Protein AF-A0A4Q5M2B2-F1 (afdb_monomer_lite)

Sequence (400 aa):
MSEEEKFHRIIREKLNHFQPEHSPDDWNKMKRKIMIDNLLRFSIPSAVVLILGLSYYWFAGSDPLPIKSEVIAQKITPTEIKPKQEESIDDKTFTKIELPKEKKSVPAPVVVKTTTPTEPLKPAESAETTPLTNFKVNKLASRKVAAPAEKHTDLVDTEIRFLNSSAVSMSDKIMRVRELGKTYELTSYEALDRNADKWKNIVIVCDMTSSMFPYTTQVFDWMMENVDNNSIKGIIFFTDCDSLGNETRGKLPGKMFMVKKKDELLLWDTMFAAISNTENNKNKAENNIEALLFAQKNFPEIDDIVMIADNSSPVKDMRNLSKLKKKTHIILCGETYEKNLAFQSDYVQIAKKTDGSIHTLEDDIVNPANIKEMTVIRVGKIYFRFQKGKFYTTKMIFRP

Foldseek 3Di:
DPVVVVVVVVVVVVVVVDDDDDDVVVVVVVVVVVVVVVCCVPVPVVVVVVVVVVVCCVVVVDDDDDDDDDDDDDDDDDDDDDDDDDDDDDDDDDDDDDDDDDDDDDDDDDDDDDDDDDDDDDDDDDDDDDDPDDPPPPPDPQDDDADDDVVLLVVLLVLLVVLPDPVDDLVVNLVVLLVNLSNAQLLLQQQCVVCLVVQALEEEEEEDASVCSSNVSSVLVNCVVVVVSNRYQWYKYKAQAFLVQHGDPPPDDIDIQIDRHSDSVSVSVSSSVNSNGHSRHPALAGQVVVSQVVRCVVRVPGQAYEYEDEQQGHHPVLVCLVVHAHQYAYRYADAHPDQWDRGHVSVLVSNQSHQYWYGTSPDTGNGSPDDDAQDWDDHRQWIWGDHPNITGTDPDRDDD

Secondary structure (DSSP, 8-state):
--HHHHHHHHHHHHHHT------HHHHHHHHHHHHHHHHHHHHHHHHHHHHHHHHHHHHHTSPPPP------PPPP------------------PPP---------------------------------------------------GGGHHHHHHHHHHHHT-TTS-HHHHHHHHHHHHTTS--HHHHHHHTTTTT--SEEEEEE-STTTHHHHHHHHHHHHHTTT-TTEEEEEEEESB-TT--B-SSS-SSEEEEE-S--HHHHHHHHHHHHHHHTT-----B-HHHHHHHHHHH-TT-SEEEEEEETT--BTTGGGGGG--SEEEEEEES----TT-SS-HHHHHHHHHHT--EE-SS-EES-TTSPPTT-EEEETTEEEEEETTEEEE-S-SS--

pLDDT: mean 74.73, std 23.36, range [24.86, 98.38]

Structure (mmCIF, N/CA/C/O backbone):
data_AF-A0A4Q5M2B2-F1
#
_entry.id   AF-A0A4Q5M2B2-F1
#
loop_
_atom_site.group_PDB
_atom_site.id
_atom_site.type_symbol
_atom_site.label_atom_id
_atom_site.label_alt_id
_atom_site.label_comp_id
_atom_site.label_asym_id
_atom_site.label_entity_id
_atom_site.label_seq_id
_atom_site.pdbx_PDB_ins_code
_atom_site.Cartn_x
_atom_site.Cartn_y
_atom_site.Cartn_z
_atom_site.occupancy
_atom_site.B_iso_or_equiv
_atom_site.auth_seq_id
_atom_site.auth_comp_id
_atom_site.auth_asym_id
_atom_site.auth_atom_id
_atom_site.pdbx_PDB_model_num
ATOM 1 N N . MET A 1 1 ? 34.717 -10.531 -36.504 1.00 56.97 1 MET A N 1
ATOM 2 C CA . MET A 1 1 ? 34.078 -9.490 -35.680 1.00 56.97 1 MET A CA 1
ATOM 3 C C . MET A 1 1 ? 32.596 -9.746 -35.563 1.00 56.97 1 MET A C 1
ATOM 5 O O . MET A 1 1 ? 31.812 -9.207 -36.338 1.00 56.97 1 MET A O 1
ATOM 9 N N . SER A 1 2 ? 32.244 -10.560 -34.571 1.00 79.94 2 SER A N 1
ATOM 10 C CA . SER A 1 2 ? 30.933 -10.530 -33.926 1.00 79.94 2 SER A CA 1
ATOM 11 C C . SER A 1 2 ? 30.699 -9.172 -33.244 1.00 79.94 2 SER A C 1
ATOM 13 O O . SER A 1 2 ? 31.630 -8.378 -33.067 1.00 79.94 2 SER A O 1
ATOM 15 N N . GLU A 1 3 ? 29.461 -8.890 -32.829 1.00 73.31 3 GLU A N 1
ATOM 16 C CA . GLU A 1 3 ? 29.168 -7.690 -32.027 1.00 73.31 3 GLU A CA 1
ATOM 17 C C . GLU A 1 3 ? 29.875 -7.719 -30.660 1.00 73.31 3 GLU A C 1
ATOM 19 O O . GLU A 1 3 ? 30.287 -6.678 -30.156 1.00 73.31 3 GLU A O 1
ATOM 24 N N . GLU A 1 4 ? 30.104 -8.909 -30.105 1.00 70.81 4 GLU A N 1
ATOM 25 C CA . GLU A 1 4 ? 30.860 -9.137 -28.870 1.00 70.81 4 GLU A CA 1
ATOM 26 C C . GLU A 1 4 ? 32.341 -8.737 -29.022 1.00 70.81 4 GLU A C 1
ATOM 28 O O . GLU A 1 4 ? 32.875 -7.997 -28.194 1.00 70.81 4 GLU A O 1
ATOM 33 N N . GLU A 1 5 ? 32.993 -9.103 -30.135 1.00 75.62 5 GLU A N 1
ATOM 34 C CA . GLU A 1 5 ? 34.355 -8.644 -30.451 1.00 75.62 5 GLU A CA 1
ATOM 35 C C . GLU A 1 5 ? 34.422 -7.113 -30.610 1.00 75.62 5 GLU A C 1
ATOM 37 O O . GLU A 1 5 ? 35.372 -6.479 -30.138 1.00 75.62 5 GLU A O 1
ATOM 42 N N . LYS A 1 6 ? 33.403 -6.488 -31.225 1.00 79.81 6 LYS A N 1
ATOM 43 C CA . LYS A 1 6 ? 33.315 -5.018 -31.321 1.00 79.81 6 LYS A CA 1
ATOM 44 C C . LYS A 1 6 ? 33.140 -4.376 -29.943 1.00 79.81 6 LYS A C 1
ATOM 46 O O . LYS A 1 6 ? 33.822 -3.393 -29.652 1.00 79.81 6 LYS A O 1
ATOM 51 N N . PHE A 1 7 ? 32.265 -4.925 -29.100 1.00 78.44 7 PHE A N 1
ATOM 52 C CA . PHE A 1 7 ? 32.016 -4.438 -27.744 1.00 78.44 7 PHE A CA 1
ATOM 53 C C . PHE A 1 7 ? 33.283 -4.517 -26.886 1.00 78.44 7 PHE A C 1
ATOM 55 O O . PHE A 1 7 ? 33.717 -3.501 -26.342 1.00 78.44 7 PHE A O 1
ATOM 62 N N . HIS A 1 8 ? 33.953 -5.672 -26.845 1.00 74.19 8 HIS A N 1
ATOM 63 C CA . HIS A 1 8 ? 35.212 -5.824 -26.113 1.00 74.19 8 HIS A CA 1
ATOM 64 C C . HIS A 1 8 ? 36.323 -4.908 -26.636 1.00 74.19 8 HIS A C 1
ATOM 66 O O . HIS A 1 8 ? 37.120 -4.415 -25.834 1.00 74.19 8 HIS A O 1
ATOM 72 N N . ARG A 1 9 ? 36.370 -4.628 -27.947 1.00 80.38 9 ARG A N 1
ATOM 73 C CA . ARG A 1 9 ? 37.295 -3.635 -28.509 1.00 80.38 9 ARG A CA 1
ATOM 74 C C . ARG A 1 9 ? 36.992 -2.228 -27.989 1.00 80.38 9 ARG A C 1
ATOM 76 O O . ARG A 1 9 ? 37.904 -1.592 -27.479 1.00 80.38 9 ARG A O 1
ATOM 83 N N . ILE A 1 10 ? 35.733 -1.781 -28.038 1.00 80.25 10 ILE A N 1
ATOM 84 C CA . ILE A 1 10 ? 35.307 -0.455 -27.547 1.00 80.25 10 ILE A CA 1
ATOM 85 C C . ILE A 1 10 ? 35.575 -0.302 -26.041 1.00 80.25 10 ILE A C 1
ATOM 87 O O . ILE A 1 10 ? 36.059 0.740 -25.602 1.00 80.25 10 ILE A O 1
ATOM 91 N N . ILE A 1 11 ? 35.302 -1.339 -25.243 1.00 77.19 11 ILE A N 1
ATOM 92 C CA . ILE A 1 11 ? 35.585 -1.348 -23.799 1.00 77.19 11 ILE A CA 1
ATOM 93 C C . ILE A 1 11 ? 37.091 -1.215 -23.534 1.00 77.19 11 ILE A C 1
ATOM 95 O O . ILE A 1 11 ? 37.496 -0.377 -22.730 1.00 77.19 11 ILE A O 1
ATOM 99 N N . ARG A 1 12 ? 37.929 -1.983 -24.242 1.00 75.00 12 ARG A N 1
ATOM 100 C CA . ARG A 1 12 ? 39.397 -1.928 -24.120 1.00 75.00 12 ARG A CA 1
ATOM 101 C C . ARG A 1 12 ? 39.956 -0.570 -24.558 1.00 75.00 12 ARG A C 1
ATOM 103 O O . ARG A 1 12 ? 40.815 -0.011 -23.888 1.00 75.00 12 ARG A O 1
ATOM 110 N N . GLU A 1 13 ? 39.431 -0.021 -25.647 1.00 79.44 13 GLU A N 1
ATOM 111 C CA . GLU A 1 13 ? 39.807 1.281 -26.199 1.00 79.44 13 GLU A CA 1
ATOM 112 C C . GLU A 1 13 ? 39.447 2.437 -25.252 1.00 79.44 13 GLU A C 1
ATOM 114 O O . GLU A 1 13 ? 40.269 3.329 -25.046 1.00 79.44 13 GLU A O 1
ATOM 119 N N . LYS A 1 14 ? 38.280 2.394 -24.592 1.00 75.00 14 LYS A N 1
ATOM 120 C CA . LYS A 1 14 ? 37.898 3.394 -23.579 1.00 75.00 14 LYS A CA 1
ATOM 121 C C . LYS A 1 14 ? 38.642 3.238 -22.252 1.00 75.00 14 LYS A C 1
ATOM 123 O O . LYS A 1 14 ? 39.056 4.247 -21.691 1.00 75.00 14 LYS A O 1
ATOM 128 N N . LEU A 1 15 ? 38.853 2.013 -21.762 1.00 72.12 15 LEU A N 1
ATOM 129 C CA . LEU A 1 15 ? 39.608 1.774 -20.522 1.00 72.12 15 LEU A CA 1
ATOM 130 C C . LEU A 1 15 ? 41.075 2.202 -20.645 1.00 72.12 15 LEU A C 1
ATOM 132 O O . LEU A 1 15 ? 41.599 2.811 -19.719 1.00 72.12 15 LEU A O 1
ATOM 136 N N . ASN A 1 16 ? 41.714 1.977 -21.796 1.00 68.31 16 ASN A N 1
ATOM 137 C CA . ASN A 1 16 ? 43.099 2.403 -22.028 1.00 68.31 16 ASN A CA 1
ATOM 138 C C . ASN A 1 16 ? 43.290 3.934 -21.997 1.00 68.31 16 ASN A C 1
ATOM 140 O O . ASN A 1 16 ? 44.404 4.397 -21.766 1.00 68.31 16 ASN A O 1
ATOM 144 N N . HIS A 1 17 ? 42.223 4.713 -22.208 1.00 63.62 17 HIS A N 1
ATOM 145 C CA . HIS A 1 17 ? 42.229 6.177 -22.091 1.00 63.62 17 HIS A CA 1
ATOM 146 C C . HIS A 1 17 ? 41.685 6.680 -20.740 1.00 63.62 17 HIS A C 1
ATOM 148 O O . HIS A 1 17 ? 41.693 7.885 -20.488 1.00 63.62 17 HIS A O 1
ATOM 154 N N . PHE A 1 18 ? 41.225 5.791 -19.853 1.00 63.09 18 PHE A N 1
ATOM 155 C CA . PHE A 1 18 ? 40.727 6.165 -18.532 1.00 63.09 18 PHE A CA 1
ATOM 156 C C . PHE A 1 18 ? 41.885 6.309 -17.536 1.00 63.09 18 PHE A C 1
ATOM 158 O O . PHE A 1 18 ? 42.190 5.400 -16.764 1.00 63.09 18 PHE A O 1
ATOM 165 N N . GLN A 1 19 ? 42.529 7.477 -17.544 1.00 56.34 19 GLN A N 1
ATOM 166 C CA . GLN A 1 19 ? 43.384 7.908 -16.439 1.00 56.34 19 GLN A CA 1
ATOM 167 C C . GLN A 1 19 ? 42.530 8.704 -15.438 1.00 56.34 19 GLN A C 1
ATOM 169 O O . GLN A 1 19 ? 42.156 9.836 -15.746 1.00 56.34 19 GLN A O 1
ATOM 174 N N . PRO A 1 20 ? 42.177 8.145 -14.263 1.00 57.75 20 PRO A N 1
ATOM 175 C CA . PRO A 1 20 ? 41.517 8.921 -13.221 1.00 57.75 20 PRO A CA 1
ATOM 176 C C . PRO A 1 20 ? 42.485 9.986 -12.695 1.00 57.75 20 PRO A C 1
ATOM 178 O O . PRO A 1 20 ? 43.643 9.689 -12.397 1.00 57.75 20 PRO A O 1
ATOM 181 N N . GLU A 1 21 ? 42.009 11.225 -12.583 1.00 52.56 21 GLU A N 1
ATOM 182 C CA . GLU A 1 21 ? 42.830 12.362 -12.167 1.00 52.56 21 GLU A CA 1
ATOM 183 C C . GLU A 1 21 ? 43.380 12.143 -10.748 1.00 52.56 21 GLU A C 1
ATOM 185 O O . GLU A 1 21 ? 42.634 11.976 -9.779 1.00 52.56 21 GLU A O 1
ATOM 190 N N . HIS A 1 22 ? 44.709 12.080 -10.624 1.00 56.88 22 HIS A N 1
ATOM 191 C CA . HIS A 1 22 ? 45.361 11.713 -9.372 1.00 56.88 22 HIS A CA 1
ATOM 192 C C . HIS A 1 22 ? 45.378 12.897 -8.397 1.00 56.88 22 HIS A C 1
ATOM 194 O O . HIS A 1 22 ? 46.350 13.644 -8.336 1.00 56.88 22 HIS A O 1
ATOM 200 N N . SER A 1 23 ? 44.300 13.050 -7.625 1.00 66.94 23 SER A N 1
ATOM 201 C CA . SER A 1 23 ? 44.187 14.011 -6.520 1.00 66.94 23 SER A CA 1
ATOM 202 C C . SER A 1 23 ? 44.917 13.498 -5.261 1.00 66.94 23 SER A C 1
ATOM 204 O O . SER A 1 23 ? 44.379 12.642 -4.545 1.00 66.94 23 SER A O 1
ATOM 206 N N . PRO A 1 24 ? 46.123 14.006 -4.922 1.00 65.75 24 PRO A N 1
ATOM 207 C CA . PRO A 1 24 ? 46.805 13.617 -3.685 1.00 65.75 24 PRO A CA 1
ATOM 208 C C . PRO A 1 24 ? 46.068 14.126 -2.437 1.00 65.75 24 PRO A C 1
ATOM 210 O O . PRO A 1 24 ? 46.184 13.536 -1.360 1.00 65.75 24 PRO A O 1
ATOM 213 N N . ASP A 1 25 ? 45.277 15.195 -2.564 1.00 69.62 25 ASP A N 1
ATOM 214 C CA . ASP A 1 25 ? 44.520 15.768 -1.454 1.00 69.62 25 ASP A CA 1
ATOM 215 C C . ASP A 1 25 ? 43.383 14.862 -0.989 1.00 69.62 25 ASP A C 1
ATOM 217 O O . ASP A 1 25 ? 43.128 14.784 0.212 1.00 69.62 25 ASP A O 1
ATOM 221 N N . ASP A 1 26 ? 42.729 14.123 -1.885 1.00 66.56 26 ASP A N 1
ATOM 222 C CA . ASP A 1 26 ? 41.687 13.173 -1.483 1.00 66.56 26 ASP A CA 1
ATOM 223 C C . ASP A 1 26 ? 42.274 11.927 -0.811 1.00 66.56 26 ASP A C 1
ATOM 225 O O . ASP A 1 26 ? 41.714 11.436 0.174 1.00 66.56 26 ASP A O 1
ATOM 229 N N . TRP A 1 27 ? 43.474 11.497 -1.218 1.00 66.88 27 TRP A N 1
ATOM 230 C CA . TRP A 1 27 ? 44.235 10.487 -0.477 1.00 66.88 27 TRP A CA 1
ATOM 231 C C . TRP A 1 27 ? 44.627 10.982 0.925 1.00 66.88 27 TRP A C 1
ATOM 233 O O . TRP A 1 27 ? 44.463 10.259 1.911 1.00 66.88 27 TRP A O 1
ATOM 243 N N . ASN A 1 28 ? 45.063 12.240 1.054 1.00 74.00 28 ASN A N 1
ATOM 244 C CA . ASN A 1 28 ? 45.384 12.855 2.346 1.00 74.00 28 ASN A CA 1
ATOM 245 C C . ASN A 1 28 ? 44.144 13.036 3.246 1.00 74.00 28 ASN A C 1
ATOM 247 O O . ASN A 1 28 ? 44.222 12.765 4.450 1.00 74.00 28 ASN A O 1
ATOM 251 N N . LYS A 1 29 ? 42.986 13.422 2.688 1.00 74.25 29 LYS A N 1
ATOM 252 C CA . LYS A 1 29 ? 41.691 13.462 3.397 1.00 74.25 29 LYS A CA 1
ATOM 253 C C . LYS A 1 29 ? 41.292 12.067 3.886 1.00 74.25 29 LYS A C 1
ATOM 255 O O . LYS A 1 29 ? 40.973 11.909 5.065 1.00 74.25 29 LYS A O 1
ATOM 260 N N . MET A 1 30 ? 41.364 11.049 3.024 1.00 73.38 30 MET A N 1
ATOM 261 C CA . MET A 1 30 ? 41.017 9.671 3.388 1.00 73.38 30 MET A CA 1
ATOM 262 C C . MET A 1 30 ? 41.956 9.116 4.468 1.00 73.38 30 MET A C 1
ATOM 264 O O . MET A 1 30 ? 41.490 8.547 5.454 1.00 73.38 30 MET A O 1
ATOM 268 N N . LYS A 1 31 ? 43.268 9.354 4.348 1.00 75.69 31 LYS A N 1
ATOM 269 C CA . LYS A 1 31 ? 44.272 8.950 5.345 1.00 75.69 31 LYS A CA 1
ATOM 270 C C . LYS A 1 31 ? 44.037 9.618 6.705 1.00 75.69 31 LYS A C 1
ATOM 272 O O . LYS A 1 31 ? 44.109 8.935 7.726 1.00 75.69 31 LYS A O 1
ATOM 277 N N . ARG A 1 32 ? 43.686 10.913 6.733 1.00 76.44 32 ARG A N 1
ATOM 278 C CA . ARG A 1 32 ? 43.257 11.609 7.963 1.00 76.44 32 ARG A CA 1
ATOM 279 C C . ARG A 1 32 ? 41.995 10.984 8.559 1.00 76.44 32 ARG A C 1
ATOM 281 O O . ARG A 1 32 ? 41.980 10.723 9.758 1.00 76.44 32 ARG A O 1
ATOM 288 N N . LYS A 1 33 ? 40.972 10.694 7.746 1.00 79.38 33 LYS A N 1
ATOM 289 C CA . LYS A 1 33 ? 39.728 10.064 8.221 1.00 79.38 33 LYS A CA 1
ATOM 290 C C . LYS A 1 33 ? 39.986 8.686 8.841 1.00 79.38 33 LYS A C 1
ATOM 292 O O . LYS A 1 33 ? 39.565 8.451 9.964 1.00 79.38 33 LYS A O 1
ATOM 297 N N . ILE A 1 34 ? 40.759 7.825 8.174 1.00 78.31 34 ILE A N 1
ATOM 298 C CA . ILE A 1 34 ? 41.124 6.491 8.686 1.00 78.31 34 ILE A CA 1
ATOM 299 C C . ILE A 1 34 ? 41.932 6.590 9.993 1.00 78.31 34 ILE A C 1
ATOM 301 O O . ILE A 1 34 ? 41.708 5.803 10.911 1.00 78.31 34 ILE A O 1
ATOM 305 N N . MET A 1 35 ? 42.844 7.563 10.116 1.00 76.31 35 MET A N 1
ATOM 306 C CA . MET A 1 35 ? 43.565 7.806 11.374 1.00 76.31 35 MET A CA 1
ATOM 307 C C . MET A 1 35 ? 42.634 8.251 12.510 1.00 76.31 35 MET A C 1
ATOM 309 O O . MET A 1 35 ? 42.787 7.761 13.626 1.00 76.31 35 MET A O 1
ATOM 313 N N . ILE A 1 36 ? 41.661 9.126 12.238 1.00 78.62 36 ILE A N 1
ATOM 314 C CA . ILE A 1 36 ? 40.677 9.587 13.231 1.00 78.62 36 ILE A CA 1
ATOM 315 C C . ILE A 1 36 ? 39.734 8.446 13.643 1.00 78.62 36 ILE A C 1
ATOM 317 O O . ILE A 1 36 ? 39.560 8.211 14.837 1.00 78.62 36 ILE A O 1
ATOM 321 N N . ASP A 1 37 ? 39.189 7.691 12.686 1.00 75.44 37 ASP A N 1
ATOM 322 C CA . ASP A 1 37 ? 38.284 6.567 12.955 1.00 75.44 37 ASP A CA 1
ATOM 323 C C . ASP A 1 37 ? 38.982 5.466 13.775 1.00 75.44 37 ASP A C 1
ATOM 325 O O . ASP A 1 37 ? 38.403 4.941 14.729 1.00 75.44 37 ASP A O 1
ATOM 329 N N . ASN A 1 38 ? 40.247 5.147 13.471 1.00 72.50 38 ASN A N 1
ATOM 330 C CA . ASN A 1 38 ? 41.036 4.202 14.267 1.00 72.50 38 ASN A CA 1
ATOM 331 C C . ASN A 1 38 ? 41.380 4.762 15.656 1.00 72.50 38 ASN A C 1
ATOM 333 O O . ASN A 1 38 ? 41.254 4.039 16.644 1.00 72.50 38 ASN A O 1
ATOM 337 N N . LEU A 1 39 ? 41.762 6.041 15.762 1.00 71.88 39 LEU A N 1
ATOM 338 C CA . LEU A 1 39 ? 42.028 6.674 17.056 1.00 71.88 39 LEU A CA 1
ATOM 339 C C . LEU A 1 39 ? 40.787 6.612 17.959 1.00 71.88 39 LEU A C 1
ATOM 341 O O . LEU A 1 39 ? 40.899 6.178 19.103 1.00 71.88 39 LEU A O 1
ATOM 345 N N . LEU A 1 40 ? 39.604 6.965 17.449 1.00 70.00 40 LEU A N 1
ATOM 346 C CA . LEU A 1 40 ? 38.334 6.890 18.183 1.00 70.00 40 LEU A CA 1
ATOM 347 C C . LEU A 1 40 ? 37.991 5.450 18.597 1.00 70.00 40 LEU A C 1
ATOM 349 O O . LEU A 1 40 ? 37.651 5.212 19.756 1.00 70.00 40 LEU A O 1
ATOM 353 N N . ARG A 1 41 ? 38.136 4.481 17.680 1.00 72.62 41 ARG A N 1
ATOM 354 C CA . ARG A 1 41 ?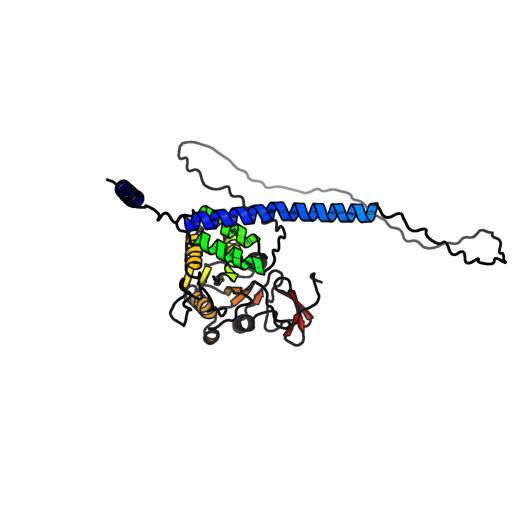 37.848 3.057 17.936 1.00 72.62 41 ARG A CA 1
ATOM 355 C C . ARG A 1 41 ? 38.696 2.437 19.046 1.00 72.62 41 ARG A C 1
ATOM 357 O O . ARG A 1 41 ? 38.179 1.579 19.753 1.00 72.62 41 ARG A O 1
ATOM 364 N N . PHE A 1 42 ? 39.956 2.845 19.214 1.00 69.19 42 PHE A N 1
ATOM 365 C CA . PHE A 1 42 ? 40.845 2.259 20.228 1.00 69.19 42 PHE A CA 1
ATOM 366 C C . PHE A 1 42 ? 40.990 3.106 21.501 1.00 69.19 42 PHE A C 1
ATOM 368 O O . PHE A 1 42 ? 41.087 2.544 22.595 1.00 69.19 42 PHE A O 1
ATOM 375 N N . SER A 1 43 ? 40.958 4.440 21.405 1.00 69.94 43 SER A N 1
ATOM 376 C CA . SER A 1 43 ? 41.125 5.313 22.579 1.00 69.94 43 SER A CA 1
ATOM 377 C C . SER A 1 43 ? 39.896 5.343 23.490 1.00 69.94 43 SER A C 1
ATOM 379 O O . SER A 1 43 ? 40.059 5.283 24.707 1.00 69.94 43 SER A O 1
ATOM 381 N N . ILE A 1 44 ? 38.676 5.369 22.935 1.00 74.75 44 ILE A N 1
ATOM 382 C CA . ILE A 1 44 ? 37.448 5.476 23.740 1.00 74.75 44 ILE A CA 1
ATOM 383 C C . ILE A 1 44 ? 37.235 4.237 24.632 1.00 74.75 44 ILE A C 1
ATOM 385 O O . ILE A 1 44 ? 37.057 4.425 25.837 1.00 74.75 44 ILE A O 1
ATOM 389 N N . PRO A 1 45 ? 37.313 2.981 24.135 1.00 74.81 45 PRO A N 1
ATOM 390 C CA . PRO A 1 45 ? 37.176 1.805 24.997 1.00 74.81 45 PRO A CA 1
ATOM 391 C C . PRO A 1 45 ? 38.273 1.735 26.063 1.00 74.81 45 PRO A C 1
ATOM 393 O O . PRO A 1 45 ? 37.984 1.435 27.220 1.00 74.81 45 PRO A O 1
ATOM 396 N N . SER A 1 46 ? 39.514 2.079 25.699 1.00 76.44 46 SER A N 1
ATOM 397 C CA . SER A 1 46 ? 40.645 2.100 26.635 1.00 76.44 46 SER A CA 1
ATOM 398 C C . SER A 1 46 ? 40.424 3.110 27.764 1.00 76.44 46 SER A C 1
ATOM 400 O O . SER A 1 46 ? 40.611 2.772 28.929 1.00 76.44 46 SER A O 1
ATOM 402 N N . ALA A 1 47 ? 39.962 4.324 27.444 1.00 80.81 47 ALA A N 1
ATOM 403 C CA . ALA A 1 47 ? 39.645 5.351 28.434 1.00 80.81 47 ALA A CA 1
ATOM 404 C C . ALA A 1 47 ? 38.489 4.932 29.360 1.00 80.81 47 ALA A C 1
ATOM 406 O O . ALA A 1 47 ? 38.583 5.122 30.570 1.00 80.81 47 ALA A O 1
ATOM 407 N N . VAL A 1 48 ? 37.432 4.311 28.821 1.00 85.62 48 VAL A N 1
ATOM 408 C CA . VAL A 1 48 ? 36.307 3.791 29.620 1.00 85.62 48 VAL A CA 1
ATOM 409 C C . VAL A 1 48 ? 36.771 2.704 30.595 1.00 85.62 48 VAL A C 1
ATOM 411 O O . VAL A 1 48 ? 36.425 2.767 31.772 1.00 85.62 48 VAL A O 1
ATOM 414 N N . VAL A 1 49 ? 37.599 1.751 30.153 1.00 86.81 49 VAL A N 1
ATOM 415 C CA . VAL A 1 49 ? 38.166 0.711 31.034 1.00 86.81 49 VAL A CA 1
ATOM 416 C C . VAL A 1 49 ? 39.059 1.320 32.121 1.00 86.81 49 VAL A C 1
ATOM 418 O O . VAL A 1 49 ? 38.979 0.902 33.274 1.00 86.81 49 VAL A O 1
ATOM 421 N N . LEU A 1 50 ? 39.864 2.336 31.792 1.00 87.50 50 LEU A N 1
ATOM 422 C CA . LEU A 1 50 ? 40.750 3.008 32.749 1.00 87.50 50 LEU A CA 1
ATOM 423 C C . LEU A 1 50 ? 39.951 3.795 33.808 1.00 87.50 50 LEU A C 1
ATOM 425 O O . LEU A 1 50 ? 40.236 3.686 34.999 1.00 87.50 50 LEU A O 1
ATOM 429 N N . ILE A 1 51 ? 38.900 4.514 33.399 1.00 88.50 51 ILE A N 1
ATOM 430 C CA . ILE A 1 51 ? 37.979 5.220 34.309 1.00 88.50 51 ILE A CA 1
ATOM 431 C C . ILE A 1 51 ? 37.246 4.229 35.224 1.00 88.50 51 ILE A C 1
ATOM 433 O O . ILE A 1 51 ? 37.187 4.447 36.434 1.00 88.50 51 ILE A O 1
ATOM 437 N N . LEU A 1 52 ? 36.734 3.118 34.679 1.00 86.81 52 LEU A N 1
ATOM 438 C CA . LEU A 1 52 ? 36.075 2.078 35.473 1.00 86.81 52 LEU A CA 1
ATOM 439 C C . LEU A 1 52 ? 37.046 1.441 36.479 1.00 86.81 52 LEU A C 1
ATOM 441 O O . LEU A 1 52 ? 36.706 1.339 37.656 1.00 86.81 52 LEU A O 1
ATOM 445 N N . GLY A 1 53 ? 38.270 1.105 36.060 1.00 85.94 53 GLY A N 1
ATOM 446 C CA . GLY A 1 53 ? 39.314 0.571 36.940 1.00 85.94 53 GLY A CA 1
ATOM 447 C C . GLY A 1 53 ? 39.706 1.530 38.070 1.00 85.94 53 GLY A C 1
ATOM 448 O O . GLY A 1 53 ? 39.800 1.108 39.221 1.00 85.94 53 GLY A O 1
ATOM 449 N N . LEU A 1 54 ? 39.854 2.827 37.777 1.00 84.38 54 LEU A N 1
ATOM 450 C CA . LEU A 1 54 ? 40.109 3.857 38.792 1.00 84.38 54 LEU A CA 1
ATOM 451 C C . LEU A 1 54 ? 38.929 4.018 39.761 1.00 84.38 54 LEU A C 1
ATOM 453 O O . LEU A 1 54 ? 39.145 4.115 40.967 1.00 84.38 54 LEU A O 1
ATOM 457 N N . SER A 1 55 ? 37.688 3.996 39.261 1.00 80.69 55 SER A N 1
ATOM 458 C CA . SER A 1 55 ? 36.490 4.079 40.109 1.00 80.69 55 SER A CA 1
ATOM 459 C C . SER A 1 55 ? 36.349 2.863 41.032 1.00 80.69 55 SER A C 1
ATOM 461 O O . SER A 1 55 ? 36.039 3.023 42.212 1.00 80.69 55 SER A O 1
ATOM 463 N N . TYR A 1 56 ? 36.670 1.663 40.534 1.00 83.50 56 TYR A N 1
ATOM 464 C CA . TYR A 1 56 ? 36.709 0.440 41.331 1.00 83.50 56 TYR A CA 1
ATOM 465 C C . TYR A 1 56 ? 37.808 0.503 42.396 1.00 83.50 56 TYR A C 1
ATOM 467 O O . TYR A 1 56 ? 37.543 0.179 43.547 1.00 83.50 56 TYR A O 1
ATOM 475 N N . TYR A 1 57 ? 39.011 0.982 42.056 1.00 80.62 57 TYR A N 1
ATOM 476 C CA . TYR A 1 57 ? 40.098 1.161 43.025 1.00 80.62 57 TYR A CA 1
ATOM 477 C C . TYR A 1 57 ? 39.720 2.138 44.153 1.00 80.62 57 TYR A C 1
ATOM 479 O O . TYR A 1 57 ? 39.993 1.863 45.318 1.00 80.62 57 TYR A O 1
ATOM 487 N N . TRP A 1 58 ? 39.029 3.238 43.833 1.00 77.19 58 TRP A N 1
ATOM 488 C CA . TRP A 1 58 ? 38.523 4.192 44.831 1.00 77.19 58 TRP A CA 1
ATOM 489 C C . TRP A 1 58 ? 37.474 3.572 45.770 1.00 77.19 58 TRP A C 1
ATOM 491 O O . TRP A 1 58 ? 37.562 3.731 46.988 1.00 77.19 58 TRP A O 1
ATOM 501 N N . PHE A 1 59 ? 36.505 2.828 45.227 1.00 70.69 59 PHE A N 1
ATOM 502 C CA . PHE A 1 59 ? 35.467 2.175 46.034 1.00 70.69 59 PHE A CA 1
ATOM 503 C C . PHE A 1 59 ? 35.976 0.958 46.824 1.00 70.69 59 PHE A C 1
ATOM 505 O O . PHE A 1 59 ? 35.511 0.729 47.935 1.00 70.69 59 PHE A O 1
ATOM 512 N N . ALA A 1 60 ? 36.939 0.200 46.293 1.00 70.56 60 ALA A N 1
ATOM 513 C CA . ALA A 1 60 ? 37.534 -0.956 46.968 1.00 70.56 60 ALA A CA 1
ATOM 514 C C . ALA A 1 60 ? 38.609 -0.573 48.004 1.00 70.56 60 ALA A C 1
ATOM 516 O O . ALA A 1 60 ? 38.875 -1.350 48.915 1.00 70.56 60 ALA A O 1
ATOM 517 N N . GLY A 1 61 ? 39.215 0.614 47.880 1.00 62.91 61 GLY A N 1
ATOM 518 C CA . GLY A 1 61 ? 40.156 1.184 48.852 1.00 62.91 61 GLY A CA 1
ATOM 519 C C . GLY A 1 61 ? 39.502 2.005 49.971 1.00 62.91 61 GLY A C 1
ATOM 520 O O . GLY A 1 61 ? 40.210 2.667 50.725 1.00 62.91 61 GLY A O 1
ATOM 521 N N . SER A 1 62 ? 38.169 2.005 50.062 1.00 59.78 62 SER A N 1
ATOM 522 C CA . SER A 1 62 ? 37.413 2.682 51.120 1.00 59.78 62 SER A CA 1
ATOM 523 C C . SER A 1 62 ? 37.076 1.696 52.243 1.00 59.78 62 SER A C 1
ATOM 525 O O . SER A 1 62 ? 36.240 0.815 52.046 1.00 59.78 62 SER A O 1
ATOM 527 N N . ASP A 1 63 ? 37.688 1.849 53.423 1.00 60.81 63 ASP A N 1
ATOM 528 C CA . ASP A 1 63 ? 37.338 1.035 54.596 1.00 60.81 63 ASP A CA 1
ATOM 529 C C . ASP A 1 63 ? 35.839 1.178 54.946 1.00 60.81 63 ASP A C 1
ATOM 531 O O . ASP A 1 63 ? 35.303 2.294 54.939 1.00 60.81 63 ASP A O 1
ATOM 535 N N . PRO A 1 64 ? 35.134 0.079 55.281 1.00 56.88 64 PRO A N 1
ATOM 536 C CA . PRO A 1 64 ? 33.717 0.135 55.611 1.00 56.88 64 PRO A CA 1
ATOM 537 C C . PRO A 1 64 ? 33.494 0.907 56.918 1.00 56.88 64 PRO A C 1
ATOM 539 O O . PRO A 1 64 ? 33.935 0.495 57.992 1.00 56.88 64 PRO A O 1
ATOM 542 N N . LEU A 1 65 ? 32.768 2.026 56.827 1.00 51.22 65 LEU A N 1
ATOM 543 C CA . LEU A 1 65 ? 32.439 2.873 57.976 1.00 51.22 65 LEU A CA 1
ATOM 544 C C . LEU A 1 65 ? 31.732 2.065 59.085 1.00 51.22 65 LEU A C 1
ATOM 546 O O . LEU A 1 65 ? 30.807 1.301 58.791 1.00 51.22 65 LEU A O 1
ATOM 550 N N . PRO A 1 66 ? 32.107 2.247 60.367 1.00 46.81 66 PRO A N 1
ATOM 551 C CA . PRO A 1 66 ? 31.559 1.457 61.461 1.00 46.81 66 PRO A CA 1
ATOM 552 C C . PRO A 1 66 ? 30.076 1.771 61.684 1.00 46.81 66 PRO A C 1
ATOM 554 O O . PRO A 1 66 ? 29.701 2.888 62.054 1.00 46.81 66 PRO A O 1
ATOM 557 N N . ILE A 1 67 ? 29.227 0.759 61.498 1.00 44.22 67 ILE A N 1
ATOM 558 C CA . ILE A 1 67 ? 27.787 0.845 61.754 1.00 44.22 67 ILE A CA 1
ATOM 559 C C . ILE A 1 67 ? 27.567 1.030 63.261 1.00 44.22 67 ILE A C 1
ATOM 561 O O . ILE A 1 67 ? 27.821 0.122 64.054 1.00 44.22 67 ILE A O 1
ATOM 565 N N . LYS A 1 68 ? 27.064 2.200 63.668 1.00 39.31 68 LYS A N 1
ATOM 566 C CA . LYS A 1 68 ? 26.621 2.434 65.048 1.00 39.31 68 LYS A CA 1
ATOM 567 C C . LYS A 1 68 ? 25.332 1.660 65.320 1.00 39.31 68 LYS A C 1
ATOM 569 O O . LYS A 1 68 ? 24.290 1.971 64.753 1.00 39.31 68 LYS A O 1
ATOM 574 N N . SER A 1 69 ? 25.393 0.693 66.228 1.00 42.19 69 SER A N 1
ATOM 575 C CA . SER A 1 69 ? 24.219 0.009 66.768 1.00 42.19 69 SER A CA 1
ATOM 576 C C . SER A 1 69 ? 23.602 0.818 67.916 1.00 42.19 69 SER A C 1
ATOM 578 O O . SER A 1 69 ? 24.098 0.765 69.043 1.00 42.19 69 SER A O 1
ATOM 580 N N . GLU A 1 70 ? 22.519 1.552 67.657 1.00 39.66 70 GLU A N 1
ATOM 581 C CA . GLU A 1 70 ? 21.711 2.136 68.735 1.00 39.66 70 GLU A CA 1
ATOM 582 C C . GLU A 1 70 ? 20.830 1.061 69.383 1.00 39.66 70 GLU A C 1
ATOM 584 O O . GLU A 1 70 ? 19.949 0.478 68.752 1.00 39.66 70 GLU A O 1
ATOM 589 N N . VAL A 1 71 ? 21.076 0.794 70.667 1.00 35.97 71 VAL A N 1
ATOM 590 C CA . VAL A 1 71 ? 20.280 -0.137 71.474 1.00 35.97 71 VAL A CA 1
ATOM 591 C C . VAL A 1 71 ? 19.192 0.646 72.203 1.00 35.97 71 VAL A C 1
ATOM 593 O O . VAL A 1 71 ? 19.454 1.275 73.227 1.00 35.97 71 VAL A O 1
ATOM 596 N N . ILE A 1 72 ? 17.955 0.573 71.708 1.00 37.69 72 ILE A N 1
ATOM 597 C CA . ILE A 1 72 ? 16.773 1.020 72.456 1.00 37.69 72 ILE A CA 1
ATOM 598 C C . ILE A 1 72 ? 16.182 -0.196 73.176 1.00 37.69 72 ILE A C 1
ATOM 600 O O . ILE A 1 72 ? 15.634 -1.105 72.555 1.00 37.69 72 ILE A O 1
ATOM 604 N N . ALA A 1 73 ? 16.327 -0.228 74.500 1.00 35.50 73 ALA A N 1
ATOM 605 C CA . ALA A 1 73 ? 15.908 -1.359 75.320 1.00 35.50 73 ALA A CA 1
ATOM 606 C C . ALA A 1 73 ? 14.376 -1.450 75.446 1.00 35.50 73 ALA A C 1
ATOM 608 O O . ALA A 1 73 ? 13.734 -0.544 75.980 1.00 35.50 73 ALA A O 1
ATOM 609 N N . GLN A 1 74 ? 13.790 -2.580 75.036 1.00 34.47 74 GLN A N 1
ATOM 610 C CA . GLN A 1 74 ? 12.415 -2.926 75.405 1.00 34.47 74 GLN A CA 1
ATOM 611 C C . GLN A 1 74 ? 12.372 -3.593 76.785 1.00 34.47 74 GLN A C 1
ATOM 613 O O . GLN A 1 74 ? 13.159 -4.483 77.104 1.00 34.47 74 GLN A O 1
ATOM 618 N N . LYS A 1 75 ? 11.432 -3.137 77.614 1.00 33.06 75 LYS A N 1
ATOM 619 C CA . LYS A 1 75 ? 11.252 -3.541 79.012 1.00 33.06 75 LYS A CA 1
ATOM 620 C C . LYS A 1 75 ? 10.147 -4.598 79.099 1.00 33.06 75 LYS A C 1
ATOM 622 O O . LYS A 1 75 ? 9.019 -4.322 78.703 1.00 33.06 75 LYS A O 1
ATOM 627 N N . ILE A 1 76 ? 10.465 -5.788 79.609 1.00 33.94 76 ILE A N 1
ATOM 628 C CA . ILE A 1 76 ? 9.539 -6.934 79.664 1.00 33.94 76 ILE A CA 1
ATOM 629 C C . ILE A 1 76 ? 8.881 -7.037 81.047 1.00 33.94 76 ILE A C 1
ATOM 631 O O . ILE A 1 76 ? 9.576 -7.031 82.059 1.00 33.94 76 ILE A O 1
ATOM 635 N N . THR A 1 77 ? 7.558 -7.223 81.068 1.00 31.33 77 THR A N 1
ATOM 636 C CA . THR A 1 77 ? 6.765 -7.773 82.190 1.00 31.33 77 THR A CA 1
ATOM 637 C C . THR A 1 77 ? 5.505 -8.467 81.617 1.00 31.33 77 THR A C 1
ATOM 639 O O . THR A 1 77 ? 5.126 -8.113 80.498 1.00 31.33 77 THR A O 1
ATOM 642 N N . PRO A 1 78 ? 4.892 -9.475 82.283 1.00 49.09 78 PRO A N 1
ATOM 643 C CA . PRO A 1 78 ? 4.247 -10.583 81.553 1.00 49.09 78 PRO A CA 1
ATOM 644 C C . PRO A 1 78 ? 2.794 -10.952 81.944 1.00 49.09 78 PRO A C 1
ATOM 646 O O . PRO A 1 78 ? 2.364 -10.722 83.069 1.00 49.09 78 PRO A O 1
ATOM 649 N N . THR A 1 79 ? 2.125 -11.673 81.035 1.00 30.77 79 THR A N 1
ATOM 650 C CA . THR A 1 79 ? 1.010 -12.636 81.240 1.00 30.77 79 THR A CA 1
ATOM 651 C C . THR A 1 79 ? 1.006 -13.545 79.995 1.00 30.77 79 THR A C 1
ATOM 653 O O . THR A 1 79 ? 1.083 -13.043 78.879 1.00 30.77 79 THR A O 1
ATOM 656 N N . GLU A 1 80 ? 1.213 -14.864 80.055 1.00 32.22 80 GLU A N 1
ATOM 657 C CA . GLU A 1 80 ? 0.456 -15.957 80.702 1.00 32.22 80 GLU A CA 1
ATOM 658 C C . GLU A 1 80 ? -0.834 -16.369 79.963 1.00 32.22 80 GLU A C 1
ATOM 660 O O . GLU A 1 80 ? -1.794 -15.610 79.920 1.00 32.22 80 GLU A O 1
ATOM 665 N N . ILE A 1 81 ? -0.837 -17.611 79.446 1.00 33.00 81 ILE A N 1
ATOM 666 C CA . ILE A 1 81 ? -1.965 -18.562 79.301 1.00 33.00 81 ILE A CA 1
ATOM 667 C C . ILE A 1 81 ? -1.371 -19.957 78.969 1.00 33.00 81 ILE A C 1
ATOM 669 O O . ILE A 1 81 ? -0.280 -20.047 78.401 1.00 33.00 81 ILE A O 1
ATOM 673 N N . LYS A 1 82 ? -2.048 -21.053 79.354 1.00 32.12 82 LYS A N 1
ATOM 674 C CA . LYS A 1 82 ? -1.609 -22.464 79.185 1.00 32.12 82 LYS A CA 1
ATOM 675 C C . LYS A 1 82 ? -2.520 -23.273 78.218 1.00 32.12 82 LYS A C 1
ATOM 677 O O . LYS A 1 82 ? -3.607 -22.797 77.908 1.00 32.12 82 LYS A O 1
ATOM 682 N N . PRO A 1 83 ? -2.098 -24.468 77.732 1.00 44.22 83 PRO A N 1
ATOM 683 C CA . PRO A 1 83 ? -2.757 -25.213 76.635 1.00 44.22 83 PRO A CA 1
ATOM 684 C C . PRO A 1 83 ? -3.594 -26.454 77.064 1.00 44.22 83 PRO A C 1
ATOM 686 O O . PRO A 1 83 ? -3.638 -26.770 78.253 1.00 44.22 83 PRO A O 1
ATOM 689 N N . LYS A 1 84 ? -4.107 -27.212 76.058 1.00 28.98 84 LYS A N 1
ATOM 690 C CA . LYS A 1 84 ? -4.926 -28.473 76.063 1.00 28.98 84 LYS A CA 1
ATOM 691 C C . LYS A 1 84 ? -6.468 -28.252 76.079 1.00 28.98 84 LYS A C 1
ATOM 693 O O . LYS A 1 84 ? -6.892 -27.229 76.595 1.00 28.98 84 LYS A O 1
ATOM 698 N N . GLN A 1 85 ? -7.352 -29.119 75.533 1.00 29.83 85 GLN A N 1
ATOM 699 C CA . GLN A 1 85 ? -7.207 -30.408 74.801 1.00 29.83 85 GLN A CA 1
ATOM 700 C C . GLN A 1 85 ? -8.420 -30.750 73.871 1.00 29.83 85 GLN A C 1
ATOM 702 O O . GLN A 1 85 ? -9.484 -30.173 74.031 1.00 29.83 85 GLN A O 1
ATOM 707 N N . GLU A 1 86 ? -8.181 -31.692 72.940 1.00 30.88 86 GLU A N 1
ATOM 708 C CA . GLU A 1 86 ? -9.006 -32.681 72.170 1.00 30.88 86 GLU A CA 1
ATOM 709 C C . GLU A 1 86 ? -10.569 -32.752 72.106 1.00 30.88 86 GLU A C 1
ATOM 711 O O . GLU A 1 86 ? -11.267 -32.512 73.082 1.00 30.88 86 GLU A O 1
ATOM 716 N N . GLU A 1 87 ? -11.034 -33.273 70.940 1.00 29.14 87 GLU A N 1
ATOM 717 C CA . GLU A 1 87 ? -12.312 -33.974 70.583 1.00 29.14 87 GLU A CA 1
ATOM 718 C C . GLU A 1 87 ? -13.670 -33.204 70.626 1.00 29.14 87 GLU A C 1
ATOM 720 O O . GLU A 1 87 ? -13.912 -32.391 71.505 1.00 29.14 87 GLU A O 1
ATOM 725 N N . SER A 1 88 ? -14.644 -33.374 69.702 1.00 27.89 88 SER A N 1
ATOM 726 C CA . SER A 1 88 ? -15.058 -34.558 68.900 1.00 27.89 88 SER A CA 1
ATOM 727 C C . SER A 1 88 ? -15.932 -34.245 67.639 1.00 27.89 88 SER A C 1
ATOM 729 O O . SER A 1 88 ? -16.506 -33.167 67.529 1.00 27.89 88 SER A O 1
ATOM 731 N N . ILE A 1 89 ? -15.980 -35.217 66.702 1.00 29.67 89 ILE A N 1
ATOM 732 C CA . ILE A 1 89 ? -17.055 -35.712 65.771 1.00 29.67 89 ILE A CA 1
ATOM 733 C C . ILE A 1 89 ? -18.367 -34.861 65.678 1.00 29.67 89 ILE A C 1
ATOM 735 O O . ILE A 1 89 ? -18.945 -34.539 66.707 1.00 29.67 89 ILE A O 1
ATOM 739 N N . ASP A 1 90 ? -18.923 -34.485 64.502 1.00 29.05 90 ASP A N 1
ATOM 740 C CA . ASP A 1 90 ? -19.666 -35.385 63.572 1.00 29.05 90 ASP A CA 1
ATOM 741 C C . ASP A 1 90 ? -19.847 -34.908 62.087 1.00 29.05 90 ASP A C 1
ATOM 743 O O . ASP A 1 90 ? -19.396 -33.844 61.672 1.00 29.05 90 ASP A O 1
ATOM 747 N N . ASP A 1 91 ? -20.493 -35.786 61.309 1.00 27.94 91 ASP A N 1
ATOM 748 C CA . ASP A 1 91 ? -20.557 -36.087 59.864 1.00 27.94 91 ASP A CA 1
ATOM 749 C C . ASP A 1 91 ? -21.304 -35.144 58.859 1.00 27.94 91 ASP A C 1
ATOM 751 O O . ASP A 1 91 ? -22.086 -34.271 59.230 1.00 27.94 91 ASP A O 1
ATOM 755 N N . LYS A 1 92 ? -21.155 -35.470 57.552 1.00 30.94 92 LYS A N 1
ATOM 756 C CA . LYS A 1 92 ? -21.809 -34.958 56.308 1.00 30.94 92 LYS A CA 1
ATOM 757 C C . LYS A 1 92 ? -21.350 -33.579 55.772 1.00 30.94 92 LYS A C 1
ATOM 759 O O . LYS A 1 92 ? -21.243 -32.613 56.508 1.00 30.94 92 LYS A O 1
ATOM 764 N N . THR A 1 93 ? -21.120 -33.363 54.464 1.00 29.06 93 THR A N 1
ATOM 765 C CA . THR A 1 93 ? -21.272 -34.231 53.268 1.00 29.06 93 THR A CA 1
ATOM 766 C C . THR A 1 93 ? -20.178 -33.923 52.232 1.00 29.06 93 THR A C 1
ATOM 768 O O . THR A 1 93 ? -19.927 -32.754 51.952 1.00 29.06 93 THR A O 1
ATOM 771 N N . PHE A 1 94 ? -19.602 -34.941 51.581 1.00 29.47 94 PHE A N 1
ATOM 772 C CA . PHE A 1 94 ? -18.751 -34.782 50.388 1.00 29.47 94 PHE A CA 1
ATOM 773 C C . PHE A 1 94 ? -19.280 -35.658 49.245 1.00 29.47 94 PHE A C 1
ATOM 775 O O . PHE A 1 94 ? -19.408 -36.872 49.404 1.00 29.47 94 PHE A O 1
ATOM 782 N N . THR A 1 95 ? -19.574 -35.060 48.087 1.00 30.97 95 THR A N 1
ATOM 783 C CA . THR A 1 95 ? -20.078 -35.794 46.912 1.00 30.97 95 THR A CA 1
ATOM 784 C C . THR A 1 95 ? -18.929 -36.232 46.001 1.00 30.97 95 THR A C 1
ATOM 786 O O . THR A 1 95 ? -17.949 -35.517 45.799 1.00 30.97 95 THR A O 1
ATOM 789 N N . LYS A 1 96 ? -19.048 -37.454 45.482 1.00 28.66 96 LYS A N 1
ATOM 790 C CA . LYS A 1 96 ? -17.975 -38.276 44.910 1.00 28.66 96 LYS A CA 1
ATOM 791 C C . LYS A 1 96 ? -17.727 -38.006 43.414 1.00 28.66 96 LYS A C 1
ATOM 793 O O . LYS A 1 96 ? -18.672 -37.849 42.648 1.00 28.66 96 LYS A O 1
ATOM 798 N N . ILE A 1 97 ? -16.458 -38.047 42.991 1.00 32.72 97 ILE A N 1
ATOM 799 C CA . ILE A 1 97 ? -16.056 -38.150 41.574 1.00 32.72 97 ILE A CA 1
ATOM 800 C C . ILE A 1 97 ? -16.146 -39.622 41.145 1.00 32.72 97 ILE A C 1
ATOM 802 O O . ILE A 1 97 ? -15.592 -40.485 41.825 1.00 32.72 97 ILE A O 1
ATOM 806 N N . GLU A 1 98 ? -16.788 -39.927 40.014 1.00 30.75 98 GLU A N 1
ATOM 807 C CA . GLU A 1 98 ? -16.867 -41.298 39.489 1.00 30.75 98 GLU A CA 1
ATOM 808 C C . GLU A 1 98 ? -16.846 -41.347 37.950 1.00 30.75 98 GLU A C 1
ATOM 810 O O . GLU A 1 98 ? -17.313 -40.428 37.279 1.00 30.75 98 GLU A O 1
ATOM 815 N N . LEU A 1 99 ? -16.269 -42.421 37.395 1.00 36.16 99 LEU A N 1
ATOM 816 C CA . LEU A 1 99 ? -15.958 -42.586 35.972 1.00 36.16 99 LEU A CA 1
ATOM 817 C C . LEU A 1 99 ? -16.336 -44.004 35.482 1.00 36.16 99 LEU A C 1
ATOM 819 O O . LEU A 1 99 ? -15.875 -44.984 36.074 1.00 36.16 99 LEU A O 1
ATOM 823 N N . PRO A 1 100 ? -17.077 -44.144 34.368 1.00 38.03 100 PRO A N 1
ATOM 824 C CA . PRO A 1 100 ? -17.117 -45.373 33.561 1.00 38.03 100 PRO A CA 1
ATOM 825 C C . PRO A 1 100 ? -16.665 -45.087 32.106 1.00 38.03 100 PRO A C 1
ATOM 827 O O . PRO A 1 100 ? -17.163 -44.158 31.482 1.00 38.03 100 PRO A O 1
ATOM 830 N N . LYS A 1 101 ? -15.609 -45.698 31.544 1.00 30.97 101 LYS A N 1
ATOM 831 C CA . LYS A 1 101 ? -15.323 -47.119 31.200 1.00 30.97 101 LYS A CA 1
ATOM 832 C C . LYS A 1 101 ? -16.054 -47.659 29.952 1.00 30.97 101 LYS A C 1
ATOM 834 O O . LYS A 1 101 ? -17.273 -47.640 29.872 1.00 30.97 101 LYS A O 1
ATOM 839 N N . GLU A 1 102 ? -15.262 -48.197 29.015 1.00 32.44 102 GLU A N 1
ATOM 840 C CA . GLU A 1 102 ? -15.669 -48.807 27.732 1.00 32.44 102 GLU A CA 1
ATOM 841 C C . GLU A 1 102 ? -16.407 -50.159 27.851 1.00 32.44 102 GLU A C 1
ATOM 843 O O . GLU A 1 102 ? -16.181 -50.913 28.802 1.00 32.44 102 GLU A O 1
ATOM 848 N N . LYS A 1 103 ? -17.096 -50.561 26.762 1.00 29.20 103 LYS A N 1
ATOM 849 C CA . LYS A 1 103 ? -16.937 -51.897 26.131 1.00 29.20 103 LYS A CA 1
ATOM 850 C C . LYS A 1 103 ? -17.368 -51.906 24.642 1.00 29.20 103 LYS A C 1
ATOM 852 O O . LYS A 1 103 ? -17.752 -50.868 24.117 1.00 29.20 103 LYS A O 1
ATOM 857 N N . LYS A 1 104 ? -17.174 -53.038 23.939 1.00 31.52 104 LYS A N 1
ATOM 858 C CA . LYS A 1 104 ? -16.961 -53.144 22.467 1.00 31.52 104 LYS A CA 1
ATOM 859 C C . LYS A 1 104 ? -18.068 -53.890 21.670 1.00 31.52 104 LYS A C 1
ATOM 861 O O . LYS A 1 104 ? -18.976 -54.463 22.262 1.00 31.52 104 LYS A O 1
ATOM 866 N N . SER A 1 105 ? -17.836 -53.984 20.344 1.00 29.42 105 SER A N 1
ATOM 867 C CA . SER A 1 105 ? -18.398 -54.871 19.279 1.00 29.42 105 SER A CA 1
ATOM 868 C C . SER A 1 105 ? -19.810 -54.556 18.725 1.00 29.42 105 SER A C 1
ATOM 870 O O . SER A 1 105 ? -20.717 -54.369 19.520 1.00 29.42 105 SER A O 1
ATOM 872 N N . VAL A 1 106 ? -20.080 -54.379 17.408 1.00 34.12 106 VAL A N 1
ATOM 873 C CA . VAL A 1 106 ? -19.653 -55.056 16.131 1.00 34.12 106 VAL A CA 1
ATOM 874 C C . VAL A 1 106 ? -20.344 -56.428 15.979 1.00 34.12 106 VAL A C 1
ATOM 876 O O . VAL A 1 106 ? -20.130 -57.258 16.860 1.00 34.12 106 VAL A O 1
ATOM 879 N N . PRO A 1 107 ? -21.184 -56.681 14.935 1.00 41.78 107 PRO A N 1
ATOM 880 C CA . PRO A 1 107 ? -20.728 -56.820 13.534 1.00 41.78 107 PRO A CA 1
ATOM 881 C C . PRO A 1 107 ? -21.639 -56.236 12.419 1.00 41.78 107 PRO A C 1
ATOM 883 O O . PRO A 1 107 ? -22.704 -55.690 12.683 1.00 41.78 107 PRO A O 1
ATOM 886 N N . ALA A 1 108 ? -21.197 -56.372 11.156 1.00 33.50 108 ALA A N 1
ATOM 887 C CA . ALA A 1 108 ? -21.853 -55.872 9.935 1.00 33.50 108 ALA A CA 1
ATOM 888 C C . ALA A 1 108 ? -21.906 -56.919 8.787 1.00 33.50 108 ALA A C 1
ATOM 890 O O . ALA A 1 108 ? -21.085 -57.838 8.772 1.00 33.50 108 ALA A O 1
ATOM 891 N N . PRO A 1 109 ? -22.814 -56.739 7.800 1.00 45.44 109 PRO A N 1
ATOM 892 C CA . PRO A 1 109 ? -22.730 -57.299 6.430 1.00 45.44 109 PRO A CA 1
ATOM 893 C C . PRO A 1 109 ? -22.923 -56.228 5.306 1.00 45.44 109 PRO A C 1
ATOM 895 O O . PRO A 1 109 ? -23.431 -55.151 5.591 1.00 45.44 109 PRO A O 1
ATOM 898 N N . VAL A 1 110 ? -22.657 -56.433 3.997 1.00 32.09 110 VAL A N 1
ATOM 899 C CA . VAL A 1 110 ? -21.652 -57.256 3.268 1.00 32.09 110 VAL A CA 1
ATOM 900 C C . VAL A 1 110 ? -21.623 -56.850 1.759 1.00 32.09 110 VAL A C 1
ATOM 902 O O . VAL A 1 110 ? -22.653 -56.960 1.111 1.00 32.09 110 VAL A O 1
ATOM 905 N N . VAL A 1 111 ? -20.449 -56.468 1.200 1.00 32.69 111 VAL A N 1
ATOM 906 C CA . VAL A 1 111 ? -20.035 -56.543 -0.253 1.00 32.69 111 VAL A CA 1
ATOM 907 C C . VAL A 1 111 ? -20.835 -55.651 -1.271 1.00 32.69 111 VAL A C 1
ATOM 909 O O . VAL A 1 111 ? -21.995 -55.361 -1.038 1.00 32.69 111 VAL A O 1
ATOM 912 N N . VAL A 1 112 ? -20.323 -55.019 -2.357 1.00 29.11 112 VAL A N 1
ATOM 913 C CA . VAL A 1 112 ? -19.436 -55.328 -3.533 1.00 29.11 112 VAL A CA 1
ATOM 914 C C . VAL A 1 112 ? -18.614 -54.062 -3.923 1.00 29.11 112 VAL A C 1
ATOM 916 O O . VAL A 1 112 ? -19.126 -52.970 -3.711 1.00 29.11 112 VAL A O 1
ATOM 919 N N . LYS A 1 113 ? -17.377 -54.010 -4.474 1.00 28.53 113 LYS A N 1
ATOM 920 C CA . LYS A 1 113 ? -16.314 -54.955 -4.931 1.00 28.53 113 LYS A CA 1
ATOM 921 C C . LYS A 1 113 ? -16.210 -55.376 -6.434 1.00 28.53 113 LYS A C 1
ATOM 923 O O . LYS A 1 113 ? -16.462 -56.536 -6.742 1.00 28.53 113 LYS A O 1
ATOM 928 N N . THR A 1 114 ? -15.649 -54.516 -7.307 1.00 26.47 114 THR A N 1
ATOM 929 C CA . THR A 1 114 ? -15.041 -54.880 -8.630 1.00 26.47 114 THR A CA 1
ATOM 930 C C . THR A 1 114 ? -13.604 -54.313 -8.746 1.00 26.47 114 THR A C 1
ATOM 932 O O . THR A 1 114 ? -13.269 -53.395 -8.001 1.00 26.47 114 THR A O 1
ATOM 935 N N . THR A 1 115 ? -12.732 -54.872 -9.605 1.00 26.58 115 THR A N 1
ATOM 936 C CA . THR A 1 115 ? -11.252 -54.708 -9.564 1.00 26.58 115 THR A CA 1
ATOM 937 C C . THR A 1 115 ? -10.551 -54.476 -10.923 1.00 26.58 115 THR A C 1
ATOM 939 O O . THR A 1 115 ? -11.130 -54.730 -11.974 1.00 26.58 115 THR A O 1
ATOM 942 N N . THR A 1 116 ? -9.284 -54.028 -10.866 1.00 29.05 116 THR A N 1
ATOM 943 C CA . THR A 1 116 ? -8.297 -53.752 -11.949 1.00 29.05 116 THR A CA 1
ATOM 944 C C . THR A 1 116 ? -7.843 -54.989 -12.757 1.00 29.05 116 THR A C 1
ATOM 946 O O . THR A 1 116 ? -8.053 -56.109 -12.280 1.00 29.05 116 THR A O 1
ATOM 949 N N . PRO A 1 117 ? -7.254 -54.820 -13.972 1.00 38.62 117 PRO A N 1
ATOM 950 C CA . PRO A 1 117 ? -5.773 -54.745 -14.194 1.00 38.62 117 PRO A CA 1
ATOM 951 C C . PRO A 1 117 ? -5.331 -53.806 -15.374 1.00 38.62 117 PRO A C 1
ATOM 953 O O . PRO A 1 117 ? -6.211 -53.223 -15.998 1.00 38.62 117 PRO A O 1
ATOM 956 N N . THR A 1 118 ? -4.067 -53.630 -15.839 1.00 28.17 118 THR A N 1
ATOM 957 C CA . THR A 1 118 ? -2.684 -53.556 -15.259 1.00 28.17 118 THR A CA 1
ATOM 958 C C . THR A 1 118 ? -1.673 -53.024 -16.338 1.00 28.17 118 THR A C 1
ATOM 960 O O . THR A 1 118 ? -2.004 -52.964 -17.516 1.00 28.17 118 THR A O 1
ATOM 963 N N . GLU A 1 119 ? -0.473 -52.604 -15.902 1.00 28.06 119 GLU A N 1
ATOM 964 C CA . GLU A 1 119 ? 0.827 -52.251 -16.564 1.00 28.06 119 GLU A CA 1
ATOM 965 C C . GLU A 1 119 ? 1.445 -53.226 -17.626 1.00 28.06 119 GLU A C 1
ATOM 967 O O . GLU A 1 119 ? 0.857 -54.290 -17.833 1.00 28.06 119 GLU A O 1
ATOM 972 N N . PRO A 1 120 ? 2.680 -53.008 -18.196 1.00 43.06 120 PRO A N 1
ATOM 973 C CA . PRO A 1 120 ? 3.574 -51.809 -18.292 1.00 43.06 120 PRO A CA 1
ATOM 974 C C . PRO A 1 120 ? 4.264 -51.582 -19.685 1.00 43.06 120 PRO A C 1
ATOM 976 O O . PRO A 1 120 ? 4.168 -52.437 -20.559 1.00 43.06 120 PRO A O 1
ATOM 979 N N . LEU A 1 121 ? 5.068 -50.499 -19.863 1.00 24.86 121 LEU A N 1
ATOM 980 C CA . LEU A 1 121 ? 6.374 -50.486 -20.602 1.00 24.86 121 LEU A CA 1
ATOM 981 C C . LEU A 1 121 ? 7.155 -49.133 -20.520 1.00 24.86 121 LEU A C 1
ATOM 983 O O . LEU A 1 121 ? 6.612 -48.118 -20.093 1.00 24.86 121 LEU A O 1
ATOM 987 N N . LYS A 1 122 ? 8.456 -49.145 -20.883 1.00 27.30 122 LYS A N 1
ATOM 988 C CA . LYS A 1 122 ? 9.512 -48.087 -20.764 1.00 27.30 122 LYS A CA 1
ATOM 989 C C . LYS A 1 122 ? 10.710 -48.454 -21.694 1.00 27.30 122 LYS A C 1
ATOM 991 O O . LYS A 1 122 ? 10.695 -49.590 -22.167 1.00 27.30 122 LYS A O 1
ATOM 996 N N . PRO A 1 123 ? 11.829 -47.687 -21.814 1.00 38.88 123 PRO A N 1
ATOM 997 C CA . PRO A 1 123 ? 12.068 -46.222 -21.781 1.00 38.88 123 PRO A CA 1
ATOM 998 C C . PRO A 1 123 ? 12.996 -45.705 -22.938 1.00 38.88 123 PRO A C 1
ATOM 1000 O O . PRO A 1 123 ? 13.634 -46.518 -23.593 1.00 38.88 123 PRO A O 1
ATOM 1003 N N . ALA A 1 124 ? 13.135 -44.375 -23.133 1.00 27.25 124 ALA A N 1
ATOM 1004 C CA . ALA A 1 124 ? 14.267 -43.640 -23.782 1.00 27.25 124 ALA A CA 1
ATOM 1005 C C . ALA A 1 124 ? 13.883 -42.147 -24.002 1.00 27.25 124 ALA A C 1
ATOM 1007 O O . ALA A 1 124 ? 12.695 -41.877 -24.151 1.00 27.25 124 ALA A O 1
ATOM 1008 N N . GLU A 1 125 ? 14.760 -41.131 -24.090 1.00 28.36 125 GLU A N 1
ATOM 1009 C CA . GLU A 1 125 ? 16.127 -40.906 -23.566 1.00 28.36 125 GLU A CA 1
ATOM 1010 C C . GLU A 1 125 ? 16.444 -39.375 -23.588 1.00 28.36 125 GLU A C 1
ATOM 1012 O O . GLU A 1 125 ? 15.783 -38.618 -24.293 1.00 28.36 125 GLU A O 1
ATOM 1017 N N . SER A 1 126 ? 17.428 -38.927 -22.792 1.00 26.34 126 SER A N 1
ATOM 1018 C CA . SER A 1 126 ? 18.167 -37.638 -22.853 1.00 26.34 126 SER A CA 1
ATOM 1019 C C . SER A 1 126 ? 17.439 -36.296 -23.117 1.00 26.34 126 SER A C 1
ATOM 1021 O O . SER A 1 126 ? 17.219 -35.912 -24.264 1.00 26.34 126 SER A O 1
ATOM 1023 N N . ALA A 1 127 ? 17.298 -35.478 -22.063 1.00 27.33 127 ALA A N 1
ATOM 1024 C CA . ALA A 1 127 ? 17.545 -34.024 -22.106 1.00 27.33 127 ALA A CA 1
ATOM 1025 C C . ALA A 1 127 ? 17.737 -33.472 -20.676 1.00 27.33 127 ALA A C 1
ATOM 1027 O O . ALA A 1 127 ? 16.772 -33.342 -19.924 1.00 27.33 127 ALA A O 1
ATOM 1028 N N . GLU A 1 128 ? 18.970 -33.143 -20.276 1.00 29.67 128 GLU A N 1
ATOM 1029 C CA . GLU A 1 128 ? 19.232 -32.520 -18.969 1.00 29.67 128 GLU A CA 1
ATOM 1030 C C . GLU A 1 128 ? 18.969 -31.008 -19.010 1.00 29.67 128 GLU A C 1
ATOM 1032 O O . GLU A 1 128 ? 19.849 -30.210 -19.324 1.00 29.67 128 GLU A O 1
ATOM 1037 N N . THR A 1 129 ? 17.756 -30.593 -18.644 1.00 28.64 129 THR A N 1
ATOM 1038 C CA . THR A 1 129 ? 17.477 -29.205 -18.246 1.00 28.64 129 THR A CA 1
ATOM 1039 C C . THR A 1 129 ? 17.404 -29.128 -16.726 1.00 28.64 129 THR A C 1
ATOM 1041 O O . THR A 1 129 ? 16.375 -29.469 -16.142 1.00 28.64 129 THR A O 1
ATOM 1044 N N . THR A 1 130 ? 18.482 -28.692 -16.073 1.00 27.72 130 THR A N 1
ATOM 1045 C CA . THR A 1 130 ? 18.521 -28.447 -14.624 1.00 27.72 130 THR A CA 1
ATOM 1046 C C . THR A 1 130 ? 17.616 -27.264 -14.254 1.00 27.72 130 THR A C 1
ATOM 1048 O O . THR A 1 130 ? 17.929 -26.125 -14.608 1.00 27.72 130 THR A O 1
ATOM 1051 N N . PRO A 1 131 ? 16.498 -27.469 -13.530 1.00 29.05 131 PRO A N 1
ATOM 1052 C CA . PRO A 1 131 ? 15.647 -26.362 -13.119 1.00 29.05 131 PRO A CA 1
ATOM 1053 C C . PRO A 1 131 ? 16.276 -25.650 -11.917 1.00 29.05 131 PRO A C 1
ATOM 1055 O O . PRO A 1 131 ? 16.702 -26.296 -10.956 1.00 29.05 131 PRO A O 1
ATOM 1058 N N . LEU A 1 132 ? 16.283 -24.315 -11.922 1.00 33.66 132 LEU A N 1
ATOM 1059 C CA . LEU A 1 132 ? 16.699 -23.485 -10.781 1.00 33.66 132 LEU A CA 1
ATOM 1060 C C . LEU A 1 132 ? 15.621 -23.464 -9.676 1.00 33.66 132 LEU A C 1
ATOM 1062 O O . LEU A 1 132 ? 15.133 -22.416 -9.265 1.00 33.66 132 LEU A O 1
ATOM 1066 N N . THR A 1 133 ? 15.232 -24.642 -9.186 1.00 35.88 133 THR A N 1
ATOM 1067 C CA . THR A 1 133 ? 14.137 -24.825 -8.223 1.00 35.88 133 THR A CA 1
ATOM 1068 C C . THR A 1 133 ? 14.612 -25.541 -6.961 1.00 35.88 133 THR A C 1
ATOM 1070 O O . THR A 1 133 ? 14.467 -26.757 -6.846 1.00 35.88 133 THR A O 1
ATOM 1073 N N . ASN A 1 134 ? 15.165 -24.795 -5.995 1.00 30.06 134 ASN A N 1
ATOM 1074 C CA . ASN A 1 134 ? 15.132 -25.180 -4.571 1.00 30.06 134 ASN A CA 1
ATOM 1075 C C . ASN A 1 134 ? 15.487 -24.043 -3.584 1.00 30.06 134 ASN A C 1
ATOM 1077 O O . ASN A 1 134 ? 15.977 -24.300 -2.485 1.00 30.06 134 ASN A O 1
ATOM 1081 N N . PHE A 1 135 ? 15.151 -22.786 -3.902 1.00 30.75 135 PHE A N 1
ATOM 1082 C CA . PHE A 1 135 ? 14.958 -21.783 -2.846 1.00 30.75 135 PHE A CA 1
ATOM 1083 C C . PHE A 1 135 ? 13.638 -22.068 -2.119 1.00 30.75 135 PHE A C 1
ATOM 1085 O O . PHE A 1 135 ? 12.618 -21.426 -2.352 1.00 30.75 135 PHE A O 1
ATOM 1092 N N . LYS A 1 136 ? 13.650 -23.064 -1.224 1.00 27.91 136 LYS A N 1
ATOM 1093 C CA . LYS A 1 136 ? 12.585 -23.218 -0.231 1.00 27.91 136 LYS A CA 1
ATOM 1094 C C . LYS A 1 136 ? 12.660 -22.030 0.717 1.00 27.91 136 LYS A C 1
ATOM 1096 O O . LYS A 1 136 ? 13.533 -21.982 1.583 1.00 27.91 136 LYS A O 1
ATOM 1101 N N . VAL A 1 137 ? 11.754 -21.073 0.530 1.00 39.78 137 VAL A N 1
ATOM 1102 C CA . VAL A 1 137 ? 11.589 -19.941 1.440 1.00 39.78 137 VAL A CA 1
ATOM 1103 C C . VAL A 1 137 ? 11.289 -20.499 2.830 1.00 39.78 137 VAL A C 1
ATOM 1105 O O . VAL A 1 137 ? 10.286 -21.178 3.050 1.00 39.78 137 VAL A O 1
ATOM 1108 N N . ASN A 1 138 ? 12.193 -20.252 3.777 1.00 34.47 138 ASN A N 1
ATOM 1109 C CA . ASN A 1 138 ? 11.938 -20.556 5.177 1.00 34.47 138 ASN A CA 1
ATOM 1110 C C . ASN A 1 138 ? 10.863 -19.584 5.668 1.00 34.47 138 ASN A C 1
ATOM 1112 O O . ASN A 1 138 ? 11.182 -18.423 5.927 1.00 34.47 138 ASN A O 1
ATOM 1116 N N . LYS A 1 139 ? 9.619 -20.080 5.771 1.00 37.47 139 LYS A N 1
ATOM 1117 C CA . LYS A 1 139 ? 8.434 -19.393 6.315 1.00 37.47 139 LYS A CA 1
ATOM 1118 C C . LYS A 1 139 ? 8.839 -18.362 7.370 1.00 37.47 139 LYS A C 1
ATOM 1120 O O . LYS A 1 139 ? 9.410 -18.755 8.390 1.00 37.47 139 LYS A O 1
ATOM 1125 N N . LEU A 1 140 ? 8.577 -17.077 7.105 1.00 44.88 140 LEU A N 1
ATOM 1126 C CA . LEU A 1 140 ? 9.225 -15.950 7.788 1.00 44.88 140 LEU A CA 1
ATOM 1127 C C . LEU A 1 140 ? 9.071 -16.010 9.319 1.00 44.88 140 LEU A C 1
ATOM 1129 O O . LEU A 1 140 ? 8.099 -15.532 9.902 1.00 44.88 140 LEU A O 1
ATOM 1133 N N . ALA A 1 141 ? 10.085 -16.557 9.990 1.00 35.69 141 ALA A N 1
ATOM 1134 C CA . ALA A 1 141 ? 10.201 -16.538 11.440 1.00 35.69 141 ALA A CA 1
ATOM 1135 C C . ALA A 1 141 ? 10.635 -15.131 11.879 1.00 35.69 141 ALA A C 1
ATOM 1137 O O . ALA A 1 141 ? 11.827 -14.819 11.934 1.00 35.69 141 ALA A O 1
ATOM 1138 N N . SER A 1 142 ? 9.653 -14.267 12.147 1.00 41.50 142 SER A N 1
ATOM 1139 C CA . SER A 1 142 ? 9.809 -12.832 12.408 1.00 41.50 142 SER A CA 1
ATOM 1140 C C . SER A 1 142 ? 10.625 -12.526 13.675 1.00 41.50 142 SER A C 1
ATOM 1142 O O . SER A 1 142 ? 10.116 -12.269 14.770 1.00 41.50 142 SER A O 1
ATOM 1144 N N . ARG A 1 143 ? 11.954 -12.513 13.529 1.00 37.53 143 ARG A N 1
ATOM 1145 C CA . ARG A 1 143 ? 12.885 -12.129 14.592 1.00 37.53 143 ARG A CA 1
ATOM 1146 C C . ARG A 1 143 ? 12.849 -10.611 14.780 1.00 37.53 143 ARG A C 1
ATOM 1148 O O . ARG A 1 143 ? 13.520 -9.882 14.061 1.00 37.53 143 ARG A O 1
ATOM 1155 N N . LYS A 1 144 ? 12.068 -10.142 15.761 1.00 42.88 144 LYS A N 1
ATOM 1156 C CA . LYS A 1 144 ? 11.913 -8.718 16.119 1.00 42.88 144 LYS A CA 1
ATOM 1157 C C . LYS A 1 144 ? 13.266 -7.99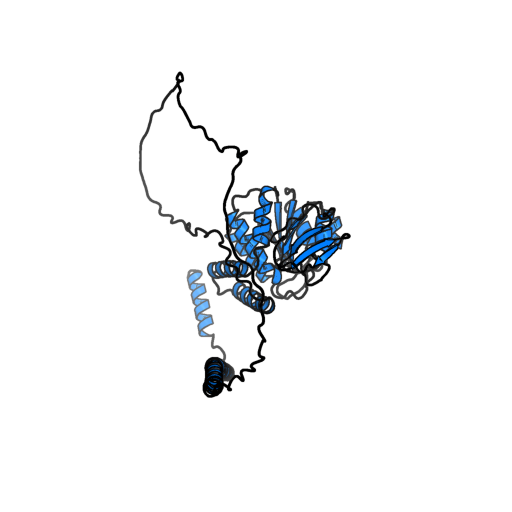5 16.259 1.00 42.88 144 LYS A C 1
ATOM 1159 O O . LYS A 1 144 ? 13.937 -8.150 17.278 1.00 42.88 144 LYS A O 1
ATOM 1164 N N . VAL A 1 145 ? 13.616 -7.153 15.285 1.00 39.41 145 VAL A N 1
ATOM 1165 C CA . VAL A 1 145 ? 14.748 -6.208 15.348 1.00 39.41 145 VAL A CA 1
ATOM 1166 C C . VAL A 1 145 ? 14.271 -4.828 14.887 1.00 39.41 145 VAL A C 1
ATOM 1168 O O . VAL A 1 145 ? 14.525 -4.392 13.770 1.00 39.41 145 VAL A O 1
ATOM 1171 N N . ALA A 1 146 ? 13.546 -4.129 15.761 1.00 43.38 146 ALA A N 1
ATOM 1172 C CA . ALA A 1 146 ? 13.105 -2.762 15.500 1.00 43.38 146 ALA A CA 1
ATOM 1173 C C . ALA A 1 146 ? 14.252 -1.768 15.762 1.00 43.38 146 ALA A C 1
ATOM 1175 O O . ALA A 1 146 ? 14.501 -1.384 16.906 1.00 43.38 146 ALA A O 1
ATOM 1176 N N . ALA A 1 147 ? 14.948 -1.341 14.707 1.00 40.59 147 ALA A N 1
ATOM 1177 C CA . ALA A 1 147 ? 15.893 -0.224 14.781 1.00 40.59 147 ALA A CA 1
ATOM 1178 C C . ALA A 1 147 ? 15.156 1.139 14.914 1.00 40.59 147 ALA A C 1
ATOM 1180 O O . ALA A 1 147 ? 13.986 1.244 14.523 1.00 40.59 147 ALA A O 1
ATOM 1181 N N . PRO A 1 148 ? 15.793 2.184 15.487 1.00 41.03 148 PRO A N 1
ATOM 1182 C CA . PRO A 1 148 ? 15.169 3.494 15.699 1.00 41.03 148 PRO A CA 1
ATOM 1183 C C . PRO A 1 148 ? 15.034 4.314 14.404 1.00 41.03 148 PRO A C 1
ATOM 1185 O O . PRO A 1 148 ? 15.907 4.274 13.539 1.00 41.03 148 PRO A O 1
ATOM 1188 N N . ALA A 1 149 ? 13.951 5.096 14.308 1.00 46.69 149 ALA A N 1
ATOM 1189 C CA . ALA A 1 149 ? 13.506 5.791 13.091 1.00 46.69 149 ALA A CA 1
ATOM 1190 C C . ALA A 1 149 ? 14.579 6.663 12.409 1.00 46.69 149 ALA A C 1
ATOM 1192 O O . ALA A 1 149 ? 14.725 6.607 11.193 1.00 46.69 149 ALA A O 1
ATOM 1193 N N . GLU A 1 150 ? 15.370 7.413 13.177 1.00 44.06 150 GLU A N 1
ATOM 1194 C CA . GLU A 1 150 ? 16.353 8.373 12.644 1.00 44.06 150 GLU A CA 1
ATOM 1195 C C . GLU A 1 150 ? 17.546 7.726 11.919 1.00 44.06 150 GLU A C 1
ATOM 1197 O O . GLU A 1 150 ? 18.291 8.421 11.240 1.00 44.06 150 GLU A O 1
ATOM 1202 N N . LYS A 1 151 ? 17.743 6.404 12.036 1.00 53.88 151 LYS A N 1
ATOM 1203 C CA . LYS A 1 151 ? 18.767 5.667 11.268 1.00 53.88 151 LYS A CA 1
ATOM 1204 C C . LYS A 1 151 ? 18.213 4.946 10.041 1.00 53.88 151 LYS A C 1
ATOM 1206 O O . LYS A 1 151 ? 18.990 4.391 9.271 1.00 53.88 151 LYS A O 1
ATOM 1211 N N . HIS A 1 152 ? 16.893 4.911 9.871 1.00 60.88 152 HIS A N 1
ATOM 1212 C CA . HIS A 1 152 ? 16.252 4.142 8.805 1.00 60.88 152 HIS A CA 1
ATOM 1213 C C . HIS A 1 152 ? 16.255 4.870 7.460 1.00 60.88 152 HIS A C 1
ATOM 1215 O O . HIS A 1 152 ? 16.495 4.229 6.442 1.00 60.88 152 HIS A O 1
ATOM 1221 N N . THR A 1 153 ? 16.075 6.195 7.438 1.00 63.22 153 THR A N 1
ATOM 1222 C CA . THR A 1 153 ? 16.146 6.995 6.198 1.00 63.22 153 THR A CA 1
ATOM 1223 C C . THR A 1 153 ? 17.510 6.864 5.525 1.00 63.22 153 THR A C 1
ATOM 1225 O O . THR A 1 153 ? 17.582 6.521 4.351 1.00 63.22 153 THR A O 1
ATOM 1228 N N . ASP A 1 154 ? 18.597 7.002 6.291 1.00 70.69 154 ASP A N 1
ATOM 1229 C CA . ASP A 1 154 ? 19.968 6.858 5.788 1.00 70.69 154 ASP A CA 1
ATOM 1230 C C . ASP A 1 154 ? 20.229 5.472 5.175 1.00 70.69 154 ASP A C 1
ATOM 1232 O O . ASP A 1 154 ? 20.959 5.360 4.187 1.00 70.69 154 ASP A O 1
ATOM 1236 N N . LEU A 1 155 ? 19.641 4.412 5.744 1.00 76.69 155 LEU A N 1
ATOM 1237 C CA . LEU A 1 155 ? 19.746 3.044 5.227 1.00 76.69 155 LEU A CA 1
ATOM 1238 C C . LEU A 1 155 ? 18.948 2.875 3.930 1.00 76.69 155 LEU A C 1
ATOM 1240 O O . LEU A 1 155 ? 19.497 2.380 2.948 1.00 76.69 155 LEU A O 1
ATOM 1244 N N . VAL A 1 156 ? 17.695 3.335 3.908 1.00 78.56 156 VAL A N 1
ATOM 1245 C CA . VAL A 1 156 ? 16.811 3.321 2.731 1.00 78.56 156 VAL A CA 1
ATOM 1246 C C . VAL A 1 156 ? 17.434 4.090 1.564 1.00 78.56 156 VAL A C 1
ATOM 1248 O O . VAL A 1 156 ? 17.582 3.536 0.478 1.00 78.56 156 VAL A O 1
ATOM 1251 N N . ASP A 1 157 ? 17.891 5.322 1.790 1.00 79.50 157 ASP A N 1
ATOM 1252 C CA . ASP A 1 157 ? 18.497 6.163 0.752 1.00 79.50 157 ASP A CA 1
ATOM 1253 C C . ASP A 1 157 ? 19.839 5.596 0.271 1.00 79.50 157 ASP A C 1
ATOM 1255 O O . ASP A 1 157 ? 20.216 5.742 -0.894 1.00 79.50 157 ASP A O 1
ATOM 1259 N N . THR A 1 158 ? 20.609 4.947 1.151 1.00 80.75 158 THR A N 1
ATOM 1260 C CA . THR A 1 158 ? 21.831 4.220 0.760 1.00 80.75 158 THR A CA 1
ATOM 1261 C C . THR A 1 158 ? 21.510 3.001 -0.098 1.00 80.75 158 THR A C 1
ATOM 1263 O O . THR A 1 158 ? 22.223 2.743 -1.068 1.00 80.75 158 THR A O 1
ATOM 1266 N N . GLU A 1 159 ? 20.428 2.286 0.206 1.00 83.12 159 GLU A N 1
ATOM 1267 C CA . GLU A 1 159 ? 20.027 1.108 -0.552 1.00 83.12 159 GLU A CA 1
ATOM 1268 C C . GLU A 1 159 ? 19.426 1.478 -1.912 1.00 83.12 159 GLU A C 1
ATOM 1270 O O . GLU A 1 159 ? 19.871 0.945 -2.920 1.00 83.12 159 GLU A O 1
ATOM 1275 N N . ILE A 1 160 ? 18.543 2.479 -2.002 1.00 77.94 160 ILE A N 1
ATOM 1276 C CA . ILE A 1 160 ? 18.026 2.993 -3.287 1.00 77.94 160 ILE A CA 1
ATOM 1277 C C . ILE A 1 160 ? 19.183 3.381 -4.230 1.00 77.94 160 ILE A C 1
ATOM 1279 O O . ILE A 1 160 ? 19.207 2.973 -5.393 1.00 77.94 160 ILE A O 1
ATOM 1283 N N . ARG A 1 161 ? 20.213 4.073 -3.715 1.00 79.50 161 ARG A N 1
ATOM 1284 C CA . ARG A 1 161 ? 21.430 4.410 -4.483 1.00 79.50 161 ARG A CA 1
ATOM 1285 C C . ARG A 1 161 ? 22.255 3.187 -4.906 1.00 79.50 161 ARG A C 1
ATOM 1287 O O . ARG A 1 161 ? 22.907 3.236 -5.947 1.00 79.50 161 ARG A O 1
ATOM 1294 N N . PHE A 1 162 ? 22.239 2.093 -4.143 1.00 81.31 162 PHE A N 1
ATOM 1295 C CA . PHE A 1 162 ? 22.862 0.826 -4.546 1.00 81.31 162 PHE A CA 1
ATOM 1296 C C . PHE A 1 162 ? 22.048 0.121 -5.643 1.00 81.31 162 PHE A C 1
ATOM 1298 O O . PHE A 1 162 ? 22.618 -0.317 -6.642 1.00 81.31 162 PHE A O 1
ATOM 1305 N N . LEU A 1 163 ? 20.721 0.071 -5.508 1.00 79.00 163 LEU A N 1
ATOM 1306 C CA . LEU A 1 163 ? 19.813 -0.567 -6.466 1.00 79.00 163 LEU A CA 1
ATOM 1307 C C . LEU A 1 163 ? 19.811 0.128 -7.831 1.00 79.00 163 LEU A C 1
ATOM 1309 O O . LEU A 1 163 ? 19.723 -0.545 -8.858 1.00 79.00 163 LEU A O 1
ATOM 1313 N N . ASN A 1 164 ? 19.990 1.447 -7.867 1.00 77.38 164 ASN A N 1
ATOM 1314 C CA . ASN A 1 164 ? 20.069 2.207 -9.117 1.00 77.38 164 ASN A CA 1
ATOM 1315 C C . ASN A 1 164 ? 21.477 2.182 -9.754 1.00 77.38 164 ASN A C 1
ATOM 1317 O O . ASN A 1 164 ? 21.663 2.668 -10.869 1.00 77.38 164 ASN A O 1
ATOM 1321 N N . SER A 1 165 ? 22.465 1.539 -9.117 1.00 78.19 165 SER A N 1
ATOM 1322 C CA . SER A 1 165 ? 23.760 1.260 -9.746 1.00 78.19 165 SER A CA 1
ATOM 1323 C C . SER A 1 165 ? 23.621 0.248 -10.889 1.00 78.19 165 SER A C 1
ATOM 1325 O O . SER A 1 165 ? 23.052 -0.840 -10.739 1.00 78.19 165 SER A O 1
ATOM 1327 N N . SER A 1 166 ? 24.186 0.587 -12.048 1.00 71.44 166 SER A N 1
ATOM 1328 C CA . SER A 1 166 ? 24.217 -0.271 -13.241 1.00 71.44 166 SER A CA 1
ATOM 1329 C C . SER A 1 166 ? 25.248 -1.403 -13.161 1.00 71.44 166 SER A C 1
ATOM 1331 O O . SER A 1 166 ? 25.189 -2.330 -13.962 1.00 71.44 166 SER A O 1
ATOM 1333 N N . ALA A 1 167 ? 26.172 -1.355 -12.194 1.00 80.19 167 ALA A N 1
ATOM 1334 C CA . ALA A 1 167 ? 27.216 -2.365 -11.996 1.00 80.19 167 ALA A CA 1
ATOM 1335 C C . ALA A 1 167 ? 26.810 -3.514 -11.046 1.00 80.19 167 ALA A C 1
ATOM 1337 O O . ALA A 1 167 ? 27.610 -4.411 -10.793 1.00 80.19 167 ALA A O 1
ATOM 1338 N N . VAL A 1 168 ? 25.596 -3.478 -10.487 1.00 83.00 168 VAL A N 1
ATOM 1339 C CA . VAL A 1 168 ? 25.100 -4.442 -9.489 1.00 83.00 168 VAL A CA 1
ATOM 1340 C C . VAL A 1 168 ? 24.227 -5.503 -10.163 1.00 83.00 168 VAL A C 1
ATOM 1342 O O . VAL A 1 168 ? 23.358 -5.160 -10.967 1.00 83.00 168 VAL A O 1
ATOM 1345 N N . SER A 1 169 ? 24.424 -6.785 -9.824 1.00 87.50 169 SER A N 1
ATOM 1346 C CA . SER A 1 169 ? 23.647 -7.881 -10.417 1.00 87.50 169 SER A CA 1
ATOM 1347 C C . SER A 1 169 ? 22.184 -7.860 -9.965 1.00 87.50 169 SER A C 1
ATOM 1349 O O . SER A 1 169 ? 21.870 -7.451 -8.846 1.00 87.50 169 SER A O 1
ATOM 1351 N N . MET A 1 170 ? 21.279 -8.354 -10.813 1.00 84.19 170 MET A N 1
ATOM 1352 C CA . MET A 1 170 ? 19.852 -8.459 -10.485 1.00 84.19 170 MET A CA 1
ATOM 1353 C C . MET A 1 170 ? 19.619 -9.265 -9.195 1.00 84.19 170 MET A C 1
ATOM 1355 O O . MET A 1 170 ? 18.856 -8.848 -8.331 1.00 84.19 170 MET A O 1
ATOM 1359 N N . SER A 1 171 ? 20.355 -10.364 -9.010 1.00 85.94 171 SER A N 1
ATOM 1360 C CA . SER A 1 171 ? 20.342 -11.183 -7.792 1.00 85.94 171 SER A CA 1
ATOM 1361 C C . SER A 1 171 ? 20.735 -10.413 -6.526 1.00 85.94 171 SER A C 1
ATOM 1363 O O . SER A 1 171 ? 20.087 -10.582 -5.494 1.00 85.94 171 SER A O 1
ATOM 1365 N N . ASP A 1 172 ? 21.745 -9.539 -6.588 1.00 86.44 172 ASP A N 1
ATOM 1366 C CA . ASP A 1 172 ? 22.158 -8.733 -5.429 1.00 86.44 172 ASP A CA 1
ATOM 1367 C C . ASP A 1 172 ? 21.086 -7.705 -5.057 1.00 86.44 172 ASP A C 1
ATOM 1369 O O . ASP A 1 172 ? 20.781 -7.531 -3.875 1.00 86.44 172 ASP A O 1
ATOM 1373 N N . LYS A 1 173 ? 20.476 -7.065 -6.067 1.00 84.88 173 LYS A N 1
ATOM 1374 C CA . LYS A 1 173 ? 19.355 -6.133 -5.879 1.00 84.88 173 LYS A CA 1
ATOM 1375 C C . LYS A 1 173 ? 18.191 -6.837 -5.183 1.00 84.88 173 LYS A C 1
ATOM 1377 O O . LYS A 1 173 ? 17.741 -6.393 -4.131 1.00 84.88 173 LYS A O 1
ATOM 1382 N N . ILE A 1 174 ? 17.776 -7.984 -5.719 1.00 84.44 174 ILE A N 1
ATOM 1383 C CA . ILE A 1 174 ? 16.710 -8.837 -5.176 1.00 84.44 174 ILE A CA 1
ATOM 1384 C C . ILE A 1 174 ? 16.966 -9.212 -3.710 1.00 84.44 174 ILE A C 1
ATOM 1386 O O . ILE A 1 174 ? 16.082 -9.042 -2.869 1.00 84.44 174 ILE A O 1
ATOM 1390 N N . MET A 1 175 ? 18.169 -9.698 -3.375 1.00 86.44 175 MET A N 1
ATOM 1391 C CA . MET A 1 175 ? 18.485 -10.087 -1.996 1.00 86.44 175 MET A CA 1
ATOM 1392 C C . MET A 1 175 ? 18.395 -8.906 -1.028 1.00 86.44 175 MET A C 1
ATOM 1394 O O . MET A 1 175 ? 17.813 -9.043 0.047 1.00 86.44 175 MET A O 1
ATOM 1398 N N . ARG A 1 176 ? 18.935 -7.739 -1.392 1.00 84.31 176 ARG A N 1
ATOM 1399 C CA . ARG A 1 176 ? 18.928 -6.580 -0.493 1.00 84.31 176 ARG A CA 1
ATOM 1400 C C . ARG A 1 176 ? 17.551 -5.955 -0.307 1.00 84.31 176 ARG A C 1
ATOM 1402 O O . ARG A 1 176 ? 17.219 -5.588 0.817 1.00 84.31 176 ARG A O 1
ATOM 1409 N N . VAL A 1 177 ? 16.732 -5.905 -1.359 1.00 82.38 177 VAL A N 1
ATOM 1410 C CA . VAL A 1 177 ? 15.321 -5.490 -1.266 1.00 82.38 177 VAL A CA 1
ATOM 1411 C C . VAL A 1 177 ? 14.582 -6.364 -0.242 1.00 82.38 177 VAL A C 1
ATOM 1413 O O . VAL A 1 177 ? 13.909 -5.846 0.650 1.00 82.38 177 VAL A O 1
ATOM 1416 N N . ARG A 1 178 ? 14.778 -7.689 -0.309 1.00 84.38 178 ARG A N 1
ATOM 1417 C CA . ARG A 1 178 ? 14.201 -8.659 0.638 1.00 84.38 178 ARG A CA 1
ATOM 1418 C C . ARG A 1 178 ? 14.713 -8.482 2.070 1.00 84.38 178 ARG A C 1
ATOM 1420 O O . ARG A 1 178 ? 13.925 -8.583 3.007 1.00 84.38 178 ARG A O 1
ATOM 1427 N N . GLU A 1 179 ? 16.002 -8.211 2.276 1.00 84.94 179 GLU A N 1
ATOM 1428 C CA . GLU A 1 179 ? 16.532 -7.941 3.623 1.00 84.94 179 GLU A CA 1
ATOM 1429 C C . GLU A 1 179 ? 16.038 -6.605 4.202 1.00 84.94 179 GLU A C 1
ATOM 1431 O O . GLU A 1 179 ? 15.711 -6.550 5.388 1.00 84.94 179 GLU A O 1
ATOM 1436 N N . LEU A 1 180 ? 15.898 -5.549 3.390 1.00 81.94 180 LEU A N 1
ATOM 1437 C CA . LEU A 1 180 ? 15.389 -4.252 3.851 1.00 81.94 180 LEU A CA 1
ATOM 1438 C C . LEU A 1 180 ? 13.956 -4.372 4.389 1.00 81.94 180 LEU A C 1
ATOM 1440 O O . LEU A 1 180 ? 13.679 -3.903 5.496 1.00 81.94 180 LEU A O 1
ATOM 1444 N N . GLY A 1 181 ? 13.071 -5.064 3.666 1.00 81.00 181 GLY A N 1
ATOM 1445 C CA . GLY A 1 181 ? 11.684 -5.294 4.088 1.00 81.00 181 GLY A CA 1
ATOM 1446 C C . GLY A 1 181 ? 11.539 -5.961 5.461 1.00 81.00 181 GLY A C 1
ATOM 1447 O O . GLY A 1 181 ? 10.601 -5.654 6.200 1.00 81.00 181 GLY A O 1
ATOM 1448 N N . LYS A 1 182 ? 12.502 -6.817 5.842 1.00 81.56 182 LYS A N 1
ATOM 1449 C CA . LYS A 1 182 ? 12.558 -7.526 7.138 1.00 81.56 182 LYS A CA 1
ATOM 1450 C C . LYS A 1 182 ? 13.014 -6.645 8.308 1.00 81.56 182 LYS A C 1
ATOM 1452 O O . LYS A 1 182 ? 12.885 -7.061 9.457 1.00 81.56 182 LYS A O 1
ATOM 1457 N N . THR A 1 183 ? 13.547 -5.449 8.044 1.00 82.00 183 THR A N 1
ATOM 1458 C CA . THR A 1 183 ? 13.938 -4.482 9.093 1.00 82.00 183 THR A CA 1
ATOM 1459 C C . THR A 1 183 ? 12.775 -3.605 9.579 1.00 82.00 183 THR A C 1
ATOM 1461 O O . THR A 1 183 ? 12.918 -2.876 10.565 1.00 82.00 183 THR A O 1
ATOM 1464 N N . TYR A 1 184 ? 11.618 -3.704 8.917 1.00 84.19 184 TYR A N 1
ATOM 1465 C CA . TYR A 1 184 ? 10.385 -2.975 9.214 1.00 84.19 184 TYR A CA 1
ATOM 1466 C C . TYR A 1 184 ? 9.309 -3.909 9.782 1.00 84.19 184 TYR A C 1
ATOM 1468 O O . TYR A 1 184 ? 9.429 -5.133 9.750 1.00 84.19 184 TYR A O 1
ATOM 1476 N N . GLU A 1 185 ? 8.230 -3.331 10.316 1.00 87.00 185 GLU A N 1
ATOM 1477 C CA . GLU A 1 185 ? 7.045 -4.120 10.663 1.00 87.00 185 GLU A CA 1
ATOM 1478 C C . GLU A 1 185 ? 6.373 -4.630 9.379 1.00 87.00 185 GLU A C 1
ATOM 1480 O O . GLU A 1 185 ? 6.264 -3.885 8.403 1.00 87.00 185 GLU A O 1
ATOM 1485 N N . LEU A 1 186 ? 5.923 -5.889 9.374 1.00 91.94 186 LEU A N 1
ATOM 1486 C CA . LEU A 1 186 ? 5.409 -6.598 8.190 1.00 91.94 186 LEU A CA 1
ATOM 1487 C C . LEU A 1 186 ? 3.985 -6.166 7.779 1.00 91.94 186 LEU A C 1
ATOM 1489 O O . LEU A 1 186 ? 3.170 -6.983 7.360 1.00 91.94 186 LEU A O 1
ATOM 1493 N N . THR A 1 187 ? 3.666 -4.876 7.917 1.00 94.50 187 THR A N 1
ATOM 1494 C CA . THR A 1 187 ? 2.316 -4.309 7.790 1.00 94.50 187 THR A CA 1
ATOM 1495 C C . THR A 1 187 ? 1.642 -4.647 6.468 1.00 94.50 187 THR A C 1
ATOM 1497 O O . THR A 1 187 ? 0.457 -4.967 6.470 1.00 94.50 187 THR A O 1
ATOM 1500 N N . SER A 1 188 ? 2.375 -4.608 5.351 1.00 95.69 188 SER A N 1
ATOM 1501 C CA . SER A 1 188 ? 1.796 -4.951 4.048 1.00 95.69 188 SER A CA 1
ATOM 1502 C C . SER A 1 188 ? 1.595 -6.453 3.887 1.00 95.69 188 SER A C 1
ATOM 1504 O O . SER A 1 188 ? 0.532 -6.869 3.434 1.00 95.69 188 SER A O 1
ATOM 1506 N N . TYR A 1 189 ? 2.569 -7.262 4.318 1.00 95.25 189 TYR A N 1
ATOM 1507 C CA . TYR A 1 189 ? 2.487 -8.724 4.256 1.00 95.25 189 TYR A CA 1
ATOM 1508 C C . TYR A 1 189 ? 1.302 -9.244 5.081 1.00 95.25 189 TYR A C 1
ATOM 1510 O O . TYR A 1 189 ? 0.393 -9.873 4.552 1.00 95.25 189 TYR A O 1
ATOM 1518 N N . GLU A 1 190 ? 1.279 -8.918 6.375 1.00 95.56 190 GLU A N 1
ATOM 1519 C CA . GLU A 1 190 ? 0.292 -9.403 7.346 1.00 95.56 190 GLU A CA 1
ATOM 1520 C C . GLU A 1 190 ? -1.130 -8.936 6.997 1.00 95.56 190 GLU A C 1
ATOM 1522 O O . GLU A 1 190 ? -2.096 -9.681 7.166 1.00 95.56 190 GLU A O 1
ATOM 1527 N N . ALA A 1 191 ? -1.287 -7.707 6.491 1.00 96.38 191 ALA A N 1
ATOM 1528 C CA . ALA A 1 191 ? -2.596 -7.192 6.104 1.00 96.38 191 ALA A CA 1
ATOM 1529 C C . ALA A 1 191 ? -3.120 -7.798 4.790 1.00 96.38 191 ALA A C 1
ATOM 1531 O O . ALA A 1 191 ? -4.334 -7.973 4.670 1.00 96.38 191 ALA A O 1
ATOM 1532 N N . LEU A 1 192 ? -2.244 -8.148 3.838 1.00 95.88 192 LEU A N 1
ATOM 1533 C CA . LEU A 1 192 ? -2.616 -8.933 2.656 1.00 95.88 192 LEU A CA 1
ATOM 1534 C C . LEU A 1 192 ? -3.001 -10.362 3.061 1.00 95.88 192 LEU A C 1
ATOM 1536 O O . LEU A 1 192 ? -4.108 -10.803 2.751 1.00 95.88 192 LEU A O 1
ATOM 1540 N N . ASP A 1 193 ? -2.147 -11.042 3.828 1.00 95.19 193 ASP A N 1
ATOM 1541 C CA . ASP A 1 193 ? -2.314 -12.447 4.215 1.00 95.19 193 ASP A CA 1
ATOM 1542 C C . ASP A 1 193 ? -3.628 -12.697 4.975 1.00 95.19 193 ASP A C 1
ATOM 1544 O O . ASP A 1 193 ? -4.417 -13.568 4.610 1.00 95.19 193 ASP A O 1
ATOM 1548 N N . ARG A 1 194 ? -3.963 -11.838 5.950 1.00 95.44 194 ARG A N 1
ATOM 1549 C CA . ARG A 1 194 ? -5.235 -11.918 6.697 1.00 95.44 194 ARG A CA 1
ATOM 1550 C C . ARG A 1 194 ? -6.497 -11.688 5.861 1.00 95.44 194 ARG A C 1
ATOM 1552 O O . ARG A 1 194 ? -7.597 -11.919 6.377 1.00 95.44 194 ARG A O 1
ATOM 1559 N N . ASN A 1 195 ? -6.401 -11.138 4.648 1.00 95.12 195 ASN A N 1
ATOM 1560 C CA . ASN A 1 195 ? -7.553 -10.601 3.911 1.00 95.12 195 ASN A CA 1
ATOM 1561 C C . ASN A 1 195 ? -7.690 -11.097 2.459 1.00 95.12 195 ASN A C 1
ATOM 1563 O O . ASN A 1 195 ? -8.774 -10.960 1.890 1.00 95.12 195 ASN A O 1
ATOM 1567 N N . ALA A 1 196 ? -6.672 -11.730 1.876 1.00 86.75 196 ALA A N 1
ATOM 1568 C CA . ALA A 1 196 ? -6.674 -12.160 0.475 1.00 86.75 196 ALA A CA 1
ATOM 1569 C C . ALA A 1 196 ? -7.778 -13.171 0.099 1.00 86.75 196 ALA A C 1
ATOM 1571 O O . ALA A 1 196 ? -8.265 -13.143 -1.028 1.00 86.75 196 ALA A O 1
ATOM 1572 N N . ASP A 1 197 ? -8.241 -14.010 1.033 1.00 88.31 197 ASP A N 1
ATOM 1573 C CA . ASP A 1 197 ? -9.393 -14.906 0.813 1.00 88.31 197 ASP A CA 1
ATOM 1574 C C . ASP A 1 197 ? -10.735 -14.155 0.701 1.00 88.31 197 ASP A C 1
ATOM 1576 O O . ASP A 1 197 ? -11.696 -14.632 0.082 1.00 88.31 197 ASP A O 1
ATOM 1580 N N . LYS A 1 198 ? -10.810 -12.973 1.327 1.00 91.69 198 LYS A N 1
ATOM 1581 C CA . LYS A 1 198 ? -11.994 -12.100 1.371 1.00 91.69 198 LYS A CA 1
ATOM 1582 C C . LYS A 1 198 ? -12.065 -11.237 0.108 1.00 91.69 198 LYS A C 1
ATOM 1584 O O . LYS A 1 198 ? -13.154 -10.998 -0.410 1.00 91.69 198 LYS A O 1
ATOM 1589 N N . TRP A 1 199 ? -10.908 -10.789 -0.377 1.00 93.19 199 TRP A N 1
ATOM 1590 C CA . TRP A 1 199 ? -10.753 -9.916 -1.537 1.00 93.19 199 TRP A CA 1
ATOM 1591 C C . TRP A 1 199 ? -10.644 -10.711 -2.839 1.00 93.19 199 TRP A C 1
ATOM 1593 O O . TRP A 1 199 ? -9.653 -11.392 -3.097 1.00 93.19 199 TRP A O 1
ATOM 1603 N N . LYS A 1 200 ? -11.666 -10.610 -3.692 1.00 90.50 200 LYS A N 1
ATOM 1604 C CA . LYS A 1 200 ? -11.752 -11.357 -4.954 1.00 90.50 200 LYS A CA 1
ATOM 1605 C C . LYS A 1 200 ? -11.703 -10.407 -6.140 1.00 90.50 200 LYS A C 1
ATOM 1607 O O . LYS A 1 200 ? -12.135 -9.268 -6.040 1.00 90.50 200 LYS A O 1
ATOM 1612 N N . ASN A 1 201 ? -11.116 -10.892 -7.236 1.00 94.06 201 ASN A N 1
ATOM 1613 C CA . ASN A 1 201 ? -10.854 -10.127 -8.457 1.00 94.06 201 ASN A CA 1
ATOM 1614 C C . ASN A 1 201 ? -10.287 -8.726 -8.172 1.00 94.06 201 ASN A C 1
ATOM 1616 O O . ASN A 1 201 ? -10.932 -7.735 -8.484 1.00 94.06 201 ASN A O 1
ATOM 1620 N N . ILE A 1 202 ? -9.099 -8.640 -7.574 1.00 95.69 202 ILE A N 1
ATOM 1621 C CA . ILE A 1 202 ? -8.484 -7.370 -7.167 1.00 95.69 202 ILE A CA 1
ATOM 1622 C C . ILE A 1 202 ? -7.300 -6.962 -8.036 1.00 95.69 202 ILE A C 1
ATOM 1624 O O . ILE A 1 202 ? -6.633 -7.797 -8.648 1.00 95.69 202 ILE A O 1
ATOM 1628 N N . VAL A 1 203 ? -6.988 -5.669 -8.015 1.00 96.75 203 VAL A N 1
ATOM 1629 C CA . VAL A 1 203 ? -5.667 -5.137 -8.377 1.00 96.75 203 VAL A CA 1
ATOM 1630 C C . VAL A 1 203 ? -5.038 -4.496 -7.142 1.00 96.75 203 VAL A C 1
ATOM 1632 O O . VAL A 1 203 ? -5.732 -3.840 -6.359 1.00 96.75 203 VAL A O 1
ATOM 1635 N N . ILE A 1 204 ? -3.733 -4.692 -6.965 1.00 97.19 204 ILE A N 1
ATOM 1636 C CA . ILE A 1 204 ? -2.964 -4.034 -5.904 1.00 97.19 204 ILE A CA 1
ATOM 1637 C C . ILE A 1 204 ? -2.395 -2.716 -6.452 1.00 97.19 204 ILE A C 1
ATOM 1639 O O . ILE A 1 204 ? -1.913 -2.671 -7.582 1.00 97.19 204 ILE A O 1
ATOM 1643 N N . VAL A 1 205 ? -2.464 -1.636 -5.675 1.00 97.81 205 VAL A N 1
ATOM 1644 C CA . VAL A 1 205 ? -1.936 -0.308 -6.023 1.00 97.81 205 VAL A CA 1
ATOM 1645 C C . VAL A 1 205 ? -0.993 0.140 -4.912 1.00 97.81 205 VAL A C 1
ATOM 1647 O O . VAL A 1 205 ? -1.443 0.544 -3.844 1.00 97.81 205 VAL A O 1
ATOM 1650 N N . CYS A 1 206 ? 0.310 0.057 -5.151 1.00 96.88 206 CYS A N 1
ATOM 1651 C CA . CYS A 1 206 ? 1.333 0.441 -4.187 1.00 96.88 206 CYS A CA 1
ATOM 1652 C C . CYS A 1 206 ? 1.877 1.831 -4.482 1.00 96.88 206 CYS A C 1
ATOM 1654 O O . CYS A 1 206 ? 2.229 2.127 -5.628 1.00 96.88 206 CYS A O 1
ATOM 1656 N N . ASP A 1 207 ? 2.041 2.633 -3.435 1.00 94.62 207 ASP A N 1
ATOM 1657 C CA . ASP A 1 207 ? 2.988 3.735 -3.493 1.00 94.62 207 ASP A CA 1
ATOM 1658 C C . ASP A 1 207 ? 4.429 3.212 -3.653 1.00 94.62 207 ASP A C 1
ATOM 1660 O O . ASP A 1 207 ? 4.807 2.144 -3.151 1.00 94.62 207 ASP A O 1
ATOM 1664 N N . MET A 1 208 ? 5.230 3.987 -4.375 1.00 92.00 208 MET A N 1
ATOM 1665 C CA . MET A 1 208 ? 6.665 3.806 -4.522 1.00 92.00 208 MET A CA 1
ATOM 1666 C C . MET A 1 208 ? 7.375 5.146 -4.291 1.00 92.00 208 MET A C 1
ATOM 1668 O O . MET A 1 208 ? 8.070 5.652 -5.168 1.00 92.00 208 MET A O 1
ATOM 1672 N N . THR A 1 209 ? 7.208 5.722 -3.101 1.00 87.19 209 THR A N 1
ATOM 1673 C CA . THR A 1 209 ? 8.158 6.673 -2.508 1.00 87.19 209 THR A CA 1
ATOM 1674 C C . THR A 1 209 ? 9.200 5.948 -1.646 1.00 87.19 209 THR A C 1
ATOM 1676 O O . THR A 1 209 ? 9.053 4.771 -1.303 1.00 87.19 209 THR A O 1
ATOM 1679 N N . SER A 1 210 ? 10.269 6.649 -1.253 1.00 82.75 210 SER A N 1
ATOM 1680 C CA . SER A 1 210 ? 11.338 6.080 -0.419 1.00 82.75 210 SER A CA 1
ATOM 1681 C C . SER A 1 210 ? 10.844 5.566 0.941 1.00 82.75 210 SER A C 1
ATOM 1683 O O . SER A 1 210 ? 11.307 4.521 1.391 1.00 82.75 210 SER A O 1
ATOM 1685 N N . SER A 1 211 ? 9.887 6.237 1.597 1.00 86.12 211 SER A N 1
ATOM 1686 C CA . SER A 1 211 ? 9.347 5.776 2.889 1.00 86.12 211 SER A CA 1
ATOM 1687 C C . SER A 1 211 ? 8.496 4.510 2.757 1.00 86.12 211 SER A C 1
ATOM 1689 O O . SER A 1 211 ? 8.495 3.677 3.667 1.00 86.12 211 SER A O 1
ATOM 1691 N N . MET A 1 212 ? 7.838 4.325 1.609 1.00 91.62 212 MET A N 1
ATOM 1692 C CA . MET A 1 212 ? 7.047 3.133 1.304 1.00 91.62 212 MET A CA 1
ATOM 1693 C C . MET A 1 212 ? 7.850 1.965 0.747 1.00 91.62 212 MET A C 1
ATOM 1695 O O . MET A 1 212 ? 7.376 0.832 0.824 1.00 91.62 212 MET A O 1
ATOM 1699 N N . PHE A 1 213 ? 9.071 2.194 0.258 1.00 88.69 213 PHE A N 1
ATOM 1700 C CA . PHE A 1 213 ? 9.895 1.152 -0.352 1.00 88.69 213 PHE A CA 1
ATOM 1701 C C . PHE A 1 213 ? 9.976 -0.150 0.487 1.00 88.69 213 PHE A C 1
ATOM 1703 O O . PHE A 1 213 ? 9.633 -1.192 -0.075 1.00 88.69 213 PHE A O 1
ATOM 1710 N N . PRO A 1 214 ? 10.271 -0.142 1.811 1.00 89.75 214 PRO A N 1
ATOM 1711 C CA . PRO A 1 214 ? 10.302 -1.354 2.650 1.00 89.75 214 PRO A CA 1
ATOM 1712 C C . PRO A 1 214 ? 8.960 -2.092 2.765 1.00 89.75 214 PRO A C 1
ATOM 1714 O O . PRO A 1 214 ? 8.934 -3.307 2.937 1.00 89.75 214 PRO A O 1
ATOM 1717 N N . TYR A 1 215 ? 7.839 -1.375 2.669 1.00 92.94 215 TYR A N 1
ATOM 1718 C CA . TYR A 1 215 ? 6.497 -1.961 2.698 1.00 92.94 215 TYR A CA 1
ATOM 1719 C C . TYR A 1 215 ? 6.111 -2.531 1.330 1.00 92.94 215 TYR A C 1
ATOM 1721 O O . TYR A 1 215 ? 5.513 -3.600 1.245 1.00 92.94 215 TYR A O 1
ATOM 1729 N N . THR A 1 216 ? 6.537 -1.892 0.243 1.00 91.44 216 THR A N 1
ATOM 1730 C CA . THR A 1 216 ? 6.302 -2.386 -1.118 1.00 91.44 216 THR A CA 1
ATOM 1731 C C . THR A 1 216 ? 7.151 -3.631 -1.441 1.00 91.44 216 THR A C 1
ATOM 1733 O O . THR A 1 216 ? 6.708 -4.468 -2.229 1.00 91.44 216 THR A O 1
ATOM 1736 N N . THR A 1 217 ? 8.289 -3.867 -0.765 1.00 88.88 217 THR A N 1
ATOM 1737 C CA . THR A 1 217 ? 8.983 -5.179 -0.831 1.00 88.88 217 THR A CA 1
ATOM 1738 C C . THR A 1 217 ? 8.174 -6.303 -0.180 1.00 88.88 217 THR A C 1
ATOM 1740 O O . THR A 1 217 ? 8.179 -7.428 -0.670 1.00 88.88 217 THR A O 1
ATOM 1743 N N . GLN A 1 218 ? 7.456 -6.013 0.908 1.00 92.75 218 GLN A N 1
ATOM 1744 C CA . GLN A 1 218 ? 6.622 -7.001 1.598 1.00 92.75 218 GLN A CA 1
ATOM 1745 C C . GLN A 1 218 ? 5.442 -7.439 0.719 1.00 92.75 218 GLN A C 1
ATOM 1747 O O . GLN A 1 218 ? 5.086 -8.614 0.714 1.00 92.75 218 GLN A O 1
ATOM 1752 N N . VAL A 1 219 ? 4.871 -6.513 -0.065 1.00 93.06 219 VAL A N 1
ATOM 1753 C CA . VAL A 1 219 ? 3.863 -6.827 -1.094 1.00 93.06 219 VAL A CA 1
ATOM 1754 C C . VAL A 1 219 ? 4.448 -7.746 -2.166 1.00 93.06 219 VAL A C 1
ATOM 1756 O O . VAL A 1 219 ? 3.792 -8.703 -2.572 1.00 93.06 219 VAL A O 1
ATOM 1759 N N . PHE A 1 220 ? 5.677 -7.467 -2.617 1.00 88.81 220 PHE A N 1
ATOM 1760 C CA . PHE A 1 220 ? 6.370 -8.300 -3.597 1.00 88.81 220 PHE A CA 1
ATOM 1761 C C . PHE A 1 220 ? 6.524 -9.742 -3.088 1.00 88.81 220 PHE A C 1
ATOM 1763 O O . PHE A 1 220 ? 6.073 -10.674 -3.755 1.00 88.81 220 PHE A O 1
ATOM 1770 N N . ASP A 1 221 ? 7.119 -9.930 -1.905 1.00 89.19 221 ASP A N 1
ATOM 1771 C CA . ASP A 1 221 ? 7.364 -11.269 -1.354 1.00 89.19 221 ASP A CA 1
ATOM 1772 C C . ASP A 1 221 ? 6.053 -12.024 -1.110 1.00 89.19 221 ASP A C 1
ATOM 1774 O O . ASP A 1 221 ? 5.932 -13.184 -1.507 1.00 89.19 221 ASP A O 1
ATOM 1778 N N . TRP A 1 222 ? 5.033 -11.343 -0.575 1.00 92.19 222 TRP A N 1
ATOM 1779 C CA . TRP A 1 222 ? 3.708 -11.932 -0.393 1.00 92.19 222 TRP A CA 1
ATOM 1780 C C . TRP A 1 222 ? 3.096 -12.418 -1.716 1.00 92.19 222 TRP A C 1
ATOM 1782 O O . TRP A 1 222 ? 2.556 -13.522 -1.768 1.00 92.19 222 TRP A O 1
ATOM 1792 N N . MET A 1 223 ? 3.214 -11.647 -2.806 1.00 90.25 223 MET A N 1
ATOM 1793 C CA . MET A 1 223 ? 2.717 -12.058 -4.127 1.00 90.25 223 MET A CA 1
ATOM 1794 C C . MET A 1 223 ? 3.491 -13.229 -4.745 1.00 90.25 223 MET A C 1
ATOM 1796 O O . MET A 1 223 ? 2.902 -13.966 -5.534 1.00 90.25 223 MET A O 1
ATOM 1800 N N . MET A 1 224 ? 4.775 -13.415 -4.420 1.00 86.50 224 MET A N 1
ATOM 1801 C CA . MET A 1 224 ? 5.533 -14.589 -4.876 1.00 86.50 224 MET A CA 1
ATOM 1802 C C . MET A 1 224 ? 5.143 -15.846 -4.095 1.00 86.50 224 MET A C 1
ATOM 1804 O O . MET A 1 224 ? 4.933 -16.892 -4.705 1.00 86.50 224 MET A O 1
ATOM 1808 N N . GLU A 1 225 ? 4.946 -15.744 -2.775 1.00 89.06 225 GLU A N 1
ATOM 1809 C CA . GLU A 1 225 ? 4.379 -16.848 -1.982 1.00 89.06 225 GLU A CA 1
ATOM 1810 C C . GLU A 1 225 ? 2.914 -17.151 -2.377 1.00 89.06 225 GLU A C 1
ATOM 1812 O O . GLU A 1 225 ? 2.470 -18.293 -2.278 1.00 89.06 225 GLU A O 1
ATOM 1817 N N . ASN A 1 226 ? 2.185 -16.165 -2.917 1.00 88.88 226 ASN A N 1
ATOM 1818 C CA . ASN A 1 226 ? 0.794 -16.280 -3.376 1.00 88.88 226 ASN A CA 1
ATOM 1819 C C . ASN A 1 226 ? 0.639 -16.308 -4.912 1.00 88.88 226 ASN A C 1
ATOM 1821 O O . ASN A 1 226 ? -0.397 -15.889 -5.442 1.00 88.88 226 ASN A O 1
ATOM 1825 N N . VAL A 1 227 ? 1.627 -16.823 -5.654 1.00 85.94 227 VAL A N 1
ATOM 1826 C CA . VAL A 1 227 ? 1.593 -16.838 -7.131 1.00 85.94 227 VAL A CA 1
ATOM 1827 C C . VAL A 1 227 ? 0.358 -17.558 -7.704 1.00 85.94 227 VAL A C 1
ATOM 1829 O O . VAL A 1 227 ? -0.209 -17.116 -8.703 1.00 85.94 227 VAL A O 1
ATOM 1832 N N . ASP A 1 228 ? -0.177 -18.576 -7.029 1.00 85.62 228 ASP A N 1
ATOM 1833 C CA . ASP A 1 228 ? -1.395 -19.283 -7.458 1.00 85.62 228 ASP A CA 1
ATOM 1834 C C . ASP A 1 228 ? -2.711 -18.536 -7.136 1.00 85.62 228 ASP A C 1
ATOM 1836 O O . ASP A 1 228 ? -3.780 -18.906 -7.629 1.00 85.62 228 ASP A O 1
ATOM 1840 N N . ASN A 1 229 ? -2.675 -17.442 -6.362 1.00 85.56 229 ASN A N 1
ATOM 1841 C CA . ASN A 1 229 ? -3.877 -16.729 -5.915 1.00 85.56 229 ASN A CA 1
ATOM 1842 C C . ASN A 1 229 ? -4.546 -15.952 -7.065 1.00 85.56 229 ASN A C 1
ATOM 1844 O O . ASN A 1 229 ? -4.184 -14.820 -7.396 1.00 85.56 229 ASN A O 1
ATOM 1848 N N . ASN A 1 230 ? -5.525 -16.571 -7.722 1.00 87.38 230 ASN A N 1
ATOM 1849 C CA . ASN A 1 230 ? -6.179 -16.031 -8.919 1.00 87.38 230 ASN A CA 1
ATOM 1850 C C . ASN A 1 230 ? -7.224 -14.929 -8.647 1.00 87.38 230 ASN A C 1
ATOM 1852 O O . ASN A 1 230 ? -7.836 -14.415 -9.593 1.00 87.38 230 ASN A O 1
ATOM 1856 N N . SER A 1 231 ? -7.386 -14.491 -7.391 1.00 89.88 231 SER A N 1
ATOM 1857 C CA . SER A 1 231 ? -8.055 -13.221 -7.090 1.00 89.88 231 SER A CA 1
ATOM 1858 C C . SER A 1 231 ? -7.267 -12.034 -7.646 1.00 89.88 231 SER A C 1
ATOM 1860 O O . SER A 1 231 ? -7.879 -11.108 -8.168 1.00 89.88 231 SER A O 1
ATOM 1862 N N . ILE A 1 232 ? -5.933 -12.063 -7.596 1.00 91.31 232 ILE A N 1
ATOM 1863 C CA . ILE A 1 232 ? -5.078 -10.941 -8.005 1.00 91.31 232 ILE A CA 1
ATOM 1864 C C . ILE A 1 232 ? -4.963 -10.907 -9.536 1.00 91.31 232 ILE A C 1
ATOM 1866 O O . ILE A 1 232 ? -4.450 -11.845 -10.149 1.00 91.31 232 ILE A O 1
ATOM 1870 N N . LYS A 1 233 ? -5.437 -9.823 -10.160 1.00 93.88 233 LYS A N 1
ATOM 1871 C CA . LYS A 1 233 ? -5.372 -9.588 -11.617 1.00 93.88 233 LYS A CA 1
ATOM 1872 C C . LYS A 1 233 ? -4.115 -8.830 -12.050 1.00 93.88 233 LYS A C 1
ATOM 1874 O O . LYS A 1 233 ? -3.780 -8.828 -13.231 1.00 93.88 233 LYS A O 1
ATOM 1879 N N . GLY A 1 234 ? -3.428 -8.188 -11.108 1.00 93.50 234 GLY A N 1
ATOM 1880 C CA . GLY A 1 234 ? -2.175 -7.481 -11.339 1.00 93.50 234 GLY A CA 1
ATOM 1881 C C . GLY A 1 234 ? -1.810 -6.540 -10.195 1.00 93.50 234 GLY A C 1
ATOM 1882 O O . GLY A 1 234 ? -2.516 -6.455 -9.186 1.00 93.50 234 GLY A O 1
ATOM 1883 N N . ILE A 1 235 ? -0.721 -5.806 -10.399 1.00 95.69 235 ILE A N 1
ATOM 1884 C CA . ILE A 1 235 ? -0.233 -4.753 -9.508 1.00 95.69 235 ILE A CA 1
ATOM 1885 C C . ILE A 1 235 ? 0.105 -3.491 -10.309 1.00 95.69 235 ILE A C 1
ATOM 1887 O O . ILE A 1 235 ? 0.492 -3.557 -11.481 1.00 95.69 235 ILE A O 1
ATOM 1891 N N . ILE A 1 236 ? -0.044 -2.338 -9.667 1.00 96.44 236 ILE A N 1
ATOM 1892 C CA . ILE A 1 236 ? 0.435 -1.038 -10.124 1.00 96.44 236 ILE A CA 1
ATOM 1893 C C . ILE A 1 236 ? 1.327 -0.459 -9.028 1.00 96.44 236 ILE A C 1
ATOM 1895 O O . ILE A 1 236 ? 0.887 -0.344 -7.888 1.00 96.44 236 ILE A O 1
ATOM 1899 N N . PHE A 1 237 ? 2.541 -0.047 -9.377 1.00 95.62 237 PHE A N 1
ATOM 1900 C CA . PHE A 1 237 ? 3.332 0.880 -8.571 1.00 95.62 237 PHE A CA 1
ATOM 1901 C C . PHE A 1 237 ? 3.122 2.290 -9.127 1.00 95.62 237 PHE A C 1
ATOM 1903 O O . PHE A 1 237 ? 3.189 2.477 -10.347 1.00 95.62 237 PHE A O 1
ATOM 1910 N N . PHE A 1 238 ? 2.879 3.280 -8.272 1.00 94.00 238 PHE A N 1
ATOM 1911 C CA . PHE A 1 238 ? 2.861 4.684 -8.683 1.00 94.00 238 PHE A CA 1
ATOM 1912 C C . PHE A 1 238 ? 4.025 5.451 -8.055 1.00 94.00 238 PHE A C 1
ATOM 1914 O O . PHE A 1 238 ? 4.416 5.180 -6.926 1.00 94.00 238 PHE A O 1
ATOM 1921 N N . THR A 1 239 ? 4.589 6.399 -8.801 1.00 91.44 239 THR A N 1
ATOM 1922 C CA . THR A 1 239 ? 5.625 7.317 -8.309 1.00 91.44 239 THR A CA 1
ATO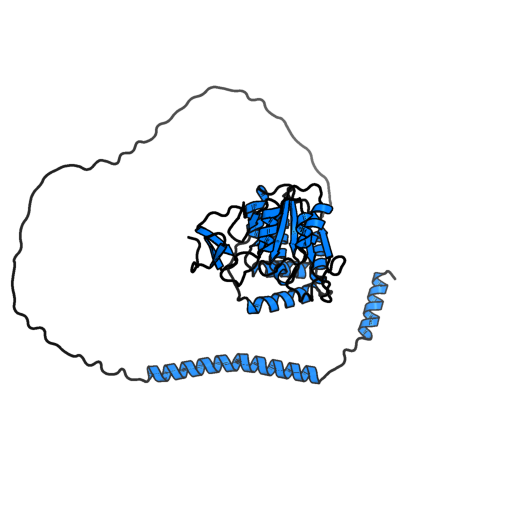M 1923 C C . THR A 1 239 ? 5.113 8.746 -8.363 1.00 91.44 239 THR A C 1
ATOM 1925 O O . THR A 1 239 ? 4.562 9.180 -9.378 1.00 91.44 239 THR A O 1
ATOM 1928 N N . ASP A 1 240 ? 5.298 9.494 -7.276 1.00 85.62 240 ASP A N 1
ATOM 1929 C CA . ASP A 1 240 ? 4.773 10.857 -7.174 1.00 85.62 240 ASP A CA 1
ATOM 1930 C C . ASP A 1 240 ? 5.582 11.897 -7.975 1.00 85.62 240 ASP A C 1
ATOM 1932 O O . ASP A 1 240 ? 5.035 12.921 -8.395 1.00 85.62 240 ASP A O 1
ATOM 1936 N N . CYS A 1 241 ? 6.864 11.618 -8.225 1.00 84.81 241 CYS A N 1
ATOM 1937 C CA . CYS A 1 241 ? 7.779 12.469 -8.983 1.00 84.81 241 CYS A CA 1
ATOM 1938 C C . CYS A 1 241 ? 8.603 11.679 -10.019 1.00 84.81 241 CYS A C 1
ATOM 1940 O O . CYS A 1 241 ? 8.550 10.448 -10.070 1.00 84.81 241 CYS A O 1
ATOM 1942 N N . ASP A 1 242 ? 9.386 12.382 -10.846 1.00 85.12 242 ASP A N 1
ATOM 1943 C CA . ASP A 1 242 ? 10.508 11.787 -11.592 1.00 85.12 242 ASP A CA 1
ATOM 1944 C C . ASP A 1 242 ? 11.817 11.734 -10.776 1.00 85.12 242 ASP A C 1
ATOM 1946 O O . ASP A 1 242 ? 11.901 12.221 -9.647 1.00 85.12 242 ASP A O 1
ATOM 1950 N N . SER A 1 243 ? 12.868 11.152 -11.361 1.00 82.12 243 SER A N 1
ATOM 1951 C CA . SER A 1 243 ? 14.177 10.994 -10.717 1.00 82.12 243 SER A CA 1
ATOM 1952 C C . SER A 1 243 ? 14.909 12.315 -10.459 1.00 82.12 243 SER A C 1
ATOM 1954 O O . SER A 1 243 ? 15.878 12.328 -9.705 1.00 82.12 243 SER A O 1
ATOM 1956 N N . LEU A 1 244 ? 14.439 13.434 -11.022 1.00 82.75 244 LEU A N 1
ATOM 1957 C CA . LEU A 1 244 ? 14.940 14.782 -10.738 1.00 82.75 244 LEU A CA 1
ATOM 1958 C C . LEU A 1 244 ? 14.168 15.452 -9.582 1.00 82.75 244 LEU A C 1
ATOM 1960 O O . LEU A 1 244 ? 14.561 16.526 -9.123 1.00 82.75 244 LEU A O 1
ATOM 1964 N N . GLY A 1 245 ? 13.095 14.821 -9.092 1.00 81.38 245 GLY A N 1
ATOM 1965 C CA . GLY A 1 245 ? 12.223 15.336 -8.038 1.00 81.38 245 GLY A CA 1
ATOM 1966 C C . GLY A 1 245 ? 11.078 16.217 -8.547 1.00 81.38 245 GLY A C 1
ATOM 1967 O O . GLY A 1 245 ? 10.459 16.922 -7.751 1.00 81.38 245 GLY A O 1
ATOM 1968 N N . ASN A 1 246 ? 10.777 16.210 -9.852 1.00 82.75 246 ASN A N 1
ATOM 1969 C CA . ASN A 1 246 ? 9.651 16.969 -10.398 1.00 82.75 246 ASN A CA 1
ATOM 1970 C C . ASN A 1 246 ? 8.330 16.231 -10.127 1.00 82.75 246 ASN A C 1
ATOM 1972 O O . ASN A 1 246 ? 8.151 15.111 -10.595 1.00 82.75 246 ASN A O 1
ATOM 1976 N N . GLU A 1 247 ? 7.407 16.865 -9.405 1.00 79.94 247 GLU A N 1
ATOM 1977 C CA . GLU A 1 247 ? 6.114 16.299 -8.980 1.00 79.94 247 GLU A CA 1
ATOM 1978 C C . GLU A 1 247 ? 5.089 16.123 -10.114 1.00 79.94 247 GLU A C 1
ATOM 1980 O O . GLU A 1 247 ? 4.940 17.001 -10.973 1.00 79.94 247 GLU A O 1
ATOM 1985 N N . THR A 1 248 ? 4.235 15.098 -10.018 1.00 73.06 248 THR A N 1
ATOM 1986 C CA . THR A 1 248 ? 3.088 14.948 -10.919 1.00 73.06 248 THR A CA 1
ATOM 1987 C C . THR A 1 248 ? 2.048 16.016 -10.617 1.00 73.06 248 THR A C 1
ATOM 1989 O O . THR A 1 248 ? 1.424 16.053 -9.554 1.00 73.06 248 THR A O 1
ATOM 1992 N N . ARG A 1 249 ? 1.851 16.892 -11.608 1.00 70.00 249 ARG A N 1
ATOM 1993 C CA . ARG A 1 249 ? 0.879 17.995 -11.597 1.00 70.00 249 ARG A CA 1
ATOM 1994 C C . ARG A 1 249 ? -0.171 17.816 -12.703 1.00 70.00 249 ARG A C 1
ATOM 1996 O O . ARG A 1 249 ? -0.544 18.759 -13.395 1.00 70.00 249 ARG A O 1
ATOM 2003 N N . GLY A 1 250 ? -0.660 16.580 -12.854 1.00 60.22 250 GLY A N 1
ATOM 2004 C CA . GLY A 1 250 ? -1.814 16.219 -13.693 1.00 60.22 250 GLY A CA 1
ATOM 2005 C C . GLY A 1 250 ? -1.527 15.864 -15.159 1.00 60.22 250 GLY A C 1
ATOM 2006 O O . GLY A 1 250 ? -2.471 15.811 -15.949 1.00 60.22 250 GLY A O 1
ATOM 2007 N N . LYS A 1 251 ? -0.258 15.636 -15.531 1.00 62.12 251 LYS A N 1
ATOM 2008 C CA . LYS A 1 251 ? 0.136 14.912 -16.761 1.00 62.12 251 LYS A CA 1
ATOM 2009 C C . LYS A 1 251 ? 1.405 14.077 -16.557 1.00 62.12 251 LYS A C 1
ATOM 2011 O O . LYS A 1 251 ? 1.414 12.909 -16.912 1.00 62.12 251 LYS A O 1
ATOM 2016 N N . LEU A 1 252 ? 2.450 14.709 -16.023 1.00 56.84 252 LEU A N 1
ATOM 2017 C CA . LEU A 1 252 ? 3.771 14.192 -15.621 1.00 56.84 252 LEU A CA 1
ATOM 2018 C C . LEU A 1 252 ? 4.370 15.219 -14.618 1.00 56.84 252 LEU A C 1
ATOM 2020 O O . LEU A 1 252 ? 3.787 16.310 -14.515 1.00 56.84 252 LEU A O 1
ATOM 2024 N N . PRO A 1 253 ? 5.513 14.971 -13.939 1.00 65.00 253 PRO A N 1
ATOM 2025 C CA . PRO A 1 253 ? 6.346 13.754 -13.924 1.00 65.00 253 PRO A CA 1
ATOM 2026 C C . PRO A 1 253 ? 6.215 12.903 -12.649 1.00 65.00 253 PRO A C 1
ATOM 2028 O O . PRO A 1 253 ? 5.809 13.377 -11.601 1.00 65.00 253 PRO A O 1
ATOM 2031 N N . GLY A 1 254 ? 6.515 11.614 -12.761 1.00 75.31 254 GLY A N 1
ATOM 2032 C CA . GLY A 1 254 ? 5.860 10.569 -11.962 1.00 75.31 254 GLY A CA 1
ATOM 2033 C C . GLY A 1 254 ? 5.073 9.667 -12.908 1.00 75.31 254 GLY A C 1
ATOM 2034 O O . GLY A 1 254 ? 4.739 10.087 -14.022 1.00 75.31 254 GLY A O 1
ATOM 2035 N N . LYS A 1 255 ? 4.916 8.387 -12.568 1.00 89.88 255 LYS A N 1
ATOM 2036 C CA . LYS A 1 255 ? 4.478 7.354 -13.521 1.00 89.88 255 LYS A CA 1
ATOM 2037 C C . LYS A 1 255 ? 3.689 6.237 -12.848 1.00 89.88 255 LYS A C 1
ATOM 2039 O O . LYS A 1 255 ? 3.857 5.955 -11.668 1.00 89.88 255 LYS A O 1
ATOM 2044 N N . MET A 1 256 ? 2.877 5.566 -13.663 1.00 93.25 256 MET A N 1
ATOM 2045 C CA . MET A 1 256 ? 2.154 4.344 -13.316 1.00 93.25 256 MET A CA 1
ATOM 2046 C C . MET A 1 256 ? 2.860 3.152 -13.969 1.00 93.25 256 MET A C 1
ATOM 2048 O O . MET A 1 256 ? 2.884 3.037 -15.195 1.00 93.25 256 MET A O 1
ATOM 2052 N N . PHE A 1 257 ? 3.433 2.274 -13.154 1.00 94.88 257 PHE A N 1
ATOM 2053 C CA . PHE A 1 257 ? 4.154 1.073 -13.568 1.00 94.88 257 PHE A CA 1
ATOM 2054 C C . PHE A 1 257 ? 3.265 -0.146 -13.312 1.00 94.88 257 PHE A C 1
ATOM 2056 O O . PHE A 1 257 ? 2.919 -0.419 -12.168 1.00 94.88 257 PHE A O 1
ATOM 2063 N N . MET A 1 258 ? 2.845 -0.861 -14.359 1.00 95.50 258 MET A N 1
ATOM 2064 C CA . MET A 1 258 ? 1.760 -1.848 -14.273 1.00 95.50 258 MET A CA 1
ATOM 2065 C C . MET A 1 258 ? 2.197 -3.242 -14.720 1.00 95.50 258 MET A C 1
ATOM 2067 O O . MET A 1 258 ? 2.642 -3.419 -15.853 1.00 95.50 258 MET A O 1
ATOM 2071 N N . VAL A 1 259 ? 1.938 -4.244 -13.879 1.00 94.44 259 VAL A N 1
ATOM 2072 C CA . VAL A 1 259 ? 2.187 -5.659 -14.174 1.00 94.44 259 VAL A CA 1
ATOM 2073 C C . VAL A 1 259 ? 0.874 -6.440 -14.133 1.00 94.44 259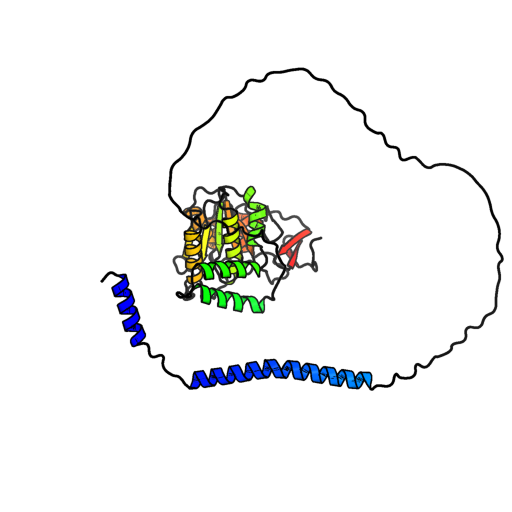 VAL A C 1
ATOM 2075 O O . VAL A 1 259 ? 0.217 -6.529 -13.098 1.00 94.44 259 VAL A O 1
ATOM 2078 N N . LYS A 1 260 ? 0.482 -7.006 -15.283 1.00 90.94 260 LYS A N 1
ATOM 2079 C CA . LYS A 1 260 ? -0.730 -7.839 -15.451 1.00 90.94 260 LYS A CA 1
ATOM 2080 C C . LYS A 1 260 ? -0.477 -9.350 -15.407 1.00 90.94 260 LYS A C 1
ATOM 2082 O O . LYS A 1 260 ? -1.418 -10.125 -15.279 1.00 90.94 260 LYS A O 1
ATOM 2087 N N . LYS A 1 261 ? 0.772 -9.783 -15.588 1.00 81.25 261 LYS A N 1
ATOM 2088 C CA . LYS A 1 261 ? 1.167 -11.199 -15.573 1.00 81.25 261 LYS A CA 1
ATOM 2089 C C . LYS A 1 261 ? 1.894 -11.501 -14.272 1.00 81.25 261 LYS A C 1
ATOM 2091 O O . LYS A 1 261 ? 2.704 -10.694 -13.837 1.00 81.25 261 LYS A O 1
ATOM 2096 N N . LYS A 1 262 ? 1.655 -12.675 -13.694 1.00 73.56 262 LYS A N 1
ATOM 2097 C CA . LYS A 1 262 ? 2.410 -13.172 -12.539 1.00 73.56 262 LYS A CA 1
ATOM 2098 C C . LYS A 1 262 ? 3.746 -13.756 -13.005 1.00 73.56 262 LYS A C 1
ATOM 2100 O O . LYS A 1 262 ? 3.921 -14.965 -13.081 1.00 73.56 262 LYS A O 1
ATOM 2105 N N . ASP A 1 263 ? 4.633 -12.864 -13.418 1.00 84.81 263 ASP A N 1
ATOM 2106 C CA . ASP A 1 263 ? 5.962 -13.152 -13.947 1.00 84.81 263 ASP A CA 1
ATOM 2107 C C . ASP A 1 263 ? 6.970 -12.458 -13.020 1.00 84.81 263 ASP A C 1
ATOM 2109 O O . ASP A 1 263 ? 6.942 -11.232 -12.899 1.00 84.81 263 ASP A O 1
ATOM 2113 N N . GLU A 1 264 ? 7.786 -13.239 -12.300 1.00 85.25 264 GLU A N 1
ATOM 2114 C CA . GLU A 1 264 ? 8.702 -12.713 -11.274 1.00 85.25 264 GLU A CA 1
ATOM 2115 C C . GLU A 1 264 ? 9.722 -11.731 -11.874 1.00 85.25 264 GLU A C 1
ATOM 2117 O O . GLU A 1 264 ? 9.996 -10.692 -11.273 1.00 85.25 264 GLU A O 1
ATOM 2122 N N . LEU A 1 265 ? 10.246 -12.011 -13.072 1.00 86.25 265 LEU A N 1
ATOM 2123 C CA . LEU A 1 265 ? 11.258 -11.169 -13.713 1.00 86.25 265 LEU A CA 1
ATOM 2124 C C . LEU A 1 265 ? 10.653 -9.841 -14.170 1.00 86.25 265 LEU A C 1
ATOM 2126 O O . LEU A 1 265 ? 11.165 -8.782 -13.814 1.00 86.25 265 LEU A O 1
ATOM 2130 N N . LEU A 1 266 ? 9.511 -9.889 -14.868 1.00 90.56 266 LEU A N 1
ATOM 2131 C CA . LEU A 1 266 ? 8.781 -8.684 -15.269 1.00 90.56 266 LEU A CA 1
ATOM 2132 C C . LEU A 1 266 ? 8.375 -7.837 -14.055 1.00 90.56 266 LEU A C 1
ATOM 2134 O O . LEU A 1 266 ? 8.392 -6.607 -14.128 1.00 90.56 266 LEU A O 1
ATOM 2138 N N . LEU A 1 267 ? 8.002 -8.479 -12.945 1.00 89.81 267 LEU A N 1
ATOM 2139 C CA . LEU A 1 267 ? 7.641 -7.791 -11.713 1.00 89.81 267 LEU A CA 1
ATOM 2140 C C . LEU A 1 267 ? 8.847 -7.099 -11.067 1.00 89.81 267 LEU A C 1
ATOM 2142 O O . LEU A 1 267 ? 8.733 -5.922 -10.726 1.00 89.81 267 LEU A O 1
ATOM 2146 N N . TRP A 1 268 ? 9.993 -7.779 -10.955 1.00 88.06 268 TRP A N 1
ATOM 2147 C CA . TRP A 1 268 ? 11.234 -7.178 -10.460 1.00 88.06 268 TRP A CA 1
ATOM 2148 C C . TRP A 1 268 ? 11.703 -6.015 -11.340 1.00 88.06 268 TRP A C 1
ATOM 2150 O O . TRP A 1 268 ? 11.942 -4.926 -10.820 1.00 88.06 268 TRP A O 1
ATOM 2160 N N . ASP A 1 269 ? 11.775 -6.200 -12.662 1.00 90.31 269 ASP A N 1
ATOM 2161 C CA . ASP A 1 269 ? 12.165 -5.146 -13.612 1.00 90.31 269 ASP A CA 1
ATOM 2162 C C . ASP A 1 269 ? 11.260 -3.912 -13.482 1.00 90.31 269 ASP A C 1
ATOM 2164 O O . ASP A 1 269 ? 11.731 -2.774 -13.443 1.00 90.31 269 ASP A O 1
ATOM 2168 N N . THR A 1 270 ? 9.948 -4.133 -13.352 1.00 92.44 270 THR A N 1
ATOM 2169 C CA . THR A 1 270 ? 8.961 -3.056 -13.198 1.00 92.44 270 THR A CA 1
ATOM 2170 C C . THR A 1 270 ? 9.071 -2.364 -11.833 1.00 92.44 270 THR A C 1
ATOM 2172 O O . THR A 1 270 ? 8.918 -1.144 -11.756 1.00 92.44 270 THR A O 1
ATOM 2175 N N . MET A 1 271 ? 9.379 -3.109 -10.767 1.00 90.62 271 MET A N 1
ATOM 2176 C CA . MET A 1 271 ? 9.617 -2.569 -9.426 1.00 90.62 271 MET A CA 1
ATOM 2177 C C . MET A 1 271 ? 10.882 -1.698 -9.392 1.00 90.62 271 MET A C 1
ATOM 2179 O O . MET A 1 271 ? 10.833 -0.569 -8.904 1.00 90.62 271 MET A O 1
ATOM 2183 N N . PHE A 1 272 ? 11.996 -2.164 -9.969 1.00 89.69 272 PHE A N 1
ATOM 2184 C CA . PHE A 1 272 ? 13.228 -1.374 -10.058 1.00 89.69 272 PHE A CA 1
ATOM 2185 C C . PHE A 1 272 ? 13.061 -0.143 -10.952 1.00 89.69 272 PHE A C 1
ATOM 2187 O O . PHE A 1 272 ? 13.492 0.940 -10.566 1.00 89.69 272 PHE A O 1
ATOM 2194 N N . ALA A 1 273 ? 12.354 -0.256 -12.081 1.00 90.75 273 ALA A N 1
ATOM 2195 C CA . ALA A 1 273 ? 12.037 0.893 -12.930 1.00 90.75 273 ALA A CA 1
ATOM 2196 C C . ALA A 1 273 ? 11.206 1.970 -12.203 1.00 90.75 273 ALA A C 1
ATOM 2198 O O . ALA A 1 273 ? 11.365 3.157 -12.497 1.00 90.75 273 ALA A O 1
ATOM 2199 N N . ALA A 1 274 ? 10.358 1.580 -11.242 1.00 91.75 274 ALA A N 1
ATOM 2200 C CA . ALA A 1 274 ? 9.647 2.514 -10.372 1.00 91.75 274 ALA A CA 1
ATOM 2201 C C . ALA A 1 274 ? 10.585 3.169 -9.339 1.00 91.75 274 ALA A C 1
ATOM 2203 O O . ALA A 1 274 ? 10.598 4.394 -9.220 1.00 91.75 274 ALA A O 1
ATOM 2204 N N . ILE A 1 275 ? 11.438 2.390 -8.663 1.00 88.31 275 ILE A N 1
ATOM 2205 C CA . ILE A 1 275 ? 12.430 2.897 -7.693 1.00 88.31 275 ILE A CA 1
ATOM 2206 C C . ILE A 1 275 ? 13.384 3.911 -8.352 1.00 88.31 275 ILE A C 1
ATOM 2208 O O . ILE A 1 275 ? 13.559 5.022 -7.849 1.00 88.31 275 ILE A O 1
ATOM 2212 N N . SER A 1 276 ? 13.937 3.598 -9.529 1.00 87.25 276 SER A N 1
ATOM 2213 C CA . SER A 1 276 ? 14.801 4.518 -10.287 1.00 87.25 276 SER A CA 1
ATOM 2214 C C . SER A 1 276 ? 14.069 5.761 -10.816 1.00 87.25 276 SER A C 1
ATOM 2216 O O . SER A 1 276 ? 14.709 6.689 -11.301 1.00 87.25 276 SER A O 1
ATOM 2218 N N . ASN A 1 277 ? 12.735 5.813 -10.741 1.00 87.94 277 ASN A N 1
ATOM 2219 C CA . ASN A 1 277 ? 11.941 6.974 -11.136 1.00 87.94 277 ASN A CA 1
ATOM 2220 C C . ASN A 1 277 ? 11.612 7.901 -9.953 1.00 87.94 277 ASN A C 1
ATOM 2222 O O . ASN A 1 277 ? 11.122 8.989 -10.213 1.00 87.94 277 ASN A O 1
ATOM 2226 N N . THR A 1 278 ? 11.845 7.527 -8.691 1.00 85.50 278 THR A N 1
ATOM 2227 C CA . THR A 1 278 ? 11.363 8.310 -7.528 1.00 85.50 278 THR A CA 1
ATOM 2228 C C . THR A 1 278 ? 12.461 8.955 -6.667 1.00 85.50 278 THR A C 1
ATOM 2230 O O . THR A 1 278 ? 12.145 9.606 -5.672 1.00 85.50 278 THR A O 1
ATOM 2233 N N . GLU A 1 279 ? 13.737 8.780 -7.036 1.00 75.19 279 GLU A N 1
ATOM 2234 C CA . GLU A 1 279 ? 14.926 9.023 -6.190 1.00 75.19 279 GLU A CA 1
ATOM 2235 C C . GLU A 1 279 ? 14.945 10.336 -5.393 1.00 75.19 279 GLU A C 1
ATOM 2237 O O . GLU A 1 279 ? 15.441 10.369 -4.271 1.00 75.19 279 GLU A O 1
ATOM 2242 N N . ASN A 1 280 ? 14.460 11.428 -5.987 1.00 76.62 280 ASN A N 1
ATOM 2243 C CA . ASN A 1 280 ? 14.611 12.784 -5.461 1.00 76.62 280 ASN A CA 1
ATOM 2244 C C . ASN A 1 280 ? 13.286 13.396 -4.976 1.00 76.62 280 ASN A C 1
ATOM 2246 O O . ASN A 1 280 ? 13.153 14.626 -4.973 1.00 76.62 280 ASN A O 1
ATOM 2250 N N . ASN A 1 281 ? 12.307 12.577 -4.563 1.00 78.94 281 ASN A N 1
ATOM 2251 C CA . ASN A 1 281 ? 11.060 13.105 -4.009 1.00 78.94 281 ASN A CA 1
ATOM 2252 C C . ASN A 1 281 ? 11.323 13.960 -2.754 1.00 78.94 281 ASN A C 1
ATOM 2254 O O . ASN A 1 281 ? 11.996 13.541 -1.814 1.00 78.94 281 ASN A O 1
ATOM 2258 N N . LYS A 1 282 ? 10.766 15.174 -2.744 1.00 79.88 282 LYS A N 1
ATOM 2259 C CA . LYS A 1 282 ? 10.857 16.152 -1.645 1.00 79.88 282 LYS A CA 1
ATOM 2260 C C . LYS A 1 282 ? 9.486 16.584 -1.123 1.00 79.88 282 LYS A C 1
ATOM 2262 O O . LYS A 1 282 ? 9.419 17.391 -0.197 1.00 79.88 282 LYS A O 1
ATOM 2267 N N . ASN A 1 283 ? 8.400 16.069 -1.701 1.00 81.25 283 ASN A N 1
ATOM 2268 C CA . ASN A 1 283 ? 7.036 16.353 -1.280 1.00 81.25 283 ASN A CA 1
ATOM 2269 C C . ASN A 1 283 ? 6.432 15.119 -0.596 1.00 81.25 283 ASN A C 1
ATOM 2271 O O . ASN A 1 283 ? 6.571 13.999 -1.076 1.00 81.25 283 ASN A O 1
ATOM 2275 N N . LYS A 1 284 ? 5.752 15.338 0.534 1.00 83.62 284 LYS A N 1
ATOM 2276 C CA . LYS A 1 284 ? 5.036 14.288 1.273 1.00 83.62 284 LYS A CA 1
ATOM 2277 C C . LYS A 1 284 ? 3.629 14.023 0.744 1.00 83.62 284 LYS A C 1
ATOM 2279 O O . LYS A 1 284 ? 2.983 13.102 1.212 1.00 83.62 284 LYS A O 1
ATOM 2284 N N . ALA A 1 285 ? 3.099 14.881 -0.124 1.00 88.12 285 ALA A N 1
ATOM 2285 C CA . ALA A 1 285 ? 1.718 14.779 -0.570 1.00 88.12 285 ALA A CA 1
ATOM 2286 C C . ALA A 1 285 ? 1.637 14.015 -1.899 1.00 88.12 285 ALA A C 1
ATOM 2288 O O . ALA A 1 285 ? 2.232 14.452 -2.883 1.00 88.12 285 ALA A O 1
ATOM 2289 N N . GLU A 1 286 ? 0.890 12.914 -1.935 1.00 90.06 286 GLU A N 1
ATOM 2290 C CA . GLU A 1 286 ? 0.913 11.902 -3.005 1.00 90.06 286 GLU A CA 1
ATOM 2291 C C . GLU A 1 286 ? -0.307 11.982 -3.952 1.00 90.06 286 GLU A C 1
ATOM 2293 O O . GLU A 1 286 ? -1.367 12.510 -3.601 1.00 90.06 286 GLU A O 1
ATOM 2298 N N . ASN A 1 287 ? -0.164 11.461 -5.179 1.00 91.88 287 ASN A N 1
ATOM 2299 C CA . ASN A 1 287 ? -1.220 11.385 -6.209 1.00 91.88 287 ASN A CA 1
ATOM 2300 C C . ASN A 1 287 ? -2.020 10.058 -6.171 1.00 91.88 287 ASN A C 1
ATOM 2302 O O . ASN A 1 287 ? -2.214 9.390 -7.194 1.00 91.88 287 ASN A O 1
ATOM 2306 N N . ASN A 1 288 ? -2.478 9.644 -4.989 1.00 95.50 288 ASN A N 1
ATOM 2307 C CA . ASN A 1 288 ? -3.087 8.325 -4.784 1.00 95.50 288 ASN A CA 1
ATOM 2308 C C . ASN A 1 288 ? -4.405 8.145 -5.574 1.00 95.50 288 ASN A C 1
ATOM 2310 O O . ASN A 1 288 ? -4.681 7.040 -6.045 1.00 95.50 288 ASN A O 1
ATOM 2314 N N . ILE A 1 289 ? -5.224 9.192 -5.783 1.00 96.25 289 ILE A N 1
ATOM 2315 C CA . ILE A 1 289 ? -6.479 9.039 -6.547 1.00 96.25 289 ILE A CA 1
ATOM 2316 C C . ILE A 1 289 ? -6.196 8.822 -8.038 1.00 96.25 289 ILE A C 1
ATOM 2318 O O . ILE A 1 289 ? -6.897 8.036 -8.676 1.00 96.25 289 ILE A O 1
ATOM 2322 N N . GLU A 1 290 ? -5.168 9.452 -8.610 1.00 94.56 290 GLU A N 1
ATOM 2323 C CA . GLU A 1 290 ? -4.759 9.217 -9.999 1.00 94.56 290 GLU A CA 1
ATOM 2324 C C . GLU A 1 290 ? -4.328 7.757 -10.213 1.00 94.56 290 GLU A C 1
ATOM 2326 O O . GLU A 1 290 ? -4.740 7.142 -11.200 1.00 94.56 290 GLU A O 1
ATOM 2331 N N . ALA A 1 291 ? -3.624 7.155 -9.246 1.00 95.62 291 ALA A N 1
ATOM 2332 C CA . ALA A 1 291 ? -3.285 5.731 -9.262 1.00 95.62 291 ALA A CA 1
ATOM 2333 C C . ALA A 1 291 ? -4.528 4.821 -9.186 1.00 95.62 291 ALA A C 1
ATOM 2335 O O . ALA A 1 291 ? -4.674 3.893 -9.986 1.00 95.62 291 ALA A O 1
ATOM 2336 N N . LEU A 1 292 ? -5.480 5.123 -8.296 1.00 97.88 292 LEU A N 1
ATOM 2337 C CA . LEU A 1 292 ? -6.753 4.394 -8.180 1.00 97.88 292 LEU A CA 1
ATOM 2338 C C . LEU A 1 292 ? -7.629 4.521 -9.442 1.00 97.88 292 LEU A C 1
ATOM 2340 O O . LEU A 1 292 ? -8.287 3.564 -9.858 1.00 97.88 292 LEU A O 1
ATOM 2344 N N . LEU A 1 293 ? -7.625 5.684 -10.098 1.00 97.06 293 LEU A N 1
ATOM 2345 C CA . LEU A 1 293 ? -8.327 5.901 -11.365 1.00 97.06 293 LEU A CA 1
ATOM 2346 C C . LEU A 1 293 ? -7.621 5.222 -12.545 1.00 97.06 293 LEU A C 1
ATOM 2348 O O . LEU A 1 293 ? -8.297 4.710 -13.441 1.00 97.06 293 LEU A O 1
ATOM 2352 N N . PHE A 1 294 ? -6.287 5.164 -12.541 1.00 96.50 294 PHE A N 1
ATOM 2353 C CA . PHE A 1 294 ? -5.512 4.377 -13.497 1.00 96.50 294 PHE A CA 1
ATOM 2354 C C . PHE A 1 294 ? -5.806 2.879 -13.338 1.00 96.50 294 PHE A C 1
ATOM 2356 O O . PHE A 1 294 ? -6.044 2.200 -14.339 1.00 96.50 294 PHE A O 1
ATOM 2363 N N . ALA A 1 295 ? -5.885 2.376 -12.104 1.00 97.81 295 ALA A N 1
ATOM 2364 C CA . ALA A 1 295 ? -6.295 1.009 -11.796 1.00 97.81 295 ALA A CA 1
ATOM 2365 C C . ALA A 1 295 ? -7.704 0.703 -12.330 1.00 97.81 295 ALA A C 1
ATOM 2367 O O . ALA A 1 295 ? -7.864 -0.176 -13.177 1.00 97.81 295 ALA A O 1
ATOM 2368 N N . GLN A 1 296 ? -8.698 1.511 -11.948 1.00 97.06 296 GLN A N 1
ATOM 2369 C CA . GLN A 1 296 ? -10.084 1.416 -12.425 1.00 97.06 296 GLN A CA 1
ATOM 2370 C C . GLN A 1 296 ? -10.215 1.463 -13.962 1.00 97.06 296 GLN A C 1
ATOM 2372 O O . GLN A 1 296 ? -11.137 0.864 -14.515 1.00 97.06 296 GLN A O 1
ATOM 2377 N N . LYS A 1 297 ? -9.328 2.188 -14.658 1.00 97.19 297 LYS A N 1
ATOM 2378 C CA . LYS A 1 297 ? -9.312 2.285 -16.127 1.00 97.19 297 LYS A CA 1
ATOM 2379 C C . LYS A 1 297 ? -8.686 1.058 -16.794 1.00 97.19 297 LYS A C 1
ATOM 2381 O O . LYS A 1 297 ? -9.201 0.600 -17.809 1.00 97.19 297 LYS A O 1
ATOM 2386 N N . ASN A 1 298 ? -7.550 0.582 -16.285 1.00 97.44 298 ASN A N 1
ATOM 2387 C CA . ASN A 1 298 ? -6.777 -0.482 -16.931 1.00 97.44 298 ASN A CA 1
ATOM 2388 C C . ASN A 1 298 ? -7.250 -1.886 -16.543 1.00 97.44 298 ASN A C 1
ATOM 2390 O O . ASN A 1 298 ? -6.980 -2.830 -17.282 1.00 97.44 298 ASN A O 1
ATOM 2394 N N . PHE A 1 299 ? -7.957 -2.021 -15.423 1.00 96.69 299 PHE A N 1
ATOM 2395 C CA . PHE A 1 299 ? -8.551 -3.264 -14.941 1.00 96.69 299 PHE A CA 1
ATOM 2396 C C . PHE A 1 299 ? -10.068 -3.075 -14.728 1.00 96.69 299 PHE A C 1
ATOM 2398 O O . PHE A 1 299 ? -10.531 -3.031 -13.589 1.00 96.69 299 PHE A O 1
ATOM 2405 N N . PRO A 1 300 ? -10.878 -2.893 -15.790 1.00 95.69 300 PRO A N 1
ATOM 2406 C CA . PRO A 1 300 ? -12.334 -2.770 -15.653 1.00 95.69 300 PRO A CA 1
ATOM 2407 C C . PRO A 1 300 ? -12.997 -4.001 -15.004 1.00 95.69 300 PRO A C 1
ATOM 2409 O O . PRO A 1 300 ? -14.065 -3.860 -14.404 1.00 95.69 300 PRO A O 1
ATOM 2412 N N . GLU A 1 301 ? -12.363 -5.172 -15.103 1.00 94.75 301 GLU A N 1
ATOM 2413 C CA . GLU A 1 301 ? -12.831 -6.494 -14.666 1.00 94.75 301 GLU A CA 1
ATOM 2414 C C . GLU A 1 301 ? -12.720 -6.789 -13.160 1.00 94.75 301 GLU A C 1
ATOM 2416 O O . GLU A 1 301 ? -13.218 -7.821 -12.718 1.00 94.75 301 GLU A O 1
ATOM 2421 N N . ILE A 1 302 ? -12.059 -5.931 -12.376 1.00 96.06 302 ILE A N 1
ATOM 2422 C CA . ILE A 1 302 ? -11.916 -6.124 -10.920 1.00 96.06 302 ILE A CA 1
ATOM 2423 C C . ILE A 1 302 ? -13.216 -5.823 -10.177 1.00 96.06 302 ILE A C 1
ATOM 2425 O O . ILE A 1 302 ? -13.993 -4.979 -10.618 1.00 96.06 302 ILE A O 1
ATOM 2429 N N . ASP A 1 303 ? -13.410 -6.416 -9.009 1.00 96.06 303 ASP A N 1
ATOM 2430 C CA . ASP A 1 303 ? -14.448 -5.986 -8.071 1.00 96.06 303 ASP A CA 1
ATOM 2431 C C . ASP A 1 303 ? -13.896 -4.839 -7.201 1.00 96.06 303 ASP A C 1
ATOM 2433 O O . ASP A 1 303 ? -14.369 -3.697 -7.281 1.00 96.06 303 ASP A O 1
ATOM 2437 N N . ASP A 1 304 ? -12.794 -5.114 -6.493 1.00 97.31 304 ASP A N 1
ATOM 2438 C CA . ASP A 1 304 ? -12.182 -4.218 -5.507 1.00 97.31 304 ASP A CA 1
ATOM 2439 C C . ASP A 1 304 ? -10.736 -3.803 -5.898 1.00 97.31 304 ASP A C 1
ATOM 2441 O O . ASP A 1 304 ? -10.052 -4.463 -6.683 1.00 97.31 304 ASP A O 1
ATOM 2445 N N . ILE A 1 305 ? -10.238 -2.704 -5.325 1.00 98.38 305 ILE A N 1
ATOM 2446 C CA . ILE A 1 305 ? -8.831 -2.268 -5.370 1.00 98.38 305 ILE A CA 1
ATOM 2447 C C . ILE A 1 305 ? -8.243 -2.378 -3.957 1.00 98.38 305 ILE A C 1
ATOM 2449 O O . ILE A 1 305 ? -8.898 -1.985 -2.990 1.00 98.38 305 ILE A O 1
ATOM 2453 N N . VAL A 1 306 ? -7.001 -2.857 -3.834 1.00 98.31 306 VAL A N 1
ATOM 2454 C CA . VAL A 1 306 ? -6.235 -2.841 -2.576 1.00 98.31 306 VAL A CA 1
ATOM 2455 C C . VAL A 1 306 ? -5.080 -1.849 -2.709 1.00 98.31 306 VAL A C 1
ATOM 2457 O O . VAL A 1 306 ? -4.147 -2.084 -3.469 1.00 98.31 306 VAL A O 1
ATOM 2460 N N . MET A 1 307 ? -5.145 -0.731 -1.990 1.00 98.38 307 MET A N 1
ATOM 2461 C CA . MET A 1 307 ? -4.117 0.309 -1.988 1.00 98.38 307 MET A CA 1
ATOM 2462 C C . MET A 1 307 ? -3.155 0.144 -0.810 1.00 98.38 307 MET A C 1
ATOM 2464 O O . MET A 1 307 ? -3.598 -0.086 0.312 1.00 98.38 307 MET A O 1
ATOM 2468 N N . ILE A 1 308 ? -1.859 0.317 -1.055 1.00 97.94 308 ILE A N 1
ATOM 2469 C CA . ILE A 1 308 ? -0.787 0.271 -0.057 1.00 97.94 308 ILE A CA 1
ATOM 2470 C C . ILE A 1 308 ? -0.138 1.661 -0.016 1.00 97.94 308 ILE A C 1
ATOM 2472 O O . ILE A 1 308 ? 0.392 2.101 -1.036 1.00 97.94 308 ILE A O 1
ATOM 2476 N N . ALA A 1 309 ? -0.224 2.374 1.113 1.00 96.44 309 ALA A N 1
ATOM 2477 C CA . ALA A 1 309 ? 0.144 3.797 1.193 1.00 96.44 309 ALA A CA 1
ATOM 2478 C C . ALA A 1 309 ? 0.707 4.226 2.567 1.00 96.44 309 ALA A C 1
ATOM 2480 O O . ALA A 1 309 ? 0.464 3.568 3.586 1.00 96.44 309 ALA A O 1
ATOM 2481 N N . ASP A 1 310 ? 1.445 5.342 2.585 1.00 93.94 310 ASP A N 1
ATOM 2482 C CA . ASP A 1 310 ? 2.090 5.902 3.779 1.00 93.94 310 ASP A CA 1
ATOM 2483 C C . ASP A 1 310 ? 1.081 6.675 4.640 1.00 93.94 310 ASP A C 1
ATOM 2485 O O . ASP A 1 310 ? 0.444 7.633 4.195 1.00 93.94 310 ASP A O 1
ATOM 2489 N N . ASN A 1 311 ? 0.946 6.292 5.909 1.00 94.19 311 ASN A N 1
ATOM 2490 C CA . ASN A 1 311 ? 0.055 6.948 6.863 1.00 94.19 311 ASN A CA 1
ATOM 2491 C C . ASN A 1 311 ? 0.614 8.272 7.428 1.00 94.19 311 ASN A C 1
ATOM 2493 O O . ASN A 1 311 ? -0.027 8.916 8.258 1.00 94.19 311 ASN A O 1
ATOM 2497 N N . SER A 1 312 ? 1.808 8.687 7.005 1.00 90.50 312 SER A N 1
ATOM 2498 C CA . SER A 1 312 ? 2.382 10.007 7.268 1.00 90.50 312 SER A CA 1
ATOM 2499 C C . SER A 1 312 ? 2.203 10.992 6.097 1.00 90.50 312 SER A C 1
ATOM 2501 O O . SER A 1 312 ? 2.371 12.198 6.304 1.00 90.50 312 SER A O 1
ATOM 2503 N N . SER A 1 313 ? 1.766 10.512 4.925 1.00 90.38 313 SER A N 1
ATOM 2504 C CA . SER A 1 313 ? 1.527 11.288 3.695 1.00 90.38 313 SER A CA 1
ATOM 2505 C C . SER A 1 313 ? 0.046 11.668 3.487 1.00 90.38 313 SER A C 1
ATOM 2507 O O . SER A 1 313 ? -0.820 10.794 3.564 1.00 90.38 313 SER A O 1
ATOM 2509 N N . PRO A 1 314 ? -0.291 12.943 3.200 1.00 91.56 314 PRO A N 1
ATOM 2510 C CA . PRO A 1 314 ? -1.627 13.354 2.747 1.00 91.56 314 PRO A CA 1
ATOM 2511 C C . PRO A 1 314 ? -1.826 13.164 1.228 1.00 91.56 314 PRO A C 1
ATOM 2513 O O . PRO A 1 314 ? -0.862 13.099 0.468 1.00 91.56 314 PRO A O 1
ATOM 2516 N N . VAL A 1 315 ? -3.077 13.161 0.753 1.00 93.94 315 VAL A N 1
ATOM 2517 C CA . VAL A 1 315 ? -3.408 12.881 -0.662 1.00 93.94 315 VAL A CA 1
ATOM 2518 C C . VAL A 1 315 ? -3.724 14.182 -1.414 1.00 93.94 315 VAL A C 1
ATOM 2520 O O . VAL A 1 315 ? -4.781 14.788 -1.223 1.00 93.94 315 VAL A O 1
ATOM 2523 N N . LYS A 1 316 ? -2.843 14.645 -2.315 1.00 91.31 316 LYS A N 1
ATOM 2524 C CA . LYS A 1 316 ? -2.983 15.986 -2.939 1.00 91.31 316 LYS A CA 1
ATOM 2525 C C . LYS A 1 316 ? -4.018 16.084 -4.057 1.00 91.31 316 LYS A C 1
ATOM 2527 O O . LYS A 1 316 ? -4.364 17.189 -4.491 1.00 91.31 316 LYS A O 1
ATOM 2532 N N . ASP A 1 317 ? -4.518 14.957 -4.553 1.00 93.00 317 ASP A N 1
ATOM 2533 C CA . ASP A 1 317 ? -5.422 14.915 -5.702 1.00 93.00 317 ASP A CA 1
ATOM 2534 C C . ASP A 1 317 ? -6.860 14.476 -5.364 1.00 93.00 317 ASP A C 1
ATOM 2536 O O . ASP A 1 317 ? -7.669 14.254 -6.264 1.00 93.00 317 ASP A O 1
ATOM 2540 N N . MET A 1 318 ? -7.235 14.519 -4.076 1.00 96.38 318 MET A N 1
ATOM 2541 C CA . MET A 1 318 ? -8.586 14.263 -3.531 1.00 96.38 318 MET A CA 1
ATOM 2542 C C . MET A 1 318 ? -9.746 14.949 -4.276 1.00 96.38 318 MET A C 1
ATOM 2544 O O . MET A 1 318 ? -10.859 14.423 -4.303 1.00 96.38 318 MET A O 1
ATOM 2548 N N . ARG A 1 319 ? -9.495 16.061 -4.985 1.00 95.31 319 ARG A N 1
ATOM 2549 C CA . ARG A 1 319 ? -10.439 16.678 -5.945 1.00 95.31 319 ARG A CA 1
ATOM 2550 C C . ARG A 1 319 ? -10.977 15.708 -7.015 1.00 95.31 319 ARG A C 1
ATOM 2552 O O . ARG A 1 319 ? -12.010 15.973 -7.624 1.00 95.31 319 ARG A O 1
ATOM 2559 N N . ASN A 1 320 ? -10.277 14.602 -7.268 1.00 95.81 320 ASN A N 1
ATOM 2560 C CA . ASN A 1 320 ? -10.644 13.553 -8.214 1.00 95.81 320 ASN A CA 1
ATOM 2561 C C . ASN A 1 320 ? -11.524 12.443 -7.605 1.00 95.81 320 ASN A C 1
ATOM 2563 O O . ASN A 1 320 ? -12.078 11.653 -8.368 1.00 95.81 320 ASN A O 1
ATOM 2567 N N . LEU A 1 321 ? -11.678 12.365 -6.275 1.00 97.69 321 LEU A N 1
ATOM 2568 C CA . LEU A 1 321 ? -12.298 11.228 -5.570 1.00 97.69 321 LEU A CA 1
ATOM 2569 C C . LEU A 1 321 ? -13.749 10.937 -6.013 1.00 97.69 321 LEU A C 1
ATOM 2571 O O . LEU A 1 321 ? -14.189 9.789 -6.011 1.00 97.69 321 LEU A O 1
ATOM 2575 N N . SER A 1 322 ? -14.488 11.943 -6.485 1.00 97.50 322 SER A N 1
ATOM 2576 C CA . SER A 1 322 ? -15.834 11.771 -7.060 1.00 97.50 322 SER A CA 1
ATOM 2577 C C . SER A 1 322 ? -15.878 10.889 -8.321 1.00 97.50 322 SER A C 1
ATOM 2579 O O . SER A 1 322 ? -16.936 10.358 -8.658 1.00 97.50 322 SER A O 1
ATOM 2581 N N . LYS A 1 323 ? -14.742 10.698 -9.006 1.00 97.69 323 LYS A N 1
ATOM 2582 C CA . LYS A 1 323 ? -14.594 9.854 -10.206 1.00 97.69 323 LYS A CA 1
ATOM 2583 C C . LYS A 1 323 ? -14.337 8.377 -9.868 1.00 97.69 323 LYS A C 1
ATOM 2585 O O . LYS A 1 323 ? -14.428 7.525 -10.758 1.00 97.69 323 LYS A O 1
ATOM 2590 N N . LEU A 1 324 ? -13.995 8.072 -8.614 1.00 97.94 324 LEU A N 1
ATOM 2591 C CA . LEU A 1 324 ? -13.685 6.724 -8.147 1.00 97.94 324 LEU A CA 1
ATOM 2592 C C . LEU A 1 324 ? -14.977 5.965 -7.799 1.00 97.94 324 LEU A C 1
ATOM 2594 O O . LEU A 1 324 ? -15.843 6.463 -7.068 1.00 97.94 324 LEU A O 1
ATOM 2598 N N . LYS A 1 325 ? -15.107 4.767 -8.375 1.00 97.56 325 LYS A N 1
ATOM 2599 C CA . LYS A 1 325 ? -16.303 3.911 -8.327 1.00 97.56 325 LYS A CA 1
ATOM 2600 C C . LYS A 1 325 ? -16.010 2.501 -7.820 1.00 97.56 325 LYS A C 1
ATOM 2602 O O . LYS A 1 325 ? -16.875 1.930 -7.170 1.00 97.56 325 LYS A O 1
ATOM 2607 N N . LYS A 1 326 ? -14.833 1.940 -8.128 1.00 97.44 326 LYS A N 1
ATOM 2608 C CA . LYS A 1 326 ? -14.388 0.656 -7.563 1.00 97.44 326 LYS A CA 1
ATOM 2609 C C . LYS A 1 326 ? -14.184 0.796 -6.053 1.00 97.44 326 LYS A C 1
ATOM 2611 O O . LYS A 1 326 ? -13.712 1.834 -5.575 1.00 97.44 326 LYS A O 1
ATOM 2616 N N . LYS A 1 327 ? -14.541 -0.252 -5.318 1.00 97.88 327 LYS A N 1
ATOM 2617 C CA . LYS A 1 327 ? -14.364 -0.335 -3.869 1.00 97.88 327 LYS A CA 1
ATOM 2618 C C . LYS A 1 327 ? -12.873 -0.297 -3.539 1.00 97.88 327 LYS A C 1
ATOM 2620 O O . LYS A 1 327 ? -12.101 -0.953 -4.230 1.00 97.88 327 LYS A O 1
ATOM 2625 N N . THR A 1 328 ? -12.442 0.492 -2.556 1.00 98.38 328 THR A N 1
ATOM 2626 C CA . THR A 1 328 ? -11.005 0.686 -2.283 1.00 98.38 328 THR A CA 1
ATOM 2627 C C . THR A 1 328 ? -10.663 0.344 -0.839 1.00 98.38 328 THR A C 1
ATOM 2629 O O . THR A 1 328 ? -10.920 1.116 0.083 1.00 98.38 328 THR A O 1
ATOM 2632 N N . HIS A 1 329 ? -10.058 -0.824 -0.657 1.00 98.38 329 HIS A N 1
ATOM 2633 C CA . HIS A 1 329 ? -9.436 -1.251 0.589 1.00 98.38 329 HIS A CA 1
ATOM 2634 C C . HIS A 1 329 ? -8.049 -0.612 0.710 1.00 98.38 329 HIS A C 1
ATOM 2636 O O . HIS A 1 329 ? -7.344 -0.499 -0.289 1.00 98.38 329 HIS A O 1
ATOM 2642 N N . ILE A 1 330 ? -7.654 -0.168 1.905 1.00 98.31 330 ILE A N 1
ATOM 2643 C CA . ILE A 1 330 ? -6.406 0.578 2.113 1.00 98.31 330 ILE A CA 1
ATOM 2644 C C . ILE A 1 330 ? -5.610 -0.047 3.256 1.00 98.31 330 ILE A C 1
ATOM 2646 O O . ILE A 1 330 ? -6.075 -0.078 4.394 1.00 98.31 330 ILE A O 1
ATOM 2650 N N . ILE A 1 331 ? -4.399 -0.508 2.960 1.00 98.06 331 ILE A N 1
ATOM 2651 C CA . ILE A 1 331 ? -3.397 -0.923 3.939 1.00 98.06 331 ILE A CA 1
ATOM 2652 C C . ILE A 1 331 ? -2.500 0.286 4.214 1.00 98.06 331 ILE A C 1
ATOM 2654 O O . ILE A 1 331 ? -1.816 0.785 3.318 1.00 98.06 331 ILE A O 1
ATOM 2658 N N . LEU A 1 332 ? -2.535 0.772 5.455 1.00 96.25 332 LEU A N 1
ATOM 2659 C CA . LEU A 1 332 ? -1.820 1.971 5.881 1.00 96.25 332 LEU A CA 1
ATOM 2660 C C . LEU A 1 332 ? -0.559 1.604 6.657 1.00 96.25 332 LEU A C 1
ATOM 2662 O O . LEU A 1 332 ? -0.612 0.975 7.716 1.00 96.25 332 LEU A O 1
ATOM 2666 N N . CYS A 1 333 ? 0.576 2.009 6.096 1.00 94.50 333 CYS A N 1
ATOM 2667 C CA . CYS A 1 333 ? 1.910 1.694 6.584 1.00 94.50 333 CYS A CA 1
ATOM 2668 C C . CYS A 1 333 ? 2.536 2.880 7.335 1.00 94.50 333 CYS A C 1
ATOM 2670 O O . CYS A 1 333 ? 2.079 4.015 7.219 1.00 94.50 333 CYS A O 1
ATOM 2672 N N . GLY A 1 334 ? 3.585 2.625 8.120 1.00 88.69 334 GLY A N 1
ATOM 2673 C CA . GLY A 1 334 ? 4.231 3.659 8.933 1.00 88.69 334 GLY A CA 1
ATOM 2674 C C . GLY A 1 334 ? 3.428 4.095 10.167 1.00 88.69 334 GLY A C 1
ATOM 2675 O O . GLY A 1 334 ? 2.503 3.418 10.621 1.00 88.69 334 GLY A O 1
ATOM 2676 N N . GLU A 1 335 ? 3.829 5.230 10.742 1.00 83.50 335 GLU A N 1
ATOM 2677 C CA . GLU A 1 335 ? 3.241 5.813 11.954 1.00 83.50 335 GLU A CA 1
ATOM 2678 C C . GLU A 1 335 ? 2.762 7.246 11.679 1.00 83.50 335 GLU A C 1
ATOM 2680 O O . GLU A 1 335 ? 3.280 7.933 10.800 1.00 83.50 335 GLU A O 1
ATOM 2685 N N . THR A 1 336 ? 1.803 7.718 12.473 1.00 77.06 336 THR A N 1
ATOM 2686 C CA . THR A 1 336 ? 1.358 9.119 12.492 1.00 77.06 336 THR A CA 1
ATOM 2687 C C . THR A 1 336 ? 1.734 9.742 13.831 1.00 77.06 336 THR A C 1
ATOM 2689 O O . THR A 1 336 ? 1.515 9.160 14.894 1.00 77.06 336 THR A O 1
ATOM 2692 N N . TYR A 1 337 ? 2.315 10.938 13.770 1.00 69.25 337 TYR A N 1
ATOM 2693 C CA . TYR A 1 337 ? 2.896 11.637 14.920 1.00 69.25 337 TYR A CA 1
ATOM 2694 C C . TYR A 1 337 ? 1.873 12.508 15.675 1.00 69.25 337 TYR A C 1
ATOM 2696 O O . TYR A 1 337 ? 2.212 13.175 16.653 1.00 69.25 337 TYR A O 1
ATOM 2704 N N . GLU A 1 338 ? 0.608 12.508 15.243 1.00 79.44 338 GLU A N 1
ATOM 2705 C CA . GLU A 1 338 ? -0.462 13.322 15.817 1.00 79.44 338 GLU A CA 1
ATOM 2706 C C . GLU A 1 338 ? -1.299 12.572 16.866 1.00 79.44 338 GLU A C 1
ATOM 2708 O O . GLU A 1 338 ? -1.921 11.542 16.611 1.00 79.44 338 GLU A O 1
ATOM 2713 N N . LYS A 1 339 ? -1.411 13.162 18.063 1.00 77.06 339 LYS A N 1
ATOM 2714 C CA . LYS A 1 339 ? -2.075 12.567 19.241 1.00 77.06 339 LYS A CA 1
ATOM 2715 C C . LYS A 1 339 ? -3.535 12.125 19.018 1.00 77.06 339 LYS A C 1
ATOM 2717 O O . LYS A 1 339 ? -4.021 11.234 19.716 1.00 77.06 339 LYS A O 1
ATOM 2722 N N . ASN A 1 340 ? -4.237 12.768 18.085 1.00 82.69 340 ASN A N 1
ATOM 2723 C CA . ASN A 1 340 ? -5.676 12.590 17.858 1.00 82.69 340 ASN A CA 1
ATOM 2724 C C . ASN A 1 340 ? -6.002 12.093 16.430 1.00 82.69 340 ASN A C 1
ATOM 2726 O O . ASN A 1 340 ? -7.139 12.222 15.970 1.00 82.69 340 ASN A O 1
ATOM 2730 N N . LEU A 1 341 ? -5.000 11.572 15.714 1.00 87.25 341 LEU A N 1
ATOM 2731 C CA . LEU A 1 341 ? -5.095 11.150 14.319 1.00 87.25 341 LEU A CA 1
ATOM 2732 C C . LEU A 1 341 ? -4.419 9.780 14.180 1.00 87.25 341 LEU A C 1
ATOM 2734 O O . LEU A 1 341 ? -3.197 9.700 14.155 1.00 87.25 341 LEU A O 1
ATOM 2738 N N . ALA A 1 342 ? -5.210 8.706 14.106 1.00 92.12 342 ALA A N 1
ATOM 2739 C CA . ALA A 1 342 ? -4.692 7.355 13.843 1.00 92.12 342 ALA A CA 1
ATOM 2740 C C . ALA A 1 342 ? -4.446 7.096 12.347 1.00 92.12 342 ALA A C 1
ATOM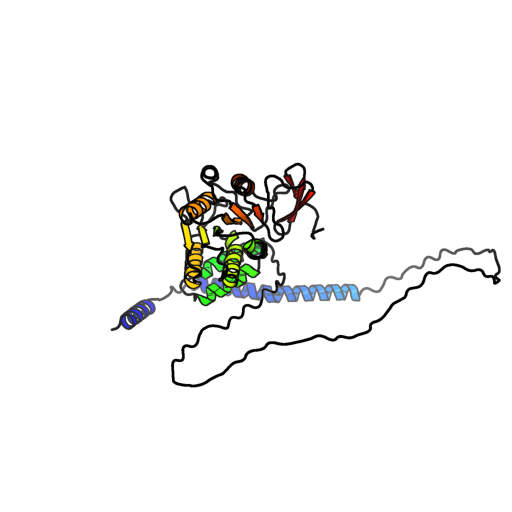 2742 O O . ALA A 1 342 ? -3.605 6.277 11.988 1.00 92.12 342 ALA A O 1
ATOM 2743 N N . PHE A 1 343 ? -5.170 7.805 11.478 1.00 93.56 343 PHE A N 1
ATOM 2744 C CA . PHE A 1 343 ? -5.080 7.681 10.026 1.00 93.56 343 PHE A CA 1
ATOM 2745 C C . PHE A 1 343 ? -5.177 9.050 9.374 1.00 93.56 343 PHE A C 1
ATOM 2747 O O . PHE A 1 343 ? -5.997 9.859 9.820 1.00 93.56 343 PHE A O 1
ATOM 2754 N N . GLN A 1 344 ? -4.435 9.284 8.291 1.00 92.50 344 GLN A N 1
ATOM 2755 C CA . GLN A 1 344 ? -4.642 10.484 7.478 1.00 92.50 344 GLN A CA 1
ATOM 2756 C C . GLN A 1 344 ? -6.089 10.561 6.980 1.00 92.50 344 GLN A C 1
ATOM 2758 O O . GLN A 1 344 ? -6.684 9.572 6.533 1.00 92.50 344 GLN A O 1
ATOM 2763 N N . SER A 1 345 ? -6.680 11.754 7.090 1.00 92.50 345 SER A N 1
ATOM 2764 C CA . SER A 1 345 ? -8.128 11.924 6.910 1.00 92.50 345 SER A CA 1
ATOM 2765 C C . SER A 1 345 ? -8.598 11.641 5.479 1.00 92.50 345 SER A C 1
ATOM 2767 O O . SER A 1 345 ? -9.764 11.307 5.261 1.00 92.50 345 SER A O 1
ATOM 2769 N N . ASP A 1 346 ? -7.688 11.716 4.509 1.00 95.94 346 ASP A N 1
ATOM 2770 C CA . ASP A 1 346 ? -7.948 11.437 3.101 1.00 95.94 346 ASP A CA 1
ATOM 2771 C C . ASP A 1 346 ? -8.204 9.950 2.851 1.00 95.94 346 ASP A C 1
ATOM 2773 O O . ASP A 1 346 ? -9.232 9.601 2.276 1.00 95.94 346 ASP A O 1
ATOM 2777 N N . TYR A 1 347 ? -7.369 9.050 3.380 1.00 97.19 347 TYR A N 1
ATOM 2778 C CA . TYR A 1 347 ? -7.599 7.602 3.286 1.00 97.19 347 TYR A CA 1
ATOM 2779 C C . TYR A 1 347 ? -8.911 7.187 3.961 1.00 97.19 347 TYR A C 1
ATOM 2781 O O . TYR A 1 347 ? -9.667 6.375 3.425 1.00 97.19 347 TYR A O 1
ATOM 2789 N N . VAL A 1 348 ? -9.252 7.822 5.090 1.00 95.50 348 VAL A N 1
ATOM 2790 C CA . VAL A 1 348 ? -10.551 7.624 5.751 1.00 95.50 348 VAL A CA 1
AT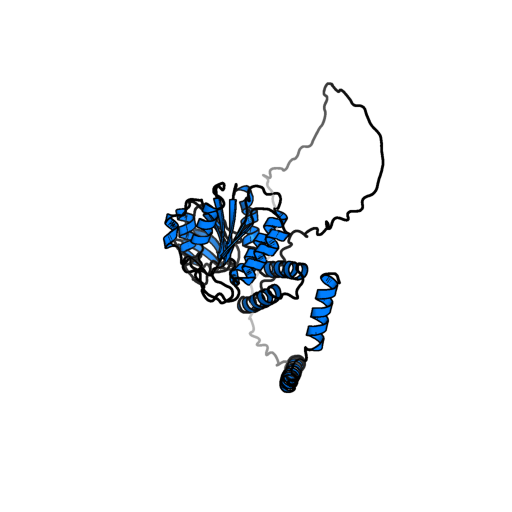OM 2791 C C . VAL A 1 348 ? -11.714 8.058 4.852 1.00 95.50 348 VAL A C 1
ATOM 2793 O O . VAL A 1 348 ? -12.745 7.387 4.826 1.00 95.50 348 VAL A O 1
ATOM 2796 N N . GLN A 1 349 ? -11.567 9.142 4.088 1.00 97.00 349 GLN A N 1
ATOM 2797 C CA . GLN A 1 349 ? -12.565 9.580 3.110 1.00 97.00 349 GLN A CA 1
ATOM 2798 C C . GLN A 1 349 ? -12.627 8.660 1.880 1.00 97.00 349 GLN A C 1
ATOM 2800 O O . GLN A 1 349 ? -13.731 8.343 1.442 1.00 97.00 349 GLN A O 1
ATOM 2805 N N . ILE A 1 350 ? -11.490 8.187 1.354 1.00 98.31 350 ILE A N 1
ATOM 2806 C CA . ILE A 1 350 ? -11.414 7.264 0.206 1.00 98.31 350 ILE A CA 1
ATOM 2807 C C . ILE A 1 350 ? -12.147 5.957 0.520 1.00 98.31 350 ILE A C 1
ATOM 2809 O O . ILE A 1 350 ? -13.047 5.563 -0.227 1.00 98.31 350 ILE A O 1
ATOM 2813 N N . ALA A 1 351 ? -11.828 5.320 1.651 1.00 97.81 351 ALA A N 1
ATOM 2814 C CA . ALA A 1 351 ? -12.475 4.079 2.067 1.00 97.81 351 ALA A CA 1
ATOM 2815 C C . ALA A 1 351 ? -13.989 4.286 2.277 1.00 97.81 351 ALA A C 1
ATOM 2817 O O . ALA A 1 351 ? -14.797 3.594 1.659 1.00 97.81 351 ALA A O 1
ATOM 2818 N N . LYS A 1 352 ? -14.401 5.326 3.026 1.00 96.88 352 LYS A N 1
ATOM 2819 C CA . LYS A 1 352 ? -15.827 5.673 3.221 1.00 96.88 352 LYS A CA 1
ATOM 2820 C C . LYS A 1 352 ? -16.579 5.925 1.913 1.00 96.88 352 LYS A C 1
ATOM 2822 O O . LYS A 1 352 ? -17.707 5.474 1.759 1.00 96.88 352 LYS A O 1
ATOM 2827 N N . LYS A 1 353 ? -15.979 6.657 0.970 1.00 97.44 353 LYS A N 1
ATOM 2828 C CA . LYS A 1 353 ? -16.606 7.015 -0.313 1.00 97.44 353 LYS A CA 1
ATOM 2829 C C . LYS A 1 353 ? -16.715 5.824 -1.273 1.00 97.44 353 LYS A C 1
ATOM 2831 O O . LYS A 1 353 ? -17.452 5.911 -2.258 1.00 97.44 353 LYS A O 1
ATOM 2836 N N . THR A 1 354 ? -15.995 4.737 -1.022 1.00 97.31 354 THR A N 1
ATOM 2837 C CA . THR A 1 354 ? -15.962 3.555 -1.894 1.00 97.31 354 THR A CA 1
ATOM 2838 C C . THR A 1 354 ? -16.549 2.298 -1.245 1.00 97.31 354 THR A C 1
ATOM 2840 O O . THR A 1 354 ? -16.529 1.260 -1.887 1.00 97.31 354 THR A O 1
ATOM 2843 N N . ASP A 1 355 ? -17.086 2.381 -0.020 1.00 96.69 355 ASP A N 1
ATOM 2844 C CA . ASP A 1 355 ? -17.479 1.223 0.816 1.00 96.69 355 ASP A CA 1
ATOM 2845 C C . ASP A 1 355 ? -16.324 0.222 1.058 1.00 96.69 355 ASP A C 1
ATOM 2847 O O . ASP A 1 355 ? -16.494 -0.990 1.194 1.00 96.69 355 ASP A O 1
ATOM 2851 N N . GLY A 1 356 ? -15.101 0.755 1.073 1.00 97.00 356 GLY A N 1
ATOM 2852 C CA . GLY A 1 356 ? -13.879 0.036 1.403 1.00 97.00 356 GLY A CA 1
ATOM 2853 C C . GLY A 1 356 ? -13.527 0.099 2.891 1.00 97.00 356 GLY A C 1
ATOM 2854 O O . GLY A 1 356 ? -14.223 0.702 3.710 1.00 97.00 356 GLY A O 1
ATOM 2855 N N . SER A 1 357 ? -12.394 -0.505 3.238 1.00 98.00 357 SER A N 1
ATOM 2856 C CA . SER A 1 357 ? -11.928 -0.682 4.620 1.00 98.00 357 SER A CA 1
ATOM 2857 C C . SER A 1 357 ? -10.475 -0.255 4.809 1.00 98.00 357 SER A C 1
ATOM 2859 O O . SER A 1 357 ? -9.737 -0.100 3.838 1.00 98.00 357 SER A O 1
ATOM 2861 N N . ILE A 1 358 ? -10.068 -0.054 6.065 1.00 97.69 358 ILE A N 1
ATOM 2862 C CA . ILE A 1 358 ? -8.717 0.394 6.439 1.00 97.69 358 ILE A CA 1
ATOM 2863 C C . ILE A 1 358 ? -8.030 -0.698 7.255 1.00 97.69 358 ILE A C 1
ATOM 2865 O O . ILE A 1 358 ? -8.645 -1.265 8.153 1.00 97.69 358 ILE A O 1
ATOM 2869 N N . HIS A 1 359 ? -6.765 -0.974 6.960 1.00 97.38 359 HIS A N 1
ATOM 2870 C CA . HIS A 1 359 ? -6.010 -2.095 7.509 1.00 97.38 359 HIS A CA 1
ATOM 2871 C C . HIS A 1 359 ? -4.648 -1.642 8.030 1.00 97.38 359 HIS A C 1
ATOM 2873 O O . HIS A 1 359 ? -4.013 -0.762 7.448 1.00 97.38 359 HIS A O 1
ATOM 2879 N N . THR A 1 360 ? -4.198 -2.267 9.114 1.00 95.25 360 THR A N 1
ATOM 2880 C CA . THR A 1 360 ? -2.873 -2.057 9.712 1.00 95.25 360 THR A CA 1
ATOM 2881 C C . THR A 1 360 ? -2.169 -3.399 9.928 1.00 95.25 360 THR A C 1
ATOM 2883 O O . THR A 1 360 ? -2.672 -4.452 9.528 1.00 95.25 360 THR A O 1
ATOM 2886 N N . LEU A 1 361 ? -1.014 -3.379 10.602 1.00 93.06 361 LEU A N 1
ATOM 2887 C CA . LEU A 1 361 ? -0.262 -4.576 10.982 1.00 93.06 361 LEU A CA 1
ATOM 2888 C C . LEU A 1 361 ? -1.129 -5.632 11.686 1.00 93.06 361 LEU A C 1
ATOM 2890 O O . LEU A 1 361 ? -0.915 -6.819 11.478 1.00 93.06 361 LEU A O 1
ATOM 2894 N N . GLU A 1 362 ? -2.115 -5.215 12.485 1.00 92.00 362 GLU A N 1
ATOM 2895 C CA . GLU A 1 362 ? -2.833 -6.088 13.425 1.00 92.00 362 GLU A CA 1
ATOM 2896 C C . GLU A 1 362 ? -4.365 -5.920 13.444 1.00 92.00 362 GLU A C 1
ATOM 2898 O O . GLU A 1 362 ? -5.049 -6.737 14.074 1.00 92.00 362 GLU A O 1
ATOM 2903 N N . ASP A 1 363 ? -4.912 -4.886 12.795 1.00 94.94 363 ASP A N 1
ATOM 2904 C CA . ASP A 1 363 ? -6.333 -4.522 12.851 1.00 94.94 363 ASP A CA 1
ATOM 2905 C C . ASP A 1 363 ? -6.936 -4.292 11.455 1.00 94.94 363 ASP A C 1
ATOM 2907 O O . ASP A 1 363 ? -6.292 -3.742 10.559 1.00 94.94 363 ASP A O 1
ATOM 2911 N N . ASP A 1 364 ? -8.206 -4.680 11.295 1.00 95.88 364 ASP A N 1
ATOM 2912 C CA . ASP A 1 364 ? -8.972 -4.598 10.046 1.00 95.88 364 ASP A CA 1
ATOM 2913 C C . ASP A 1 364 ? -10.292 -3.818 10.287 1.00 95.88 364 ASP A C 1
ATOM 2915 O O . ASP A 1 364 ? -11.265 -4.344 10.833 1.00 95.88 364 ASP A O 1
ATOM 2919 N N . ILE A 1 365 ? -10.358 -2.543 9.888 1.00 96.44 365 ILE A N 1
ATOM 2920 C CA . ILE A 1 365 ? -11.536 -1.667 10.045 1.00 96.44 365 ILE A CA 1
ATOM 2921 C C . ILE A 1 365 ? -12.454 -1.817 8.830 1.00 96.44 365 ILE A C 1
ATOM 2923 O O . ILE A 1 365 ? -12.456 -0.987 7.919 1.00 96.44 365 ILE A O 1
ATOM 2927 N N . VAL A 1 366 ? -13.250 -2.889 8.837 1.00 95.50 366 VAL A N 1
ATOM 2928 C CA . VAL A 1 366 ? -14.134 -3.299 7.726 1.00 95.50 366 VAL A CA 1
ATOM 2929 C C . VAL A 1 366 ? -15.156 -2.224 7.321 1.00 95.50 366 VAL A C 1
ATOM 2931 O O . VAL A 1 366 ? -15.492 -2.126 6.149 1.00 95.50 366 VAL A O 1
ATOM 2934 N N . ASN A 1 367 ? -15.627 -1.393 8.258 1.00 94.00 367 ASN A N 1
ATOM 2935 C CA . ASN A 1 367 ? -16.515 -0.263 7.966 1.00 94.00 367 ASN A CA 1
ATOM 2936 C C . ASN A 1 367 ? -16.006 1.020 8.659 1.00 94.00 367 ASN A C 1
ATOM 2938 O O . ASN A 1 367 ? -16.337 1.269 9.821 1.00 94.00 367 ASN A O 1
ATOM 2942 N N . PRO A 1 368 ? -15.220 1.865 7.966 1.00 93.31 368 PRO A N 1
ATOM 2943 C CA . PRO A 1 368 ? -14.710 3.116 8.527 1.00 93.31 368 PRO A CA 1
ATOM 2944 C C . PRO A 1 368 ? -15.787 4.184 8.774 1.00 93.31 368 PRO A C 1
ATOM 2946 O O . PRO A 1 368 ? -15.516 5.165 9.470 1.00 93.31 368 PRO A O 1
ATOM 2949 N N . ALA A 1 369 ? -16.994 4.042 8.208 1.00 90.44 369 ALA A N 1
ATOM 2950 C CA . ALA A 1 369 ? -18.126 4.939 8.457 1.00 90.44 369 ALA A CA 1
ATOM 2951 C C . ALA A 1 369 ? -18.806 4.674 9.812 1.00 90.44 369 ALA A C 1
ATOM 2953 O O . ALA A 1 369 ? -19.313 5.617 10.415 1.00 90.44 369 ALA A O 1
ATOM 2954 N N . ASN A 1 370 ? -18.768 3.433 10.308 1.00 91.94 370 ASN A N 1
ATOM 2955 C CA . ASN A 1 370 ? -19.395 3.006 11.560 1.00 91.94 370 ASN A CA 1
ATOM 2956 C C . ASN A 1 370 ? -18.410 2.224 12.451 1.00 91.94 370 ASN A C 1
ATOM 2958 O O . ASN A 1 370 ? -18.543 1.017 12.672 1.00 91.94 370 ASN A O 1
ATOM 2962 N N . ILE A 1 371 ? -17.391 2.930 12.948 1.00 93.62 371 ILE A N 1
ATOM 2963 C CA . ILE A 1 371 ? -16.425 2.402 13.920 1.00 93.62 371 ILE A CA 1
ATOM 2964 C C . ILE A 1 371 ? -17.089 2.384 15.304 1.00 93.62 371 ILE A C 1
ATOM 2966 O O . ILE A 1 371 ? -17.691 3.375 15.719 1.00 93.62 371 ILE A O 1
ATOM 2970 N N . LYS A 1 372 ? -16.989 1.262 16.027 1.00 93.50 372 LYS A N 1
ATOM 2971 C CA . LYS A 1 372 ? -17.599 1.121 17.358 1.00 93.50 372 LYS A CA 1
ATOM 2972 C C . LYS A 1 372 ? -16.867 1.998 18.382 1.00 93.50 372 LYS A C 1
ATOM 2974 O O . LYS A 1 372 ? -15.639 2.077 18.393 1.00 93.50 372 LYS A O 1
ATOM 2979 N N . GLU A 1 373 ? -17.622 2.633 19.274 1.00 94.88 373 GLU A N 1
ATOM 2980 C CA . GLU A 1 373 ? -17.056 3.377 20.407 1.00 94.88 373 GLU A CA 1
ATOM 2981 C C . GLU A 1 373 ? -16.185 2.443 21.272 1.00 94.88 373 GLU A C 1
ATOM 2983 O O . GLU A 1 373 ? -16.498 1.264 21.440 1.00 94.88 373 GLU A O 1
ATOM 2988 N N . MET A 1 374 ? -15.083 2.967 21.812 1.00 93.62 374 MET A N 1
ATOM 2989 C CA . MET A 1 374 ? -14.058 2.240 22.575 1.00 93.62 374 MET A CA 1
ATOM 2990 C C . MET A 1 374 ? -13.226 1.207 21.791 1.00 93.62 374 MET A C 1
ATOM 2992 O O . MET A 1 374 ? -12.331 0.614 22.395 1.00 93.62 374 MET A O 1
ATOM 2996 N N . THR A 1 375 ? -13.422 1.027 20.474 1.00 93.75 375 THR A N 1
ATOM 2997 C CA . THR A 1 375 ? -12.520 0.207 19.639 1.00 93.75 375 THR A CA 1
ATOM 2998 C C . THR A 1 375 ? -11.069 0.662 19.813 1.00 93.75 375 THR A C 1
ATOM 3000 O O . THR A 1 375 ? -10.755 1.837 19.623 1.00 93.75 375 THR A O 1
ATOM 3003 N N . VAL A 1 376 ? -10.182 -0.269 20.168 1.00 93.94 376 VAL A N 1
ATOM 3004 C CA . VAL A 1 376 ? -8.730 -0.053 20.206 1.00 93.94 376 VAL A CA 1
ATOM 3005 C C . VAL A 1 376 ? -8.120 -0.637 18.938 1.00 93.94 376 VAL A C 1
ATOM 3007 O O . VAL A 1 376 ? -8.511 -1.724 18.526 1.00 93.94 376 VAL A O 1
ATOM 3010 N N . ILE A 1 377 ? -7.178 0.093 18.348 1.00 93.56 377 ILE A N 1
ATOM 3011 C CA . ILE A 1 377 ? -6.396 -0.313 17.178 1.00 93.56 377 ILE A CA 1
ATOM 3012 C C . ILE A 1 377 ? -4.916 -0.005 17.391 1.00 93.56 377 ILE A C 1
ATOM 3014 O O . ILE A 1 377 ? -4.561 0.885 18.171 1.00 93.56 377 ILE A O 1
ATOM 3018 N N . ARG A 1 378 ? -4.059 -0.692 16.645 1.00 91.56 378 ARG A N 1
ATOM 3019 C CA . ARG A 1 378 ? -2.621 -0.464 16.576 1.00 91.56 378 ARG A CA 1
ATOM 3020 C C . ARG A 1 378 ? -2.228 0.152 15.227 1.00 91.56 378 ARG A C 1
ATOM 3022 O O . ARG A 1 378 ? -2.588 -0.365 14.170 1.00 91.56 378 ARG A O 1
ATOM 3029 N N . VAL A 1 379 ? -1.457 1.238 15.271 1.00 90.56 379 VAL A N 1
ATOM 3030 C CA . VAL A 1 379 ? -0.859 1.915 14.108 1.00 90.56 379 VAL A CA 1
ATOM 3031 C C . VAL A 1 379 ? 0.632 2.087 14.392 1.00 90.56 379 VAL A C 1
ATOM 3033 O O . VAL A 1 379 ? 1.012 2.837 15.294 1.00 90.56 379 VAL A O 1
ATOM 3036 N N . GLY A 1 380 ? 1.476 1.334 13.681 1.00 85.75 380 GLY A N 1
ATOM 3037 C CA . GLY A 1 380 ? 2.887 1.173 14.045 1.00 85.75 380 GLY A CA 1
ATOM 3038 C C . GLY A 1 380 ? 3.040 0.725 15.500 1.00 85.75 380 GLY A C 1
ATOM 3039 O O . GLY A 1 380 ? 2.381 -0.212 15.953 1.00 85.75 380 GLY A O 1
ATOM 3040 N N . LYS A 1 381 ? 3.853 1.429 16.288 1.00 85.56 381 LYS A N 1
ATOM 3041 C CA . LYS A 1 381 ? 4.032 1.157 17.730 1.00 85.56 381 LYS A CA 1
ATOM 3042 C C . LYS A 1 381 ? 2.963 1.787 18.636 1.00 85.56 381 LYS A C 1
ATOM 3044 O O . LYS A 1 381 ? 3.007 1.576 19.846 1.00 85.56 381 LYS A O 1
ATOM 3049 N N . ILE A 1 382 ? 2.016 2.555 18.092 1.00 89.06 382 ILE A N 1
ATOM 3050 C CA . ILE A 1 382 ? 1.077 3.369 18.873 1.00 89.06 382 ILE A CA 1
ATOM 3051 C C . ILE A 1 382 ? -0.319 2.733 18.890 1.00 89.06 382 ILE A C 1
ATOM 3053 O O . ILE A 1 382 ? -0.920 2.466 17.848 1.00 89.06 382 ILE A O 1
ATOM 3057 N N . TYR A 1 383 ? -0.871 2.537 20.090 1.00 91.88 383 TYR A N 1
ATOM 3058 C CA . TYR A 1 383 ? -2.256 2.101 20.280 1.00 91.88 383 TYR A CA 1
ATOM 3059 C C . TYR A 1 383 ? -3.195 3.304 20.405 1.00 91.88 383 TYR A C 1
ATOM 3061 O O . TYR A 1 383 ? -3.062 4.116 21.330 1.00 91.88 383 TYR A O 1
ATOM 3069 N N . PHE A 1 384 ? -4.188 3.384 19.523 1.00 93.75 384 PHE A N 1
ATOM 3070 C CA . PHE A 1 384 ? -5.236 4.403 19.529 1.00 93.75 384 PHE A CA 1
ATOM 3071 C C . PHE A 1 384 ? -6.576 3.808 19.971 1.00 93.75 384 PHE A C 1
ATOM 3073 O O . PHE A 1 384 ? -6.886 2.659 19.671 1.00 93.75 384 PHE A O 1
ATOM 3080 N N . ARG A 1 385 ? -7.408 4.610 20.641 1.00 94.12 385 ARG A N 1
ATOM 3081 C CA . ARG A 1 385 ? -8.796 4.270 20.985 1.00 94.12 385 ARG A CA 1
ATOM 3082 C C . ARG A 1 385 ? -9.763 5.203 20.268 1.00 94.12 385 ARG A C 1
ATOM 3084 O O . ARG A 1 385 ? -9.573 6.417 20.304 1.00 94.12 385 ARG A O 1
ATOM 3091 N N . PHE A 1 386 ? -10.803 4.643 19.659 1.00 94.44 386 PHE A N 1
ATOM 3092 C CA . PHE A 1 386 ? -11.918 5.401 19.106 1.00 94.44 386 PHE A CA 1
ATOM 3093 C C . PHE A 1 386 ? -12.839 5.881 20.234 1.00 94.44 386 PHE A C 1
ATOM 3095 O O . PHE A 1 386 ? -13.304 5.079 21.047 1.00 94.44 386 PHE A O 1
ATOM 3102 N N . GLN A 1 387 ? -13.076 7.187 20.306 1.00 93.38 387 GLN A N 1
ATOM 3103 C CA . GLN A 1 387 ? -13.997 7.805 21.252 1.00 93.38 387 GLN A CA 1
ATOM 3104 C C . GLN A 1 387 ? -14.617 9.069 20.638 1.00 93.38 387 GLN A C 1
ATOM 3106 O O . GLN A 1 387 ? -13.911 9.868 20.022 1.00 93.38 387 GLN A O 1
ATOM 3111 N N . LYS A 1 388 ? -15.924 9.295 20.815 1.00 89.81 388 LYS A N 1
ATOM 3112 C CA . LYS A 1 388 ? -16.647 10.501 20.351 1.00 89.81 388 LYS A CA 1
ATOM 3113 C C . LYS A 1 388 ? -16.380 10.847 18.873 1.00 89.81 388 LYS A C 1
ATOM 3115 O O . LYS A 1 388 ? -16.249 12.015 18.509 1.00 89.81 388 LYS A O 1
ATOM 3120 N N . GLY A 1 389 ? -16.272 9.828 18.018 1.00 88.81 389 GLY A N 1
ATOM 3121 C CA . GLY A 1 389 ? -16.040 9.995 16.579 1.00 88.81 389 GLY A CA 1
ATOM 3122 C C . GLY A 1 389 ? -14.588 10.273 16.158 1.00 88.81 389 GLY A C 1
ATOM 3123 O O . GLY A 1 389 ? -14.354 10.549 14.981 1.00 88.81 389 GLY A O 1
ATOM 3124 N N . LYS A 1 390 ? -13.613 10.222 17.077 1.00 90.75 390 LYS A N 1
ATOM 3125 C CA . LYS A 1 390 ? -12.181 10.449 16.800 1.00 90.75 390 LYS A CA 1
ATOM 3126 C C . LYS A 1 390 ? -11.305 9.375 17.439 1.00 90.75 390 LYS A C 1
ATOM 3128 O O . LYS A 1 390 ? -11.721 8.694 18.369 1.00 90.75 390 LYS A O 1
ATOM 3133 N N . PHE A 1 391 ? -10.075 9.242 16.956 1.00 92.50 391 PHE A N 1
ATOM 3134 C CA . PHE A 1 391 ? -9.059 8.422 17.611 1.00 92.50 391 PHE A CA 1
ATOM 3135 C C . PHE A 1 391 ? -8.234 9.258 18.591 1.00 92.50 391 PHE A C 1
ATOM 3137 O O . PHE A 1 391 ? -7.953 10.423 18.329 1.00 92.50 391 PHE A O 1
ATOM 3144 N N . TYR A 1 392 ? -7.818 8.649 19.698 1.00 91.81 392 TYR A N 1
ATOM 3145 C CA . TYR A 1 392 ? -6.944 9.249 20.707 1.00 91.81 392 TYR A CA 1
ATOM 3146 C C . TYR A 1 392 ? -5.845 8.261 21.092 1.00 91.81 392 TYR A C 1
ATOM 3148 O O . TYR A 1 392 ? -6.138 7.079 21.298 1.00 91.81 392 TYR A O 1
ATOM 3156 N N . THR A 1 393 ? -4.596 8.715 21.221 1.00 92.19 393 THR A N 1
ATOM 3157 C CA . THR A 1 393 ? -3.513 7.845 21.707 1.00 92.19 393 THR A CA 1
ATOM 3158 C C . THR A 1 393 ? -3.768 7.359 23.132 1.00 92.19 393 THR A C 1
ATOM 3160 O O . THR A 1 393 ? -4.268 8.079 24.001 1.00 92.19 393 THR A O 1
ATOM 3163 N N . THR A 1 394 ? -3.402 6.105 23.379 1.00 90.06 394 THR A N 1
ATOM 3164 C CA . THR A 1 394 ? -3.475 5.460 24.693 1.00 90.06 394 THR A CA 1
ATOM 3165 C C . THR A 1 394 ? -2.076 5.316 25.303 1.00 90.06 394 THR A C 1
ATOM 3167 O O . THR A 1 394 ? -1.069 5.548 24.641 1.00 90.06 394 THR A O 1
ATOM 3170 N N . LYS A 1 395 ? -1.999 4.903 26.575 1.00 89.62 395 LYS A N 1
ATOM 3171 C CA . LYS A 1 395 ? -0.738 4.495 27.228 1.00 89.62 395 LYS A CA 1
ATOM 3172 C C . LYS A 1 395 ? -0.466 2.985 27.105 1.00 89.62 395 LYS A C 1
ATOM 3174 O O . LYS A 1 395 ? 0.261 2.429 27.922 1.00 89.62 395 LYS A O 1
ATOM 3179 N N . MET A 1 396 ? -1.122 2.300 26.169 1.00 86.12 396 MET A N 1
ATOM 3180 C CA . MET A 1 396 ? -1.031 0.846 26.036 1.00 86.12 396 MET A CA 1
ATOM 3181 C C . MET A 1 396 ? 0.233 0.463 25.262 1.00 86.12 396 MET A C 1
ATOM 3183 O O . MET A 1 396 ? 0.597 1.129 24.297 1.00 86.12 396 MET A O 1
ATOM 3187 N N . ILE A 1 397 ? 0.901 -0.597 25.717 1.00 81.56 397 ILE A N 1
ATOM 3188 C CA . ILE A 1 397 ? 2.148 -1.133 25.133 1.00 81.56 397 ILE A CA 1
ATOM 3189 C C . ILE A 1 397 ? 1.896 -2.531 24.528 1.00 81.56 397 ILE A C 1
ATOM 3191 O O . ILE A 1 397 ? 2.639 -3.000 23.670 1.00 81.56 397 ILE A O 1
ATOM 3195 N N . PHE A 1 398 ? 0.805 -3.177 24.941 1.00 78.62 398 PHE A N 1
ATOM 3196 C CA . PHE A 1 398 ? 0.317 -4.467 24.466 1.00 78.62 398 PHE A CA 1
ATOM 3197 C C . PHE A 1 398 ? -1.197 -4.384 24.208 1.00 78.62 398 PHE A C 1
ATOM 3199 O O . PHE A 1 398 ? -1.884 -3.523 24.770 1.00 78.62 398 PHE A O 1
ATOM 3206 N N . ARG A 1 399 ? -1.699 -5.271 23.344 1.00 74.25 399 ARG A N 1
ATOM 3207 C CA . ARG A 1 399 ? -3.126 -5.438 23.033 1.00 74.25 399 ARG A CA 1
ATOM 3208 C C . ARG A 1 399 ? -3.864 -5.974 24.279 1.00 74.25 399 ARG A C 1
ATOM 3210 O O . ARG A 1 399 ? -3.278 -6.813 24.962 1.00 74.25 399 ARG A O 1
ATOM 3217 N N . PRO A 1 400 ? -5.063 -5.460 24.615 1.00 62.16 400 PRO A N 1
ATOM 3218 C CA . PRO A 1 400 ? -5.785 -5.840 25.833 1.00 62.16 400 PRO A CA 1
ATOM 3219 C C . PRO A 1 400 ? -6.398 -7.243 25.749 1.00 62.16 400 PRO A C 1
ATOM 3221 O O . PRO A 1 400 ? -6.699 -7.678 24.614 1.00 62.16 400 PRO A O 1
#

Radius of gyration: 34.58 Å; chains: 1; bounding box: 70×75×118 Å

Organism: NCBI:txid2492393